Protein AF-A0A7C6Y8M7-F1 (afdb_monomer_lite)

Radius of gyration: 27.82 Å; chains: 1; bounding box: 79×54×91 Å

Secondary structure (DSSP, 8-state):
-HHHHHHHHHHHHHHHHHHHS--------B-----SEEEESS-TTEEEETT-EEE--EEEESTT---PPEEEES-TTTEEEEEETTEEEEEE-SSEEEEEEEEETTEEEEEEEEEE-S--S--EEEEE-TT--S-SS----EEEEEEEETTEEEE--EE-EEEEE-TTT----EEEEE-TTEEEETTEEEESS-EEEEEEEEESS-TT-EEEEEEEEEEEEEE-SHHHHHHHTTSSSS---EEE-SEEE-HHHHTT-S-TTTTTEEESSEEETTEEE---EEE---S--HHHHHTT-PPPPEEEEEEE-S-EE-TT-EEE-HHHHS--EE-TTS-EE--TT-S---PPEEEEETTEEEE----EEEEE-SSS-EEES-EEESSS--SBGGGGTTS-EEEEEES--S-EEES-EEEEESEEEEEES-SSEEEES-EEEEESSEEEEEE-S-EEE-EEETTEEE-PPPPB-TTSPBPEEEEEEEES-EEEEESSEEEEE------HHHHB-SSSTTSBS--EEEPEEEEEEESS-EEE-EEEGGG---TTTEESHHHHH--HHHHHHHHTTTTT--EEETTEEEEE--EEE-SSS----EEEEES-THHHHSEEEEEETT-TTS-HHHHHTHHHH-SPEEEEEE--TT--SS-TTPPP-HHHHHT-

Foldseek 3Di:
DVVVVVCCVPVVVVVVCCVVVVPPPPFFFFDQFDFPDKDWPDAAAAEDEAQDKDWTDIATPVNPRPWDKDKAKPDVQQWGWDQDVNTIMIGGHDFDKIKMWIDTFLFIFIGIYTYDHPDQDWDEKDKAQLLFGPSFLANDAADAQWEDDPLDIDGDKGAIDIDTPPPVRDDFDKDKDWDPQWDDDPRIIHGPDFAKIKIKIATPRDRPHIDIDIYGYDNFYEDLDLVRQCSQWVVDPQGTAYRYRAAADDPVVCVPDPDRVSNRYDHNADDDDPAGHADWDWAADLADPLLCVLVVHDGGTAIERTEHNAAYNASLHEDEQASQQFAPDADPVRQRDHDPPHPFDAFDFLHDDPNKTFGDAGHEHYEYEEEDYEYEGYEWYLHDGDRTLVSQLGRGERYEYDCYEHYEYYRYEFERHCERYEYEQYYNYEYELYEFERHLAESYEYFYSDKDWWDADPNDIDADDADADPVRHFFARAEYEYYLYEYYHHLAAHYEYAWAFAAQCQCQPPVRRSRHRRHITTGAYEYEYEYDYYALAKGFLVSNACCSRINDPLRVLQRPSVVCVVQCVPQQQWADDPNTIIGGRHYKYFQLAAHPYDYHYDNHCLVVQWDKTKDFLCDPPGDPSSVCCCNGRPRHIMIDTTGHNPDDVHHNPDRDPSVSSSVD

Structure (mmCIF, N/CA/C/O backbone):
data_AF-A0A7C6Y8M7-F1
#
_entry.id   AF-A0A7C6Y8M7-F1
#
loop_
_atom_site.group_PDB
_atom_site.id
_atom_site.type_symbol
_atom_site.label_atom_id
_atom_site.label_alt_id
_atom_site.label_comp_id
_atom_site.label_asym_id
_atom_site.label_entity_id
_atom_site.label_seq_id
_atom_site.pdbx_PDB_ins_code
_atom_site.Cartn_x
_atom_site.Cartn_y
_atom_site.Cartn_z
_atom_site.occupancy
_atom_site.B_iso_or_equiv
_atom_site.auth_seq_id
_atom_site.auth_comp_id
_atom_site.auth_asym_id
_atom_site.auth_atom_id
_atom_site.pdbx_PDB_model_num
ATOM 1 N N . MET A 1 1 ? 28.359 15.242 -49.560 1.00 38.44 1 MET A N 1
ATOM 2 C CA . MET A 1 1 ? 27.162 14.924 -50.377 1.00 38.44 1 MET A CA 1
ATOM 3 C C . MET A 1 1 ? 26.440 13.629 -49.967 1.00 38.44 1 MET A C 1
ATOM 5 O O . MET A 1 1 ? 25.248 13.540 -50.210 1.00 38.44 1 MET A O 1
ATOM 9 N N . LYS A 1 2 ? 27.091 12.663 -49.289 1.00 42.38 2 LYS A N 1
ATOM 10 C CA . LYS A 1 2 ? 26.444 11.410 -48.838 1.00 42.38 2 LYS A CA 1
ATOM 11 C C . LYS A 1 2 ? 25.510 11.564 -47.616 1.00 42.38 2 LYS A C 1
ATOM 13 O O . LYS A 1 2 ? 24.462 10.941 -47.603 1.00 42.38 2 LYS A O 1
ATOM 18 N N . ALA A 1 3 ? 25.799 12.450 -46.656 1.00 38.56 3 ALA A N 1
ATOM 19 C CA . ALA A 1 3 ? 24.974 12.625 -45.444 1.00 38.56 3 ALA A CA 1
ATOM 20 C C . ALA A 1 3 ? 23.535 13.135 -45.703 1.00 38.56 3 ALA A C 1
ATOM 22 O O . ALA A 1 3 ? 22.601 12.718 -45.030 1.00 38.56 3 ALA A O 1
ATOM 23 N N . ARG A 1 4 ? 23.328 13.980 -46.727 1.00 35.47 4 ARG A N 1
ATOM 24 C CA . ARG A 1 4 ? 21.998 14.528 -47.072 1.00 35.47 4 ARG A CA 1
ATOM 25 C C . ARG A 1 4 ? 21.054 13.507 -47.718 1.00 35.47 4 ARG A C 1
ATOM 27 O O . ARG A 1 4 ? 19.845 13.647 -47.591 1.00 35.47 4 ARG A O 1
ATOM 34 N N . VAL A 1 5 ? 21.594 12.486 -48.385 1.00 41.12 5 VAL A N 1
ATOM 35 C CA . VAL A 1 5 ? 20.790 11.417 -49.005 1.00 41.12 5 VAL A CA 1
ATOM 36 C C . VAL A 1 5 ? 20.322 10.415 -47.943 1.00 41.12 5 VAL A C 1
ATOM 38 O O . VAL A 1 5 ? 19.183 9.966 -47.991 1.00 41.12 5 VAL A O 1
ATOM 41 N N . TRP A 1 6 ? 21.141 10.160 -46.916 1.00 43.41 6 TRP A N 1
ATOM 42 C CA . TRP A 1 6 ? 20.735 9.374 -45.746 1.00 43.41 6 TRP A CA 1
ATOM 43 C C . TRP A 1 6 ? 19.674 10.087 -44.890 1.00 43.41 6 TRP A C 1
ATOM 45 O O . TRP A 1 6 ? 18.740 9.431 -44.440 1.00 43.41 6 TRP A O 1
ATOM 55 N N . CYS A 1 7 ? 19.734 11.422 -44.747 1.00 42.03 7 CYS A N 1
ATOM 56 C CA . CYS A 1 7 ? 18.652 12.205 -44.129 1.00 42.03 7 CYS A CA 1
ATOM 57 C C . CYS A 1 7 ? 17.296 11.957 -44.809 1.00 42.03 7 CYS A C 1
ATOM 59 O O . CYS A 1 7 ? 16.302 11.780 -44.124 1.00 42.03 7 CYS A O 1
ATOM 61 N N . LEU A 1 8 ? 17.239 11.901 -46.141 1.00 39.31 8 LEU A N 1
ATOM 62 C CA . LEU A 1 8 ? 15.986 11.686 -46.879 1.00 39.31 8 LEU A CA 1
ATOM 63 C C . LEU A 1 8 ? 15.441 10.254 -46.762 1.00 39.31 8 LEU A C 1
ATOM 65 O O . LEU A 1 8 ? 14.233 10.066 -46.830 1.00 39.31 8 LEU A O 1
ATOM 69 N N . ILE A 1 9 ? 16.306 9.262 -46.546 1.00 49.66 9 ILE A N 1
ATOM 70 C CA . ILE A 1 9 ? 15.900 7.857 -46.389 1.00 49.66 9 ILE A CA 1
ATOM 71 C C . ILE A 1 9 ? 15.490 7.549 -44.939 1.00 49.66 9 ILE A C 1
ATOM 73 O O . ILE A 1 9 ? 14.575 6.763 -44.732 1.00 49.66 9 ILE A O 1
ATOM 77 N N . PHE A 1 10 ? 16.106 8.188 -43.937 1.00 48.34 10 PHE A N 1
ATOM 78 C CA . PHE A 1 10 ? 15.780 7.949 -42.524 1.00 48.34 10 PHE A CA 1
ATOM 79 C C . PHE A 1 10 ? 14.718 8.895 -41.957 1.00 48.34 10 PHE A C 1
ATOM 81 O O . PHE A 1 10 ? 13.883 8.462 -41.175 1.00 48.34 10 PHE A O 1
ATOM 88 N N . ILE A 1 11 ? 14.714 10.175 -42.337 1.00 50.09 11 ILE A N 1
ATOM 89 C CA . ILE A 1 11 ? 13.856 11.187 -41.698 1.00 50.09 11 ILE A CA 1
ATOM 90 C C . ILE A 1 11 ? 12.477 11.257 -42.365 1.00 50.09 11 ILE A C 1
ATOM 92 O O . ILE A 1 11 ? 11.485 11.486 -41.682 1.00 50.09 11 ILE A O 1
ATOM 96 N N . LEU A 1 12 ? 12.384 11.028 -43.679 1.00 41.34 12 LEU A N 1
ATOM 97 C CA . LEU A 1 12 ? 11.126 11.171 -44.422 1.00 41.34 12 LEU A CA 1
ATOM 98 C C . LEU A 1 12 ? 10.085 10.077 -44.097 1.00 41.34 12 LEU A C 1
ATOM 100 O O . LEU A 1 12 ? 8.926 10.435 -43.902 1.00 41.34 12 LEU A O 1
ATOM 104 N N . PRO A 1 13 ? 10.444 8.781 -43.953 1.00 48.88 13 PRO A N 1
ATOM 105 C CA . PRO A 1 13 ? 9.496 7.764 -43.491 1.00 48.88 13 PRO A CA 1
ATOM 106 C C . PRO A 1 13 ? 9.050 8.018 -42.049 1.00 48.88 13 PRO A C 1
ATOM 108 O O . PRO A 1 13 ? 7.876 7.863 -41.741 1.00 48.88 13 PRO A O 1
ATOM 111 N N . ILE A 1 14 ? 9.960 8.490 -41.189 1.00 46.00 14 ILE A N 1
ATOM 112 C CA . ILE A 1 14 ? 9.666 8.850 -39.796 1.00 46.00 14 ILE A CA 1
ATOM 113 C C . ILE A 1 14 ? 8.687 10.036 -39.735 1.00 46.00 14 ILE A C 1
ATOM 115 O O . ILE A 1 14 ? 7.707 9.976 -39.001 1.00 46.00 14 ILE A O 1
ATOM 119 N N . LEU A 1 15 ? 8.872 11.075 -40.557 1.00 41.00 15 LEU A N 1
ATOM 120 C CA . LEU A 1 15 ? 7.949 12.219 -40.664 1.00 41.00 15 LEU A CA 1
ATOM 121 C C . LEU A 1 15 ? 6.575 11.841 -41.238 1.00 41.00 15 LEU A C 1
ATOM 123 O O . LEU A 1 15 ? 5.565 12.384 -40.802 1.00 41.00 15 LEU A O 1
ATOM 127 N N . VAL A 1 16 ? 6.513 10.896 -42.180 1.00 43.59 16 VAL A N 1
ATOM 128 C CA . VAL A 1 16 ? 5.239 10.364 -42.700 1.00 43.59 16 VAL A CA 1
ATOM 129 C C . VAL A 1 16 ? 4.541 9.472 -41.658 1.00 43.59 16 VAL A C 1
ATOM 131 O O . VAL A 1 16 ? 3.316 9.502 -41.556 1.00 43.59 16 VAL A O 1
ATOM 134 N N . ILE A 1 17 ? 5.297 8.768 -40.807 1.00 45.50 17 ILE A N 1
ATOM 135 C CA . ILE A 1 17 ? 4.777 8.048 -39.631 1.00 45.50 17 ILE A CA 1
ATOM 136 C C . ILE A 1 17 ? 4.233 9.027 -38.577 1.00 45.50 17 ILE A C 1
ATOM 138 O O . ILE A 1 17 ? 3.166 8.769 -38.031 1.00 45.50 17 ILE A O 1
ATOM 142 N N . PHE A 1 18 ? 4.864 10.189 -38.357 1.00 43.00 18 PHE A N 1
ATOM 143 C CA . PHE A 1 18 ? 4.330 11.239 -37.471 1.00 43.00 18 PHE A CA 1
ATOM 144 C C . PHE A 1 18 ? 2.946 11.754 -37.909 1.00 43.00 18 PHE A C 1
ATOM 146 O O . PHE A 1 18 ? 2.135 12.109 -37.057 1.00 43.00 18 PHE A O 1
ATOM 153 N N . VAL A 1 19 ? 2.650 11.760 -39.216 1.00 42.22 19 VAL A N 1
ATOM 154 C CA . VAL A 1 19 ? 1.346 12.195 -39.757 1.00 42.22 19 VAL A CA 1
ATOM 155 C C . VAL A 1 19 ? 0.305 11.063 -39.758 1.00 42.22 19 VAL A C 1
ATOM 157 O O . VAL A 1 19 ? -0.884 11.341 -39.630 1.00 42.22 19 VAL A O 1
ATOM 160 N N . LEU A 1 20 ? 0.720 9.793 -39.862 1.00 37.56 20 LEU A N 1
ATOM 161 C CA . LEU A 1 20 ? -0.193 8.636 -39.921 1.00 37.56 20 LEU A CA 1
ATOM 162 C C . LEU A 1 20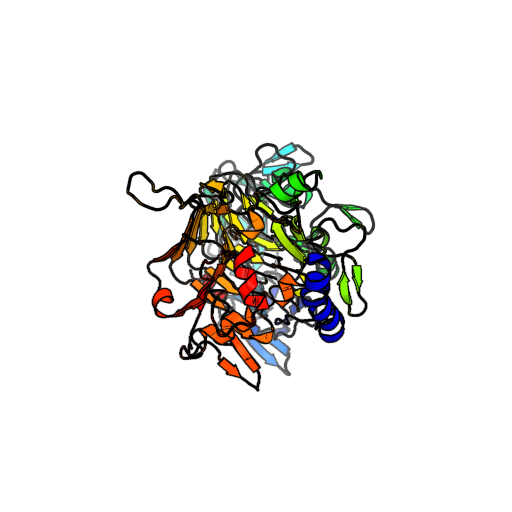 ? -0.451 7.952 -38.564 1.00 37.56 20 LEU A C 1
ATOM 164 O O . LEU A 1 20 ? -1.508 7.353 -38.389 1.00 37.56 20 LEU A O 1
ATOM 168 N N . TYR A 1 21 ? 0.474 8.056 -37.604 1.00 39.81 21 TYR A N 1
ATOM 169 C CA . TYR A 1 21 ? 0.382 7.453 -36.263 1.00 39.81 21 TYR A CA 1
ATOM 170 C C . TYR A 1 21 ? 0.252 8.483 -35.132 1.00 39.81 21 TYR A C 1
ATOM 172 O O . TYR A 1 21 ? 0.141 8.108 -33.967 1.00 39.81 21 TYR A O 1
ATOM 180 N N . GLY A 1 22 ? 0.202 9.778 -35.461 1.00 32.56 22 GLY A N 1
ATOM 181 C CA . GLY A 1 22 ? -0.034 10.890 -34.534 1.00 32.56 22 GLY A CA 1
ATOM 182 C C . GLY A 1 22 ? -1.470 10.983 -34.007 1.00 32.56 22 GLY A C 1
ATOM 183 O O . GLY A 1 22 ? -2.002 12.077 -33.850 1.00 32.56 22 GLY A O 1
ATOM 184 N N . VAL A 1 23 ? -2.111 9.848 -33.746 1.00 32.72 23 VAL A N 1
ATOM 185 C CA . VAL A 1 23 ? -3.262 9.784 -32.853 1.00 32.72 23 VAL A CA 1
ATOM 186 C C . VAL A 1 23 ? -2.767 8.982 -31.667 1.00 32.72 23 VAL A C 1
ATOM 188 O O . VAL A 1 23 ? -2.685 7.756 -31.744 1.00 32.72 23 VAL A O 1
ATOM 191 N N . SER A 1 24 ? -2.414 9.661 -30.570 1.00 36.72 24 SER A N 1
ATOM 192 C CA . SER A 1 24 ? -2.414 8.981 -29.283 1.00 36.72 24 SER A CA 1
ATOM 193 C C . SER A 1 24 ? -3.819 8.407 -29.145 1.00 36.72 24 SER A C 1
ATOM 195 O O . SER A 1 24 ? -4.804 9.131 -28.990 1.00 36.72 24 SER A O 1
ATOM 197 N N . LYS A 1 25 ? -3.957 7.089 -29.314 1.00 41.22 25 LYS A N 1
ATOM 198 C CA . LYS A 1 25 ? -5.153 6.428 -28.815 1.00 41.22 25 LYS A CA 1
ATOM 199 C C . LYS A 1 25 ? -5.168 6.809 -27.347 1.00 41.22 25 LYS A C 1
ATOM 201 O O . LYS A 1 25 ? -4.218 6.486 -26.641 1.00 41.22 25 LYS A O 1
ATOM 206 N N . GLY A 1 26 ? -6.174 7.575 -26.934 1.00 50.03 26 GLY A N 1
ATOM 207 C CA . GLY A 1 26 ? -6.425 7.857 -25.532 1.00 50.03 26 GLY A CA 1
ATOM 208 C C . GLY A 1 26 ? -6.710 6.525 -24.865 1.00 50.03 26 GLY A C 1
ATOM 209 O O . GLY A 1 26 ? -7.863 6.108 -24.786 1.00 50.03 26 GLY A O 1
ATOM 210 N N . LEU A 1 27 ? -5.650 5.815 -24.490 1.00 65.81 27 LEU A N 1
ATOM 211 C CA . LEU A 1 27 ? -5.764 4.546 -23.819 1.00 65.81 27 LEU A CA 1
ATOM 212 C C . LEU A 1 27 ? -6.429 4.834 -22.475 1.00 65.81 27 LEU A C 1
ATOM 214 O O . LEU A 1 27 ? -6.265 5.905 -21.880 1.00 65.81 27 LEU A O 1
ATOM 218 N N . SER A 1 28 ? -7.297 3.923 -22.083 1.00 69.38 28 SER A N 1
ATOM 219 C CA . SER A 1 28 ? -7.996 3.956 -20.814 1.00 69.38 28 SER A CA 1
ATOM 220 C C . SER A 1 28 ? -7.767 2.592 -20.200 1.00 69.38 28 SER A C 1
ATOM 222 O O . SER A 1 28 ? -8.048 1.570 -20.834 1.00 69.38 28 SER A O 1
ATOM 224 N N . LEU A 1 29 ? -7.181 2.581 -19.010 1.00 77.62 29 LEU A N 1
ATOM 225 C CA . LEU A 1 29 ? -6.876 1.377 -18.253 1.00 77.62 29 LEU A CA 1
ATOM 226 C C . LEU A 1 29 ? -7.975 1.184 -17.221 1.00 77.62 29 LEU A C 1
ATOM 228 O O . LEU A 1 29 ? -7.744 1.320 -16.021 1.00 77.62 29 LEU A O 1
ATOM 232 N N . VAL A 1 30 ? -9.190 0.944 -17.717 1.00 80.19 30 VAL A N 1
ATOM 233 C CA . VAL A 1 30 ? -10.376 0.869 -16.866 1.00 80.19 30 VAL A CA 1
ATOM 234 C C . VAL A 1 30 ? -10.261 -0.315 -15.914 1.00 80.19 30 VAL A C 1
ATOM 236 O O . VAL A 1 30 ? -10.089 -1.455 -16.349 1.00 80.19 30 VAL A O 1
ATOM 239 N N . VAL A 1 31 ? -10.407 -0.032 -14.628 1.00 77.75 31 VAL A N 1
ATOM 240 C CA . VAL A 1 31 ? -10.483 -1.010 -13.542 1.00 77.75 31 VAL A CA 1
ATOM 241 C C . VAL A 1 31 ? -11.801 -0.839 -12.796 1.00 77.75 31 VAL A C 1
ATOM 243 O O . VAL A 1 31 ? -12.457 0.201 -12.887 1.00 77.75 31 VAL A O 1
ATOM 246 N N . GLU A 1 32 ? -12.224 -1.876 -12.074 1.00 71.44 32 GLU A N 1
ATOM 247 C CA . GLU A 1 32 ? -13.422 -1.785 -11.242 1.00 71.44 32 GLU A CA 1
ATOM 248 C C . GLU A 1 32 ? -13.228 -0.715 -10.157 1.00 71.44 32 GLU A C 1
ATOM 250 O O . GLU A 1 32 ? -12.201 -0.691 -9.470 1.00 71.44 32 GLU A O 1
ATOM 255 N N . ALA A 1 33 ? -14.219 0.173 -10.036 1.00 64.81 33 ALA A N 1
ATOM 256 C CA . ALA A 1 33 ? -14.244 1.230 -9.036 1.00 64.81 33 ALA A CA 1
ATOM 257 C C . ALA A 1 33 ? -14.309 0.614 -7.635 1.00 64.81 33 ALA A C 1
ATOM 259 O O . ALA A 1 33 ? -15.315 -0.002 -7.282 1.00 64.81 33 ALA A O 1
ATOM 260 N N . GLU A 1 34 ? -13.264 0.800 -6.836 1.00 73.56 34 GLU A N 1
ATOM 261 C CA . GLU A 1 34 ? -13.266 0.370 -5.441 1.00 73.56 34 GLU A CA 1
ATOM 262 C C . GLU A 1 34 ? -13.782 1.452 -4.508 1.00 73.56 34 GLU A C 1
ATOM 264 O O . GLU A 1 34 ? -13.550 2.646 -4.698 1.00 73.56 34 GLU A O 1
ATOM 269 N N . VAL A 1 35 ? -14.462 0.995 -3.463 1.00 81.44 35 VAL A N 1
ATOM 270 C CA . VAL A 1 35 ? -14.921 1.832 -2.362 1.00 81.44 35 VAL A CA 1
ATOM 271 C C . VAL A 1 35 ? -13.701 2.332 -1.581 1.00 81.44 35 VAL A C 1
ATOM 273 O O . VAL A 1 35 ? -12.850 1.542 -1.181 1.00 81.44 35 VAL A O 1
ATOM 276 N N . ASP A 1 36 ? -13.607 3.640 -1.357 1.00 80.12 36 ASP A N 1
ATOM 277 C CA . ASP A 1 36 ? -12.616 4.238 -0.458 1.00 80.12 36 ASP A CA 1
ATOM 278 C C . ASP A 1 36 ? -13.067 4.117 1.007 1.00 80.12 36 ASP A C 1
ATOM 280 O O . ASP A 1 36 ? -12.266 3.742 1.865 1.00 80.12 36 ASP A O 1
ATOM 284 N N . ILE A 1 37 ? -14.351 4.384 1.280 1.00 79.62 37 ILE A N 1
ATOM 285 C CA . ILE A 1 37 ? -14.947 4.376 2.628 1.00 79.62 37 ILE A CA 1
ATOM 286 C C . ILE A 1 37 ? -16.257 3.586 2.622 1.00 79.62 37 ILE A C 1
ATOM 288 O O . ILE A 1 37 ? -17.117 3.840 1.776 1.00 79.62 37 ILE A O 1
ATOM 292 N N . LEU A 1 38 ? -16.426 2.683 3.589 1.00 85.38 38 LEU A N 1
ATOM 293 C CA . LEU A 1 38 ? -17.689 2.017 3.907 1.00 85.38 38 LEU A CA 1
ATOM 294 C C . LEU A 1 38 ? -18.084 2.399 5.339 1.00 85.38 38 LEU A C 1
ATOM 296 O O . LEU A 1 38 ? -17.360 2.098 6.277 1.00 85.38 38 LEU A O 1
ATOM 300 N N . GLU A 1 39 ? -19.212 3.084 5.507 1.00 85.00 39 GLU A N 1
ATOM 301 C CA . GLU A 1 39 ? -19.687 3.571 6.807 1.00 85.00 39 GLU A CA 1
ATOM 302 C C . GLU A 1 39 ? -21.026 2.918 7.158 1.00 85.00 39 GLU A C 1
ATOM 304 O O . GLU A 1 39 ? -21.955 2.968 6.353 1.00 85.00 39 GLU A O 1
ATOM 309 N N . ILE A 1 40 ? -21.144 2.352 8.364 1.00 87.56 40 ILE A N 1
ATOM 310 C CA . ILE A 1 40 ? -22.417 1.889 8.936 1.00 87.56 40 ILE A CA 1
ATOM 311 C C . ILE A 1 40 ? -23.033 3.017 9.784 1.00 87.56 40 ILE A C 1
ATOM 313 O O . ILE A 1 40 ? -22.383 3.593 10.664 1.00 87.56 40 ILE A O 1
ATOM 317 N N . GLU A 1 41 ? -24.315 3.323 9.566 1.00 87.88 41 GLU A N 1
ATOM 318 C CA . GLU A 1 41 ? -25.054 4.352 10.319 1.00 87.88 41 GLU A CA 1
ATOM 319 C C . GLU A 1 41 ? -25.674 3.815 11.621 1.00 87.88 41 GLU A C 1
ATOM 321 O O . GLU A 1 41 ? -26.814 4.118 11.946 1.00 87.88 41 GLU A O 1
ATOM 326 N N . HIS A 1 42 ? -24.895 3.051 12.388 1.00 89.31 42 HIS A N 1
ATOM 327 C CA . HIS A 1 42 ? -25.266 2.531 13.710 1.00 89.31 42 HIS A CA 1
ATOM 328 C C . HIS A 1 42 ? -24.140 2.756 14.712 1.00 89.31 42 HIS A C 1
ATOM 330 O O . HIS A 1 42 ? -22.981 2.924 14.318 1.00 89.31 42 HIS A O 1
ATOM 336 N N . GLU A 1 43 ? -24.461 2.824 15.998 1.00 87.94 43 GLU A N 1
ATOM 337 C CA . GLU A 1 43 ? -23.458 3.014 17.047 1.00 87.94 43 GLU A CA 1
ATOM 338 C C . GLU A 1 43 ? -23.001 1.681 17.636 1.00 87.94 43 GLU A C 1
ATOM 340 O O . GLU A 1 43 ? -23.793 0.760 17.805 1.00 87.94 43 GLU A O 1
ATOM 345 N N . ASN A 1 44 ? -21.721 1.587 18.008 1.00 90.00 44 ASN A N 1
ATOM 346 C CA . ASN A 1 44 ? -21.241 0.415 18.731 1.00 90.00 44 ASN A CA 1
ATOM 347 C C . ASN A 1 44 ? -21.971 0.279 20.067 1.00 90.00 44 ASN A C 1
ATOM 349 O O . ASN A 1 44 ? -21.976 1.197 20.899 1.00 90.00 44 ASN A O 1
ATOM 353 N N . GLY A 1 45 ? -22.560 -0.894 20.271 1.00 91.25 45 GLY A N 1
ATOM 354 C CA . GLY A 1 45 ? -23.390 -1.190 21.421 1.00 91.25 45 GLY A CA 1
ATOM 355 C C . GLY A 1 45 ? -24.798 -0.605 21.325 1.00 91.25 45 GLY A C 1
ATOM 356 O O . GLY A 1 45 ? -25.350 -0.173 22.333 1.00 91.25 45 GLY A O 1
ATOM 357 N N . GLU A 1 46 ? -25.360 -0.496 20.124 1.00 93.06 46 GLU A N 1
ATOM 358 C CA . GLU A 1 46 ? -26.776 -0.167 19.979 1.00 93.06 46 GLU A CA 1
ATOM 359 C C . GLU A 1 46 ? -27.637 -1.334 20.499 1.00 93.06 46 GLU A C 1
ATOM 361 O O . GLU A 1 46 ? -27.345 -2.510 20.263 1.00 93.06 46 GLU A O 1
ATOM 366 N N . GLU A 1 47 ? -28.665 -1.001 21.277 1.00 93.25 47 GLU A N 1
ATOM 367 C CA . GLU A 1 47 ? -29.499 -1.960 22.003 1.00 93.25 47 GLU A CA 1
ATOM 368 C C . GLU A 1 47 ? -30.776 -2.275 21.215 1.00 93.25 47 GLU A C 1
ATOM 370 O O . GLU A 1 47 ? -31.428 -1.371 20.687 1.00 93.25 47 GLU A O 1
ATOM 375 N N . ILE A 1 48 ? -3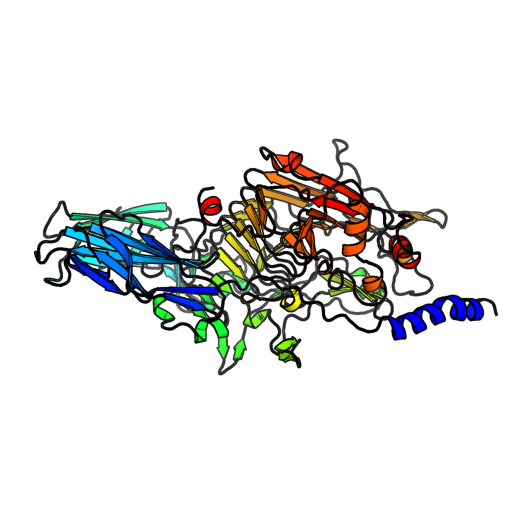1.155 -3.553 21.156 1.00 95.12 48 ILE A N 1
ATOM 376 C CA . ILE A 1 48 ? -32.402 -4.021 20.538 1.00 95.12 48 ILE A CA 1
ATOM 377 C C . ILE A 1 48 ? -33.107 -5.017 21.465 1.00 95.12 48 ILE A C 1
ATOM 379 O O . ILE A 1 48 ? -32.471 -5.878 22.073 1.00 95.12 48 ILE A O 1
ATOM 383 N N . LEU A 1 49 ? -34.429 -4.904 21.593 1.00 95.00 49 LEU A N 1
ATOM 384 C CA . LEU A 1 49 ? -35.214 -5.848 22.389 1.00 95.00 49 LEU A CA 1
ATOM 385 C C . LEU A 1 49 ? -35.397 -7.171 21.634 1.00 95.00 49 LEU A C 1
ATOM 387 O O . LEU A 1 49 ? -35.588 -7.188 20.419 1.00 95.00 49 LEU A O 1
ATOM 391 N N . GLU A 1 50 ? -35.361 -8.283 22.361 1.00 95.62 50 GLU A N 1
ATOM 392 C CA . GLU A 1 50 ? -35.657 -9.610 21.821 1.00 95.62 50 GLU A CA 1
ATOM 393 C C . GLU A 1 50 ? -37.022 -9.627 21.107 1.00 95.62 50 GLU A C 1
ATOM 395 O O . GLU A 1 50 ? -38.031 -9.177 21.652 1.00 95.62 50 GLU A O 1
ATOM 400 N N . GLY A 1 51 ? -37.053 -10.145 19.875 1.00 95.00 51 GLY A N 1
ATOM 401 C CA . GLY A 1 51 ? -38.248 -10.187 19.030 1.00 95.00 51 GLY A CA 1
ATOM 402 C C . GLY A 1 51 ? -38.501 -8.927 18.194 1.00 95.00 51 GLY A C 1
ATOM 403 O O . GLY A 1 51 ? -39.347 -8.969 17.299 1.00 95.00 51 GLY A O 1
ATOM 404 N N . GLU A 1 52 ? -37.771 -7.834 18.431 1.00 96.44 52 GLU A N 1
ATOM 405 C CA . GLU A 1 52 ? -37.844 -6.625 17.607 1.00 96.44 52 GLU A CA 1
ATOM 406 C C . GLU A 1 52 ? -36.950 -6.718 16.361 1.00 96.44 52 GLU A C 1
ATOM 408 O O . GLU A 1 52 ? -36.129 -7.624 16.184 1.00 96.44 52 GLU A O 1
ATOM 413 N N . SER A 1 53 ? -37.118 -5.743 15.468 1.00 95.75 53 SER A N 1
ATOM 414 C CA . SER A 1 53 ? -36.289 -5.601 14.272 1.00 95.75 53 SER A CA 1
ATOM 415 C C . SER A 1 53 ? -35.789 -4.177 14.096 1.00 95.75 53 SER A C 1
ATOM 417 O O . SER A 1 53 ? -36.467 -3.210 14.442 1.00 95.75 53 SER A O 1
ATOM 419 N N . MET A 1 54 ? -34.605 -4.049 13.509 1.00 95.69 54 MET A N 1
ATOM 420 C CA . MET A 1 54 ? -33.993 -2.765 13.206 1.00 95.69 54 MET A CA 1
ATOM 421 C C . MET A 1 54 ? -33.548 -2.727 11.753 1.00 95.69 54 MET A C 1
ATOM 423 O O . MET A 1 54 ? -32.966 -3.677 11.239 1.00 95.69 54 MET A O 1
ATOM 427 N N . ARG A 1 55 ? -33.819 -1.613 11.074 1.00 95.69 55 ARG A N 1
ATOM 428 C CA . ARG A 1 55 ? -33.329 -1.400 9.713 1.00 95.69 55 ARG A CA 1
ATOM 429 C C . ARG A 1 55 ? -31.825 -1.151 9.752 1.00 95.69 55 ARG A C 1
ATOM 431 O O . ARG A 1 55 ? -31.402 -0.236 10.446 1.00 95.69 55 ARG A O 1
ATOM 438 N N . LEU A 1 56 ? -31.068 -1.886 8.942 1.00 95.25 56 LEU A N 1
ATOM 439 C CA . LEU A 1 56 ? -29.640 -1.657 8.750 1.00 95.25 56 LEU A CA 1
ATOM 440 C C . LEU A 1 56 ? -29.399 -0.643 7.633 1.00 95.25 56 LEU A C 1
ATOM 442 O O . LEU A 1 56 ? -30.096 -0.622 6.609 1.00 95.25 56 LEU A O 1
ATOM 446 N N . TYR A 1 57 ? -28.388 0.201 7.817 1.00 90.56 57 TYR A N 1
ATOM 447 C CA . TYR A 1 57 ? -28.002 1.180 6.811 1.00 90.56 57 TYR A CA 1
ATOM 448 C C . TYR A 1 57 ? -26.486 1.388 6.754 1.00 90.56 57 TYR A C 1
ATOM 450 O O . TYR A 1 57 ? -25.820 1.548 7.776 1.00 90.56 57 TYR A O 1
ATOM 458 N N . ALA A 1 58 ? -25.948 1.405 5.532 1.00 88.81 58 ALA A N 1
ATOM 459 C CA . ALA A 1 58 ? -24.552 1.713 5.257 1.00 88.81 58 ALA A CA 1
ATOM 460 C C . ALA A 1 58 ? -24.404 2.536 3.973 1.00 88.81 58 ALA A C 1
ATOM 462 O O . ALA A 1 58 ? -25.240 2.463 3.066 1.00 88.81 58 ALA A O 1
ATOM 463 N N . LYS A 1 59 ? -23.314 3.299 3.893 1.00 83.69 59 LYS A N 1
ATOM 464 C CA . LYS A 1 59 ? -22.939 4.138 2.752 1.00 83.69 59 LYS A CA 1
ATOM 465 C C . LYS A 1 59 ? -21.543 3.788 2.265 1.00 83.69 59 LYS A C 1
ATOM 467 O O . LYS A 1 59 ? -20.629 3.601 3.062 1.00 83.69 59 LYS A O 1
ATOM 472 N N . THR A 1 60 ? -21.374 3.759 0.948 1.00 81.06 60 THR A N 1
ATOM 473 C CA . THR A 1 60 ? -20.068 3.657 0.293 1.00 81.06 60 THR A CA 1
ATOM 474 C C . THR A 1 60 ? -19.675 4.999 -0.309 1.00 81.06 60 THR A C 1
ATOM 476 O O . THR A 1 60 ? -20.522 5.757 -0.792 1.00 81.06 60 THR A O 1
ATOM 479 N N . TYR A 1 61 ? -18.378 5.295 -0.313 1.00 73.94 61 TYR A N 1
ATOM 480 C CA . TYR A 1 61 ? -17.829 6.461 -0.993 1.00 73.94 61 TYR A CA 1
ATOM 481 C C . TYR A 1 61 ? -16.713 6.051 -1.959 1.00 73.94 61 TYR A C 1
ATOM 483 O O . TYR A 1 61 ? -15.836 5.290 -1.555 1.00 73.94 61 TYR A O 1
ATOM 491 N N . PRO A 1 62 ? -16.735 6.541 -3.217 1.00 65.38 62 PRO A N 1
ATOM 492 C CA . PRO A 1 62 ? -17.774 7.398 -3.809 1.00 65.38 62 PRO A CA 1
ATOM 493 C C . PRO A 1 62 ? -19.143 6.686 -3.914 1.00 65.38 62 PRO A C 1
ATOM 495 O O . PRO A 1 62 ? -19.189 5.493 -4.182 1.00 65.38 62 PRO A O 1
ATOM 498 N N . LEU A 1 63 ? -20.252 7.431 -3.760 1.00 57.34 63 LEU A N 1
ATOM 499 C CA . LEU A 1 63 ? -21.651 6.928 -3.713 1.00 57.34 63 LEU A CA 1
ATOM 500 C C . LEU A 1 63 ? -22.081 6.052 -4.909 1.00 57.34 63 LEU A C 1
ATOM 502 O O . LEU A 1 63 ? -23.103 5.378 -4.846 1.00 57.34 63 LEU A O 1
ATOM 506 N N . ASN A 1 64 ? -21.307 6.072 -5.998 1.00 49.88 64 ASN A N 1
ATOM 507 C CA . ASN A 1 64 ? -21.555 5.325 -7.231 1.00 49.88 64 ASN A CA 1
ATOM 508 C C . ASN A 1 64 ? -20.510 4.223 -7.491 1.00 49.88 64 ASN A C 1
ATOM 510 O O . ASN A 1 64 ? -20.441 3.721 -8.613 1.00 49.88 64 ASN A O 1
ATOM 514 N N . ALA A 1 65 ? -19.661 3.869 -6.517 1.00 59.41 65 ALA A N 1
ATOM 515 C CA . ALA A 1 65 ? -18.819 2.682 -6.630 1.00 59.41 65 ALA A CA 1
ATOM 516 C C . ALA A 1 65 ? -19.756 1.471 -6.741 1.00 59.41 65 ALA A C 1
ATOM 518 O O . ALA A 1 65 ? -20.439 1.128 -5.778 1.00 59.41 65 ALA A O 1
ATOM 519 N N . ALA A 1 66 ? -19.864 0.900 -7.943 1.00 51.22 66 ALA A N 1
ATOM 520 C CA . ALA A 1 66 ? -20.832 -0.131 -8.306 1.00 51.22 66 ALA A CA 1
ATOM 521 C C . ALA A 1 66 ? -20.581 -1.429 -7.523 1.00 51.22 66 ALA A C 1
ATOM 523 O O . ALA A 1 66 ? -19.995 -2.378 -8.031 1.00 51.22 66 ALA A O 1
ATOM 524 N N . SER A 1 67 ? -21.007 -1.457 -6.266 1.00 63.25 67 SER A N 1
ATOM 525 C CA . SER A 1 67 ? -20.770 -2.563 -5.355 1.00 63.25 67 SER A CA 1
ATOM 526 C C . SER A 1 67 ? -22.007 -2.791 -4.496 1.00 63.25 67 SER A C 1
ATOM 528 O O . SER A 1 67 ? -22.576 -1.868 -3.915 1.00 63.25 67 SER A O 1
ATOM 530 N N . THR A 1 68 ? -22.475 -4.036 -4.502 1.00 78.12 68 THR A N 1
ATOM 531 C CA . THR A 1 68 ? -23.527 -4.509 -3.606 1.00 78.12 68 THR A CA 1
ATOM 532 C C . THR A 1 68 ? -22.950 -4.579 -2.199 1.00 78.12 68 THR A C 1
ATOM 534 O O . THR A 1 68 ? -21.899 -5.189 -2.009 1.00 78.12 68 THR A O 1
ATOM 537 N N . ILE A 1 69 ? -23.636 -3.970 -1.231 1.00 87.56 69 ILE A N 1
ATOM 538 C CA . ILE A 1 69 ? -23.298 -4.131 0.183 1.00 87.56 69 ILE A CA 1
ATOM 539 C C . ILE A 1 69 ? -23.896 -5.455 0.646 1.00 87.56 69 ILE A C 1
ATOM 541 O O . ILE A 1 69 ? -25.118 -5.620 0.644 1.00 87.56 69 ILE A O 1
ATOM 545 N N . ASN A 1 70 ? -23.029 -6.382 1.030 1.00 90.19 70 ASN A N 1
ATOM 546 C CA . ASN A 1 70 ? -23.424 -7.631 1.664 1.00 90.19 70 ASN A CA 1
ATOM 547 C C . ASN A 1 70 ? -23.341 -7.464 3.178 1.00 90.19 70 ASN A C 1
ATOM 549 O O . ASN A 1 70 ? -22.430 -6.804 3.674 1.00 90.19 70 ASN A O 1
ATOM 553 N N . TRP A 1 71 ? -24.284 -8.063 3.891 1.00 93.44 71 TRP A N 1
ATOM 554 C CA . TRP A 1 71 ? -24.366 -7.993 5.342 1.00 93.44 71 TRP A CA 1
ATOM 555 C C . TRP A 1 71 ? -24.283 -9.397 5.924 1.00 93.44 71 TRP A C 1
ATOM 557 O O . TRP A 1 71 ? -24.881 -10.322 5.374 1.00 93.44 71 TRP A O 1
ATOM 567 N N . GLU A 1 72 ? -23.570 -9.541 7.031 1.00 94.69 72 GLU A N 1
ATOM 568 C CA . GLU A 1 72 ? -23.456 -10.792 7.780 1.00 94.69 72 GLU A CA 1
ATOM 569 C C . GLU A 1 72 ? -23.456 -10.524 9.288 1.00 94.69 72 GLU A C 1
ATOM 571 O O . GLU A 1 72 ? -23.175 -9.406 9.731 1.00 94.69 72 GLU A O 1
ATOM 576 N N . THR A 1 73 ? -23.800 -11.555 10.057 1.00 95.88 73 THR A N 1
ATOM 577 C CA . THR A 1 73 ? -23.668 -11.591 11.517 1.00 95.88 73 THR A CA 1
ATOM 578 C C . THR A 1 73 ? -22.667 -12.669 11.900 1.00 95.88 73 THR A C 1
ATOM 580 O O . THR A 1 73 ? -22.625 -13.717 11.253 1.00 95.88 73 THR A O 1
ATOM 583 N N . ASP A 1 74 ? -21.912 -12.458 12.971 1.00 95.00 74 ASP A N 1
ATOM 584 C CA . ASP A 1 74 ? -21.026 -13.484 13.530 1.00 95.00 74 ASP A CA 1
ATOM 585 C C . ASP A 1 74 ? -21.787 -14.629 14.232 1.00 95.00 74 ASP A C 1
ATOM 587 O O . ASP A 1 74 ? -21.304 -15.762 14.243 1.00 95.00 74 ASP A O 1
ATOM 591 N N . ASP A 1 75 ? -22.996 -14.370 14.746 1.00 96.94 75 ASP A N 1
ATOM 592 C CA . ASP A 1 75 ? -23.870 -15.379 15.360 1.00 96.94 75 ASP A CA 1
ATOM 593 C C . ASP A 1 75 ? -25.358 -15.193 14.992 1.00 96.94 75 ASP A C 1
ATOM 595 O O . ASP A 1 75 ? -26.111 -14.458 15.640 1.00 96.94 75 ASP A O 1
ATOM 599 N N . GLU A 1 76 ? -25.810 -15.940 13.976 1.00 96.88 76 GLU A N 1
ATOM 600 C CA . GLU A 1 76 ? -27.212 -15.949 13.522 1.00 96.88 76 GLU A CA 1
ATOM 601 C C . GLU A 1 76 ? -28.207 -16.488 14.565 1.00 96.88 76 GLU A C 1
ATOM 603 O O . GLU A 1 76 ? -29.420 -16.337 14.392 1.00 96.88 76 GLU A O 1
ATOM 608 N N . SER A 1 77 ? -27.736 -17.138 15.637 1.00 97.00 77 SER A N 1
ATOM 609 C CA . SER A 1 77 ? -28.618 -17.586 16.715 1.00 97.00 77 SER A CA 1
ATOM 610 C C . SER A 1 77 ? -29.068 -16.427 17.602 1.00 97.00 77 SER A C 1
ATOM 612 O O . SER A 1 77 ? -30.187 -16.482 18.106 1.00 97.00 77 SER A O 1
ATOM 614 N N . ILE A 1 78 ? -28.243 -15.379 17.749 1.00 97.31 78 ILE A N 1
ATOM 615 C CA . ILE A 1 78 ? -28.521 -14.156 18.526 1.00 97.31 78 ILE A CA 1
ATOM 616 C C . ILE A 1 78 ? -29.390 -13.190 17.725 1.00 97.31 78 ILE A C 1
ATOM 618 O O . ILE A 1 78 ? -30.451 -12.760 18.188 1.00 97.31 78 ILE A O 1
ATOM 622 N N . ALA A 1 79 ? -28.963 -12.877 16.506 1.00 97.62 79 ALA A N 1
ATOM 623 C CA . ALA A 1 79 ? -29.719 -12.059 15.574 1.00 97.62 79 ALA A CA 1
ATOM 624 C C . ALA A 1 79 ? -29.363 -12.450 14.143 1.00 97.62 79 ALA A C 1
ATOM 626 O O . ALA A 1 79 ? -28.224 -12.804 13.869 1.00 97.62 79 ALA A O 1
ATOM 627 N N . ARG A 1 80 ? -30.315 -12.341 13.216 1.00 97.25 80 ARG A N 1
ATOM 628 C CA . ARG A 1 80 ? -30.079 -12.650 11.798 1.00 97.25 80 ARG A CA 1
ATOM 629 C C . ARG A 1 80 ? -30.471 -11.495 10.900 1.00 97.25 80 ARG A C 1
ATOM 631 O O . ARG A 1 80 ? -31.308 -10.670 11.267 1.00 97.25 80 ARG A O 1
ATOM 638 N N . ILE A 1 81 ? -29.908 -11.475 9.699 1.00 97.50 81 ILE A N 1
ATOM 639 C CA . ILE A 1 81 ? -30.228 -10.462 8.698 1.00 97.50 81 ILE A CA 1
ATOM 640 C C . ILE A 1 81 ? -31.288 -10.992 7.738 1.00 97.50 81 ILE A C 1
ATOM 642 O O . ILE A 1 81 ? -31.129 -12.049 7.131 1.00 97.50 81 ILE A O 1
ATOM 646 N N . GLU A 1 82 ? -32.365 -10.231 7.569 1.00 96.06 82 GLU A N 1
ATOM 647 C CA . GLU A 1 82 ? -33.417 -10.511 6.596 1.00 96.06 82 GLU A CA 1
ATOM 648 C C . GLU A 1 82 ? -33.571 -9.353 5.607 1.00 96.06 82 GLU A C 1
ATOM 650 O O . GLU A 1 82 ? -33.558 -8.178 5.975 1.00 96.06 82 GLU A O 1
ATOM 655 N N . MET A 1 83 ? -33.740 -9.689 4.325 1.00 93.81 83 MET A N 1
ATOM 656 C CA . MET A 1 83 ? -34.019 -8.714 3.271 1.00 93.81 83 MET A CA 1
ATOM 657 C C . MET A 1 83 ? -35.532 -8.568 3.099 1.00 93.81 83 MET A C 1
ATOM 659 O O . MET A 1 83 ? -36.181 -9.443 2.525 1.00 93.81 83 MET A O 1
ATOM 663 N N . ILE A 1 84 ? -36.087 -7.445 3.548 1.00 92.44 84 ILE A N 1
ATOM 664 C CA . ILE A 1 84 ? -37.512 -7.116 3.418 1.00 92.44 84 ILE A CA 1
ATOM 665 C C . ILE A 1 84 ? -37.639 -6.023 2.356 1.00 92.44 84 ILE A C 1
ATOM 667 O O . ILE A 1 84 ? -37.083 -4.938 2.511 1.00 92.44 84 ILE A O 1
ATOM 671 N N . ASP A 1 85 ? -38.301 -6.324 1.234 1.00 91.00 85 ASP A N 1
ATOM 672 C CA . ASP A 1 85 ? -38.437 -5.418 0.078 1.00 91.00 85 ASP A CA 1
ATOM 673 C C . ASP A 1 85 ? -37.097 -4.841 -0.435 1.00 91.00 85 ASP A C 1
ATOM 675 O O . ASP A 1 85 ? -37.009 -3.703 -0.898 1.00 91.00 85 ASP A O 1
ATOM 679 N N . GLY A 1 86 ? -36.025 -5.639 -0.355 1.00 86.69 86 GLY A N 1
ATOM 680 C CA . GLY A 1 86 ? -34.678 -5.236 -0.773 1.00 86.69 86 GLY A CA 1
ATOM 681 C C . GLY A 1 86 ? -33.930 -4.352 0.233 1.00 86.69 86 GLY A C 1
ATOM 682 O O . GLY A 1 86 ? -32.858 -3.848 -0.093 1.00 86.69 86 GLY A O 1
ATOM 683 N N . ILE A 1 87 ? -34.460 -4.181 1.446 1.00 91.19 87 ILE A N 1
ATOM 684 C CA . ILE A 1 87 ? -33.836 -3.437 2.543 1.00 91.19 87 ILE A CA 1
ATOM 685 C C . ILE A 1 87 ? -33.362 -4.434 3.615 1.00 91.19 87 ILE A C 1
ATOM 687 O O . ILE A 1 87 ? -34.142 -5.309 3.993 1.00 91.19 87 ILE A O 1
ATOM 691 N N . PRO A 1 88 ? -32.118 -4.320 4.118 1.00 95.62 88 PRO A N 1
ATOM 692 C CA . PRO A 1 88 ? -31.620 -5.196 5.173 1.00 95.62 88 PRO A CA 1
ATOM 693 C C . PRO A 1 88 ? -32.194 -4.806 6.542 1.00 95.62 88 PRO A C 1
ATOM 695 O O . PRO A 1 88 ? -32.173 -3.634 6.927 1.00 95.62 88 PRO A O 1
ATOM 698 N N . TYR A 1 89 ? -32.675 -5.798 7.285 1.00 97.25 89 TYR A N 1
ATOM 699 C CA . TYR A 1 89 ? -33.112 -5.680 8.674 1.00 97.25 89 TYR A CA 1
ATOM 700 C C . TYR A 1 89 ? -32.358 -6.676 9.551 1.00 97.25 89 TYR A C 1
ATOM 702 O O . TYR A 1 89 ? -32.205 -7.834 9.174 1.00 97.25 89 TYR A O 1
ATOM 710 N N . LEU A 1 90 ? -31.933 -6.232 10.731 1.00 98.00 90 LEU A N 1
ATOM 711 C CA . LEU A 1 90 ? -31.470 -7.093 11.812 1.00 98.00 90 LEU A CA 1
ATOM 712 C C . LEU A 1 90 ? -32.683 -7.532 12.636 1.00 98.00 90 LEU A C 1
ATOM 714 O O . LEU A 1 90 ? -33.408 -6.686 13.162 1.00 98.00 90 LEU A O 1
ATOM 718 N N . ILE A 1 91 ? -32.910 -8.839 12.735 1.00 97.94 91 ILE A N 1
ATOM 719 C CA . ILE A 1 91 ? -33.996 -9.443 13.512 1.00 97.94 91 ILE A CA 1
ATOM 720 C C . ILE A 1 91 ? -33.407 -10.023 14.795 1.00 97.94 91 ILE A C 1
ATOM 722 O O . ILE A 1 91 ? -32.595 -10.948 14.726 1.00 97.94 91 ILE A O 1
ATOM 726 N N . ALA A 1 92 ? -33.814 -9.498 15.952 1.00 97.38 92 ALA A N 1
ATOM 727 C CA . ALA A 1 92 ? -33.357 -9.968 17.256 1.00 97.38 92 ALA A CA 1
ATOM 728 C C . ALA A 1 92 ? -34.065 -11.273 17.650 1.00 97.38 92 ALA A C 1
ATOM 730 O O . ALA A 1 92 ? -35.294 -11.321 17.711 1.00 97.38 92 ALA A O 1
ATOM 731 N N . ILE A 1 93 ? -33.297 -12.332 17.926 1.00 97.62 93 ILE A N 1
ATOM 732 C CA . ILE A 1 93 ? -33.830 -13.681 18.183 1.00 97.62 93 ILE A CA 1
ATOM 733 C C . ILE A 1 93 ? -33.725 -14.054 19.659 1.00 97.62 93 ILE A C 1
ATOM 735 O O . ILE A 1 93 ? -34.709 -14.505 20.233 1.00 97.62 93 ILE A O 1
ATOM 739 N N . GLN A 1 94 ? -32.548 -13.888 20.260 1.00 96.50 94 GLN A N 1
ATOM 740 C CA . GLN A 1 94 ? -32.297 -14.195 21.672 1.00 96.50 94 GLN A CA 1
ATOM 741 C C . GLN A 1 94 ? -31.306 -13.189 22.252 1.00 96.50 94 GLN A C 1
ATOM 743 O O . GLN A 1 94 ? -30.507 -12.603 21.522 1.00 96.50 94 GLN A O 1
ATOM 748 N N . THR A 1 95 ? -31.314 -13.026 23.574 1.00 95.31 95 THR A N 1
ATOM 749 C CA . THR A 1 95 ? -30.362 -12.144 24.256 1.00 95.31 95 THR A CA 1
ATOM 750 C C . THR A 1 95 ? -28.911 -12.528 23.985 1.00 95.31 95 THR A C 1
ATOM 752 O O . THR A 1 95 ? -28.542 -13.697 24.128 1.00 95.31 95 THR A O 1
ATOM 755 N N . GLY A 1 96 ? -28.072 -11.543 23.679 1.00 95.81 96 GLY A N 1
ATOM 756 C CA . GLY A 1 96 ? -26.663 -11.761 23.377 1.00 95.81 96 GLY A CA 1
ATOM 757 C C . GLY A 1 96 ? -25.987 -10.528 22.789 1.00 95.81 96 GLY A C 1
ATOM 758 O O . GLY A 1 96 ? -26.618 -9.493 22.587 1.00 95.81 96 GLY A O 1
ATOM 759 N N . ILE A 1 97 ? -24.691 -10.650 22.515 1.00 96.12 97 ILE A N 1
ATOM 760 C CA . ILE A 1 97 ? -23.904 -9.656 21.782 1.00 96.12 97 ILE A CA 1
ATOM 761 C C . ILE A 1 97 ? -23.656 -10.229 20.390 1.00 96.12 97 ILE A C 1
ATOM 763 O O . ILE A 1 97 ? -23.255 -11.383 20.285 1.00 96.12 97 ILE A O 1
ATOM 767 N N . VAL A 1 98 ? -23.896 -9.438 19.350 1.00 96.31 98 VAL A N 1
ATOM 768 C CA . VAL A 1 98 ? -23.703 -9.851 17.955 1.00 96.31 98 VAL A CA 1
ATOM 769 C C . VAL A 1 98 ? -22.957 -8.759 17.200 1.00 96.31 98 VAL A C 1
ATOM 771 O O . VAL A 1 98 ? -23.281 -7.573 17.322 1.00 96.31 98 VAL A O 1
ATOM 774 N N . GLN A 1 99 ? -21.947 -9.138 16.427 1.00 94.94 99 GLN A N 1
ATOM 775 C CA . GLN A 1 99 ? -21.292 -8.249 15.481 1.00 94.94 99 GLN A CA 1
ATOM 776 C C . GLN A 1 99 ? -21.993 -8.340 14.127 1.00 94.94 99 GLN A C 1
ATOM 778 O O . GLN A 1 99 ? -22.205 -9.420 13.579 1.00 94.94 99 GLN A O 1
ATOM 783 N N . VAL A 1 100 ? -22.339 -7.182 13.573 1.00 95.44 100 VAL A N 1
ATOM 784 C CA . VAL A 1 100 ? -22.900 -7.047 12.230 1.00 95.44 100 VAL A CA 1
ATOM 785 C C . VAL A 1 100 ? -21.856 -6.403 11.335 1.00 95.44 100 VAL A C 1
ATOM 787 O O . VAL A 1 100 ? -21.414 -5.282 11.599 1.00 95.44 100 VAL A O 1
ATOM 790 N N . THR A 1 101 ? -21.498 -7.082 10.249 1.00 92.88 101 THR A N 1
ATOM 791 C CA . THR A 1 101 ? -20.482 -6.620 9.300 1.00 92.88 101 THR A CA 1
ATOM 792 C C . THR A 1 101 ? -21.115 -6.310 7.948 1.00 92.88 101 THR A C 1
ATOM 794 O O . THR A 1 101 ? -21.794 -7.143 7.348 1.00 92.88 101 THR A O 1
ATOM 797 N N . ALA A 1 102 ? -20.859 -5.105 7.440 1.00 91.31 102 ALA A N 1
ATOM 798 C CA . ALA A 1 102 ? -21.119 -4.723 6.058 1.00 91.31 102 ALA A CA 1
ATOM 799 C C . ALA A 1 102 ? -19.846 -4.934 5.228 1.00 91.31 102 ALA A C 1
ATOM 801 O O . ALA A 1 102 ? -18.764 -4.508 5.632 1.00 91.31 102 ALA A O 1
ATOM 802 N N . LYS A 1 103 ? -19.966 -5.539 4.044 1.00 88.19 103 LYS A N 1
ATOM 803 C CA . LYS A 1 103 ? -18.862 -5.772 3.100 1.00 88.19 103 LYS A CA 1
ATOM 804 C C . LYS A 1 103 ? -19.181 -5.180 1.733 1.00 88.19 103 LYS A C 1
ATOM 806 O O . LYS A 1 103 ? -20.273 -5.385 1.204 1.00 88.19 103 LYS A O 1
ATOM 811 N N . SER A 1 104 ? -18.210 -4.487 1.140 1.00 84.88 104 SER A N 1
ATOM 812 C CA . SER A 1 104 ? -18.305 -3.936 -0.214 1.00 84.88 104 SER A CA 1
ATOM 813 C C . SER A 1 104 ? -16.939 -3.939 -0.906 1.00 84.88 104 SER A C 1
ATOM 815 O O . SER A 1 104 ? -16.078 -3.105 -0.623 1.00 84.88 104 SER A O 1
ATOM 817 N N . GLY A 1 105 ? -16.718 -4.884 -1.825 1.00 79.69 105 GLY A N 1
ATOM 818 C CA . GLY A 1 105 ? -15.393 -5.103 -2.417 1.00 79.69 105 GLY A CA 1
ATOM 819 C C . GLY A 1 105 ? -14.384 -5.566 -1.360 1.00 79.69 105 GLY A C 1
ATOM 820 O O . GLY A 1 105 ? -14.667 -6.505 -0.624 1.00 79.69 105 GLY A O 1
ATOM 821 N N . THR A 1 106 ? -13.232 -4.900 -1.272 1.00 77.62 106 THR A N 1
ATOM 822 C CA . THR A 1 106 ? -12.207 -5.138 -0.235 1.00 77.62 106 THR A CA 1
ATOM 823 C C . THR A 1 106 ? -12.491 -4.401 1.078 1.00 77.62 106 THR A C 1
ATOM 825 O O . THR A 1 106 ? -11.775 -4.593 2.059 1.00 77.62 106 THR A O 1
ATOM 828 N N . LYS A 1 107 ? -13.531 -3.556 1.124 1.00 83.56 107 LYS A N 1
ATOM 829 C CA . LYS A 1 107 ? -13.904 -2.790 2.316 1.00 83.56 107 LYS A CA 1
ATOM 830 C C . LYS A 1 107 ? -14.879 -3.562 3.187 1.00 83.56 107 LYS A C 1
ATOM 832 O O . LYS A 1 107 ? -15.812 -4.200 2.695 1.00 83.56 107 LYS A O 1
ATOM 837 N N . ARG A 1 108 ? -14.682 -3.427 4.492 1.00 85.88 108 ARG A N 1
ATOM 838 C CA . ARG A 1 108 ? -15.560 -3.935 5.540 1.00 85.88 108 ARG A CA 1
ATOM 839 C C . ARG A 1 108 ? -15.779 -2.847 6.575 1.00 85.88 108 ARG A C 1
ATOM 841 O O . ARG A 1 108 ? -14.905 -2.015 6.755 1.00 85.88 108 ARG A O 1
ATOM 848 N N . ALA A 1 109 ? -16.920 -2.868 7.232 1.00 87.31 109 ALA A N 1
ATOM 849 C CA . ALA A 1 109 ? -17.172 -2.107 8.442 1.00 87.31 109 ALA A CA 1
ATOM 850 C C . ALA A 1 109 ? -18.001 -2.991 9.364 1.00 87.31 109 ALA A C 1
ATOM 852 O O . ALA A 1 109 ? -18.849 -3.740 8.880 1.00 87.31 109 ALA A O 1
ATOM 853 N N . SER A 1 110 ? -17.763 -2.900 10.665 1.00 89.81 110 SER A N 1
ATOM 854 C CA . SER A 1 110 ? -18.476 -3.692 11.660 1.00 89.81 110 SER A CA 1
ATOM 855 C C . SER A 1 110 ? -19.070 -2.784 12.720 1.00 89.81 110 SER A C 1
ATOM 857 O O . SER A 1 110 ? -18.512 -1.734 13.041 1.00 89.81 110 SER A O 1
ATOM 859 N N . VAL A 1 111 ? -20.202 -3.206 13.267 1.00 92.06 111 VAL A N 1
ATOM 860 C CA . VAL A 1 111 ? -20.815 -2.600 14.443 1.00 92.06 111 VAL A CA 1
ATOM 861 C C . VAL A 1 111 ? -21.314 -3.704 15.366 1.00 92.06 111 VAL A C 1
ATOM 863 O O . VAL A 1 111 ? -21.827 -4.726 14.910 1.00 92.06 111 VAL A O 1
ATOM 866 N N . THR A 1 112 ? -21.165 -3.514 16.670 1.00 94.44 112 THR A N 1
ATOM 867 C CA . THR A 1 112 ? -21.705 -4.442 17.667 1.00 94.44 112 THR A CA 1
ATOM 868 C C . THR A 1 112 ? -23.107 -4.019 18.094 1.00 94.44 112 THR A C 1
ATOM 870 O O . THR A 1 112 ? -23.304 -2.873 18.492 1.00 94.44 112 THR A O 1
ATOM 873 N N . PHE A 1 113 ? -24.054 -4.953 18.089 1.00 95.75 113 PHE A N 1
ATOM 874 C CA . PHE A 1 113 ? -25.383 -4.803 18.681 1.00 95.75 113 PHE A CA 1
ATOM 875 C C . PHE A 1 113 ? -25.513 -5.663 19.938 1.00 95.75 113 PHE A C 1
ATOM 877 O O . PHE A 1 113 ? -24.857 -6.699 20.072 1.00 95.75 113 PHE A O 1
ATOM 884 N N . VAL A 1 114 ? -26.388 -5.247 20.855 1.00 96.00 114 VAL A N 1
ATOM 885 C CA . VAL A 1 114 ? -26.716 -6.020 22.059 1.00 96.00 114 VAL A CA 1
ATOM 886 C C . VAL A 1 114 ? -28.214 -6.289 22.098 1.00 96.00 114 VAL A C 1
ATOM 888 O O . VAL A 1 114 ? -29.021 -5.364 22.195 1.00 96.00 114 VAL A O 1
ATOM 891 N N . VAL A 1 115 ? -28.583 -7.568 22.027 1.00 96.31 115 VAL A N 1
ATOM 892 C CA . VAL A 1 115 ? -29.964 -8.032 22.166 1.00 96.31 115 VAL A CA 1
ATOM 893 C C . VAL A 1 115 ? -30.274 -8.244 23.645 1.00 96.31 115 VAL A C 1
ATOM 895 O O . VAL A 1 115 ? -29.565 -8.980 24.339 1.00 96.31 115 VAL A O 1
ATOM 898 N N . VAL A 1 116 ? -31.347 -7.628 24.135 1.00 94.31 116 VAL A N 1
ATOM 899 C CA . VAL A 1 116 ? -31.726 -7.636 25.556 1.00 94.31 116 VAL A CA 1
ATOM 900 C C . VAL A 1 116 ? -33.206 -7.958 25.777 1.00 94.31 116 VAL A C 1
ATOM 902 O O . VAL A 1 116 ? -34.028 -7.888 24.867 1.00 94.31 116 VAL A O 1
ATOM 905 N N . THR A 1 117 ? -33.550 -8.273 27.024 1.00 91.56 117 THR A N 1
ATOM 906 C CA . THR A 1 117 ? -34.934 -8.321 27.526 1.00 91.56 117 THR A CA 1
ATOM 907 C C . THR A 1 117 ? -35.329 -6.996 28.184 1.00 91.56 117 THR A C 1
ATOM 909 O O . THR A 1 117 ? -34.489 -6.130 28.406 1.00 91.56 117 THR A O 1
ATOM 912 N N . ASP A 1 118 ? -36.591 -6.876 28.594 1.00 88.00 118 ASP A N 1
ATOM 913 C CA . ASP A 1 118 ? -37.120 -5.765 29.400 1.00 88.00 118 ASP A CA 1
ATOM 914 C C . ASP A 1 118 ? -36.725 -5.805 30.898 1.00 88.00 118 ASP A C 1
ATOM 916 O O . ASP A 1 118 ? -37.080 -4.918 31.675 1.00 88.00 118 ASP A O 1
ATOM 920 N N . ASP A 1 119 ? -35.978 -6.830 31.314 1.00 88.31 119 ASP A N 1
ATOM 921 C CA . ASP A 1 119 ? -35.406 -6.990 32.656 1.00 88.31 119 ASP A CA 1
ATOM 922 C C . ASP A 1 119 ? -34.228 -6.019 32.896 1.00 88.31 119 ASP A C 1
ATOM 924 O O . ASP A 1 119 ? -33.217 -6.134 32.207 1.00 88.31 119 ASP A O 1
ATOM 928 N N . PRO A 1 120 ? -34.284 -5.122 33.903 1.00 86.31 120 PRO A N 1
ATOM 929 C CA . PRO A 1 120 ? -33.241 -4.122 34.164 1.00 86.31 120 PRO A CA 1
ATOM 930 C C . PRO A 1 120 ? -31.930 -4.688 34.734 1.00 86.31 120 PRO A C 1
ATOM 932 O O . PRO A 1 120 ? -30.982 -3.935 34.963 1.00 86.31 120 PRO A O 1
ATOM 935 N N . THR A 1 121 ? -31.866 -5.986 35.030 1.00 88.69 121 THR A N 1
ATOM 936 C CA . THR A 1 121 ? -30.690 -6.614 35.641 1.00 88.69 121 THR A CA 1
ATOM 937 C C . THR A 1 121 ? -29.492 -6.597 34.678 1.00 88.69 121 THR A C 1
ATOM 939 O O . THR A 1 121 ? -29.659 -6.998 33.526 1.00 88.69 121 THR A O 1
ATOM 942 N N . PRO A 1 122 ? -28.272 -6.225 35.128 1.00 89.94 122 PRO A N 1
ATOM 943 C CA . PRO A 1 122 ? -27.075 -6.295 34.292 1.00 89.94 122 PRO A CA 1
ATOM 944 C C . PRO A 1 122 ? -26.874 -7.697 33.703 1.00 89.94 122 PRO A C 1
ATOM 946 O O . PRO A 1 122 ? -26.878 -8.691 34.439 1.00 89.94 122 PRO A O 1
ATOM 949 N N . ARG A 1 123 ? -26.647 -7.779 32.389 1.00 91.81 123 ARG A N 1
ATOM 950 C CA . ARG A 1 123 ? -26.356 -9.036 31.672 1.00 91.81 123 ARG A CA 1
ATOM 951 C C . ARG A 1 123 ? -25.087 -8.991 30.838 1.00 91.81 123 ARG A C 1
ATOM 953 O O . ARG A 1 123 ? -24.376 -9.988 30.789 1.00 91.81 123 ARG A O 1
ATOM 960 N N . TYR A 1 124 ? -24.799 -7.852 30.217 1.00 93.75 124 TYR A N 1
ATOM 961 C CA . TYR A 1 124 ? -23.665 -7.707 29.307 1.00 93.75 124 TYR A CA 1
ATOM 962 C C . TYR A 1 124 ? -22.881 -6.440 29.624 1.00 93.75 124 TYR A C 1
ATOM 964 O O . TYR A 1 124 ? -23.458 -5.427 30.022 1.00 93.75 124 TYR A O 1
ATOM 972 N N . ILE A 1 125 ? -21.568 -6.487 29.414 1.00 93.50 125 ILE A N 1
ATOM 973 C CA . ILE A 1 125 ? -20.709 -5.303 29.394 1.00 93.50 125 ILE A CA 1
ATOM 974 C C . ILE A 1 125 ? -20.022 -5.276 28.043 1.00 93.50 125 ILE A C 1
ATOM 976 O O . ILE A 1 125 ? -19.393 -6.253 27.651 1.00 93.50 125 ILE A O 1
ATOM 980 N N . LEU A 1 126 ? -20.122 -4.145 27.357 1.00 93.62 126 LEU A N 1
ATOM 981 C CA . LEU A 1 126 ? -19.314 -3.852 26.188 1.00 93.62 126 LEU A CA 1
ATOM 982 C C . LEU A 1 126 ? -18.224 -2.863 26.601 1.00 93.62 126 LEU A C 1
ATOM 984 O O . LEU A 1 126 ? -18.524 -1.792 27.135 1.00 93.62 126 LEU A O 1
ATOM 988 N N . CYS A 1 127 ? -16.969 -3.230 26.361 1.00 93.38 127 CYS A N 1
ATOM 989 C CA . CYS A 1 127 ? -15.807 -2.383 26.592 1.00 93.38 127 CYS A CA 1
ATOM 990 C C . CYS A 1 127 ? -14.980 -2.325 25.311 1.00 93.38 127 CYS A C 1
ATOM 992 O O . CYS A 1 127 ? -14.584 -3.368 24.797 1.00 93.38 127 CYS A O 1
ATOM 994 N N . PHE A 1 128 ? -14.763 -1.123 24.784 1.00 91.75 128 PHE A N 1
ATOM 995 C CA . PHE A 1 128 ? -14.056 -0.934 23.522 1.00 91.75 128 PHE A CA 1
ATOM 996 C C . PHE A 1 128 ? -13.369 0.427 23.462 1.00 91.75 128 PHE A C 1
ATOM 998 O O . PHE A 1 128 ? -13.764 1.378 24.143 1.00 91.75 128 PHE A O 1
ATOM 1005 N N . ASP A 1 129 ? -12.354 0.519 22.611 1.00 91.31 129 ASP A N 1
ATOM 1006 C CA . ASP A 1 129 ? -11.760 1.788 22.217 1.00 91.31 129 ASP A CA 1
ATOM 1007 C C . ASP A 1 129 ? -12.550 2.367 21.031 1.00 91.31 129 ASP A C 1
ATOM 1009 O O . ASP A 1 129 ? -12.690 1.692 20.008 1.00 91.31 129 ASP A O 1
ATOM 1013 N N . PRO A 1 130 ? -13.085 3.598 21.125 1.00 86.69 130 PRO A N 1
ATOM 1014 C CA . PRO A 1 130 ? -13.833 4.211 20.029 1.00 86.69 130 PRO A CA 1
ATOM 1015 C C . PRO A 1 130 ? -12.982 4.500 18.781 1.00 86.69 130 PRO A C 1
ATOM 1017 O O . PRO A 1 130 ? -13.548 4.768 17.723 1.00 86.69 130 PRO A O 1
ATOM 1020 N N . ASN A 1 131 ? -11.651 4.474 18.891 1.00 86.38 131 ASN A N 1
ATOM 1021 C CA . ASN A 1 131 ? -10.737 4.681 17.774 1.00 86.38 131 ASN A CA 1
ATOM 1022 C C . ASN A 1 131 ? -10.395 3.383 17.036 1.00 86.38 131 ASN A C 1
ATOM 1024 O O . ASN A 1 131 ? -9.989 3.459 15.877 1.00 86.38 131 ASN A O 1
ATOM 1028 N N . GLN A 1 132 ? -10.552 2.218 17.672 1.00 85.94 132 GLN A N 1
ATOM 1029 C CA . GLN A 1 132 ? -10.172 0.935 17.088 1.00 85.94 132 GLN A CA 1
ATOM 1030 C C . GLN A 1 132 ? -10.954 0.648 15.801 1.00 85.94 132 GLN A C 1
ATOM 1032 O O . GLN A 1 132 ? -12.158 0.882 15.707 1.00 85.94 132 GLN A O 1
ATOM 1037 N N . THR A 1 133 ? -10.251 0.126 14.798 1.00 80.19 133 THR A N 1
ATOM 1038 C CA . THR A 1 133 ? -10.810 -0.233 13.493 1.00 80.19 133 THR A CA 1
ATOM 1039 C C . THR A 1 133 ? -10.529 -1.699 13.171 1.00 80.19 133 THR A C 1
ATOM 1041 O O . THR A 1 133 ? -9.457 -2.217 13.465 1.00 80.19 133 THR A O 1
ATOM 1044 N N . GLU A 1 134 ? -11.502 -2.363 12.547 1.00 74.56 134 GLU A N 1
ATOM 1045 C CA . GLU A 1 134 ? -11.435 -3.779 12.134 1.00 74.56 134 GLU A CA 1
ATOM 1046 C C . GLU A 1 134 ? -11.158 -3.946 10.631 1.00 74.56 134 GLU A C 1
ATOM 1048 O O . GLU A 1 134 ? -11.214 -5.037 10.048 1.00 74.56 134 GLU A O 1
ATOM 1053 N N . GLU A 1 135 ? -10.871 -2.834 9.961 1.00 79.38 135 GLU A N 1
ATOM 1054 C CA . GLU A 1 135 ? -10.617 -2.809 8.529 1.00 79.38 135 GLU A CA 1
ATOM 1055 C C . GLU A 1 135 ? -9.199 -3.285 8.144 1.00 79.38 135 GLU A C 1
ATOM 1057 O O . GLU A 1 135 ? -8.821 -3.169 6.977 1.00 79.38 135 GLU A O 1
ATOM 1062 N N . GLY A 1 136 ? -8.380 -3.712 9.110 1.00 84.81 136 GLY A N 1
ATOM 1063 C CA . GLY A 1 136 ? -6.981 -4.121 8.917 1.00 84.81 136 GLY A CA 1
ATOM 1064 C C . GLY A 1 136 ? -6.818 -5.532 8.391 1.00 84.81 136 GLY A C 1
ATOM 1065 O O . GLY A 1 136 ? -7.802 -6.244 8.232 1.00 84.81 136 GLY A O 1
ATOM 1066 N N . LEU A 1 137 ? -5.582 -5.955 8.142 1.00 91.12 137 LEU A N 1
ATOM 1067 C CA . LEU A 1 137 ? -5.273 -7.372 7.889 1.00 91.12 137 LEU A CA 1
ATOM 1068 C C . LEU A 1 137 ? -4.882 -8.116 9.175 1.00 91.12 137 LEU A C 1
ATOM 1070 O O . LEU A 1 137 ? -4.970 -9.335 9.214 1.00 91.12 137 LEU A O 1
ATOM 1074 N N . ASP A 1 138 ? -4.546 -7.368 10.225 1.00 91.94 138 ASP A N 1
ATOM 1075 C CA . ASP A 1 138 ? -4.271 -7.830 11.586 1.00 91.94 138 ASP A CA 1
ATOM 1076 C C . ASP A 1 138 ? -5.223 -7.100 12.547 1.00 91.94 138 ASP A C 1
ATOM 1078 O O . ASP A 1 138 ? -5.441 -5.890 12.418 1.00 91.94 138 ASP A O 1
ATOM 1082 N N . ASP A 1 139 ? -5.801 -7.831 13.497 1.00 89.06 139 ASP A N 1
ATOM 1083 C CA . ASP A 1 139 ? -6.743 -7.285 14.481 1.00 89.06 139 ASP A CA 1
ATOM 1084 C C . ASP A 1 139 ? -6.022 -6.776 15.748 1.00 89.06 139 ASP A C 1
ATOM 1086 O O . ASP A 1 139 ? -6.641 -6.199 16.647 1.00 89.06 139 ASP A O 1
ATOM 1090 N N . THR A 1 140 ? -4.696 -6.950 15.832 1.00 92.75 140 THR A N 1
ATOM 1091 C CA . THR A 1 140 ? -3.885 -6.433 16.938 1.00 92.75 140 THR A CA 1
ATOM 1092 C C . THR A 1 140 ? -3.853 -4.904 16.919 1.00 92.75 140 THR A C 1
ATOM 1094 O O . THR A 1 140 ? -3.313 -4.283 16.001 1.00 92.75 140 THR A O 1
ATOM 1097 N N . TYR A 1 141 ? -4.384 -4.291 17.980 1.00 95.12 141 TYR A N 1
ATOM 1098 C CA . TYR A 1 141 ? -4.356 -2.845 18.193 1.00 95.12 141 TYR A CA 1
ATOM 1099 C C . TYR A 1 141 ? -3.281 -2.454 19.212 1.00 95.12 141 TYR A C 1
ATOM 1101 O O . TYR A 1 141 ? -3.177 -3.059 20.286 1.00 95.12 141 TYR A O 1
ATOM 1109 N N . TYR A 1 142 ? -2.488 -1.441 18.870 1.00 96.94 142 TYR A N 1
ATOM 1110 C CA . TYR A 1 142 ? -1.349 -0.961 19.644 1.00 96.94 142 TYR A CA 1
ATOM 1111 C C . TYR A 1 142 ? -1.570 0.442 20.210 1.00 96.94 142 TYR A C 1
ATOM 1113 O O . TYR A 1 142 ? -2.221 1.293 19.606 1.00 96.94 142 TYR A O 1
ATOM 1121 N N . TYR A 1 143 ? -0.929 0.702 21.343 1.00 97.50 143 TYR A N 1
ATOM 1122 C CA . TYR A 1 143 ? -0.939 1.975 22.047 1.00 97.50 143 TYR A CA 1
ATOM 1123 C C . TYR A 1 143 ? 0.485 2.472 22.268 1.00 97.50 143 TYR A C 1
ATOM 1125 O O . TYR A 1 143 ? 1.333 1.752 22.794 1.00 97.50 143 TYR A O 1
ATOM 1133 N N . GLY A 1 144 ? 0.746 3.718 21.893 1.00 97.75 144 GLY A N 1
ATOM 1134 C CA . GLY A 1 144 ? 1.960 4.425 22.267 1.00 97.75 144 GLY A CA 1
ATOM 1135 C C . GLY A 1 144 ? 1.898 4.875 23.724 1.00 97.75 144 GLY A C 1
ATOM 1136 O O . GLY A 1 144 ? 0.834 5.215 24.245 1.00 97.75 144 GLY A O 1
ATOM 1137 N N . MET A 1 145 ? 3.051 4.904 24.389 1.00 97.50 145 MET A N 1
ATOM 1138 C CA . MET A 1 145 ? 3.183 5.472 25.735 1.00 97.50 145 MET A CA 1
ATOM 1139 C C . MET A 1 145 ? 3.077 7.001 25.751 1.00 97.50 145 MET A C 1
ATOM 1141 O O . MET A 1 145 ? 2.825 7.584 26.810 1.00 97.50 145 MET A O 1
ATOM 1145 N N . TYR A 1 146 ? 3.290 7.653 24.607 1.00 97.94 146 TYR A N 1
ATOM 1146 C CA . TYR A 1 146 ? 3.445 9.099 24.524 1.00 97.94 146 TYR A CA 1
ATOM 1147 C C . TYR A 1 146 ? 2.528 9.742 23.489 1.00 97.94 146 TYR A C 1
ATOM 1149 O O . TYR A 1 146 ? 2.030 9.088 22.579 1.00 97.94 146 TYR A O 1
ATOM 1157 N N . ARG A 1 147 ? 2.359 11.059 23.603 1.00 97.38 147 ARG A N 1
ATOM 1158 C CA . ARG A 1 147 ? 1.798 11.928 22.565 1.00 97.38 147 ARG A CA 1
ATOM 1159 C C . ARG A 1 147 ? 2.464 13.296 22.600 1.00 97.38 147 ARG A C 1
ATOM 1161 O O . ARG A 1 147 ? 3.053 13.675 23.616 1.00 97.38 147 ARG A O 1
ATOM 1168 N N . PHE A 1 148 ? 2.283 14.069 21.538 1.00 97.06 148 PHE A N 1
ATOM 1169 C CA . PHE A 1 148 ? 2.657 15.476 21.547 1.00 97.06 148 PHE A CA 1
ATOM 1170 C C . PHE A 1 148 ? 1.615 16.343 22.272 1.00 97.06 148 PHE A C 1
ATOM 1172 O O . PHE A 1 148 ? 0.398 16.122 22.217 1.00 97.06 148 PHE A O 1
ATOM 1179 N N . LEU A 1 149 ? 2.109 17.358 22.975 1.00 95.31 149 LEU A N 1
ATOM 1180 C CA . LEU A 1 149 ? 1.348 18.509 23.442 1.00 95.31 149 LEU A CA 1
ATOM 1181 C C . LEU A 1 149 ? 2.118 19.767 23.037 1.00 95.31 149 LEU A C 1
ATOM 1183 O O . LEU A 1 149 ? 3.053 20.181 23.716 1.00 95.31 149 LEU A O 1
ATOM 1187 N N . GLY A 1 150 ? 1.739 20.360 21.904 1.00 91.94 150 GLY A N 1
ATOM 1188 C CA . GLY A 1 150 ? 2.624 21.314 21.238 1.00 91.94 150 GLY A CA 1
ATOM 1189 C C . GLY A 1 150 ? 3.867 20.577 20.745 1.00 91.94 150 GLY A C 1
ATOM 1190 O O . GLY A 1 150 ? 3.734 19.605 20.003 1.00 91.94 150 GLY A O 1
ATOM 1191 N N . ASP A 1 151 ? 5.050 21.014 21.168 1.00 90.56 151 ASP A N 1
ATOM 1192 C CA . ASP A 1 151 ? 6.327 20.381 20.802 1.00 90.56 151 ASP A CA 1
ATOM 1193 C C . ASP A 1 151 ? 6.858 19.428 21.885 1.00 90.56 151 ASP A C 1
ATOM 1195 O O . ASP A 1 151 ? 7.826 18.706 21.654 1.00 90.56 151 ASP A O 1
ATOM 1199 N N . ASP A 1 152 ? 6.212 19.392 23.054 1.00 94.06 152 ASP A N 1
ATOM 1200 C CA . ASP A 1 152 ? 6.626 18.541 24.163 1.00 94.06 152 ASP A CA 1
ATOM 1201 C C . ASP A 1 152 ? 6.039 17.134 24.027 1.00 94.06 152 ASP A C 1
ATOM 1203 O O . ASP A 1 152 ? 4.842 16.953 23.774 1.00 94.06 152 ASP A O 1
ATOM 1207 N N . LEU A 1 153 ? 6.883 16.131 24.267 1.00 95.94 153 LEU A N 1
ATOM 1208 C CA . LEU A 1 153 ? 6.462 14.743 24.379 1.00 95.94 153 LEU A CA 1
ATOM 1209 C C . LEU A 1 153 ? 6.043 14.447 25.822 1.00 95.94 153 LEU A C 1
ATOM 1211 O O . LEU A 1 153 ? 6.837 14.580 26.756 1.00 95.94 153 LEU A O 1
ATOM 1215 N N . ILE A 1 154 ? 4.796 14.028 26.012 1.00 96.38 154 ILE A N 1
ATOM 1216 C CA . ILE A 1 154 ? 4.244 13.705 27.331 1.00 96.38 154 ILE A CA 1
ATOM 1217 C C . ILE A 1 154 ? 3.648 12.303 27.343 1.00 96.38 154 ILE A C 1
ATOM 1219 O O . ILE A 1 154 ? 3.263 11.779 26.299 1.00 96.38 154 ILE A O 1
ATOM 1223 N N . LYS A 1 155 ? 3.553 11.696 28.533 1.00 96.00 155 LYS A N 1
ATOM 1224 C CA . LYS A 1 155 ? 2.823 10.434 28.701 1.00 96.00 155 LYS A CA 1
ATOM 1225 C C . LYS A 1 155 ? 1.370 10.610 28.275 1.00 96.00 155 LYS A C 1
ATOM 1227 O O . LYS A 1 155 ? 0.742 11.608 28.636 1.00 96.00 155 LYS A O 1
ATOM 1232 N N . ASP A 1 156 ? 0.857 9.631 27.544 1.00 95.88 156 ASP A N 1
ATOM 1233 C CA . ASP A 1 156 ? -0.522 9.635 27.078 1.00 95.88 156 ASP A CA 1
ATOM 1234 C C . ASP A 1 156 ? -1.441 8.766 27.947 1.00 95.88 156 ASP A C 1
ATOM 1236 O O . ASP A 1 156 ? -0.990 7.948 28.754 1.00 95.88 156 ASP A O 1
ATOM 1240 N N . SER A 1 157 ? -2.746 8.969 27.783 1.00 94.31 157 SER A N 1
ATOM 1241 C CA . SER A 1 157 ? -3.791 8.158 28.400 1.00 94.31 157 SER A CA 1
ATOM 1242 C C . SER A 1 157 ? -4.858 7.798 27.375 1.00 94.31 157 SER A C 1
ATOM 1244 O O . SER A 1 157 ? -5.339 8.679 26.664 1.00 94.31 157 SER A O 1
ATOM 1246 N N . ILE A 1 158 ? -5.285 6.542 27.373 1.00 93.62 158 ILE A N 1
ATOM 1247 C CA . ILE A 1 158 ? -6.315 6.001 26.485 1.00 93.62 158 ILE A CA 1
ATOM 1248 C C . ILE A 1 158 ? -7.653 5.995 27.213 1.00 93.62 158 ILE A C 1
ATOM 1250 O O . ILE A 1 158 ? -7.720 5.564 28.360 1.00 93.62 158 ILE A O 1
ATOM 1254 N N . GLU A 1 159 ? -8.714 6.472 26.568 1.00 94.31 159 GLU A N 1
ATOM 1255 C CA . GLU A 1 159 ? -10.059 6.511 27.144 1.00 94.31 159 GLU A CA 1
ATOM 1256 C C . GLU A 1 159 ? -10.951 5.448 26.499 1.00 94.31 159 GLU A C 1
ATOM 1258 O O . GLU A 1 159 ? -11.252 5.532 25.310 1.00 94.31 159 GLU A O 1
ATOM 1263 N N . LEU A 1 160 ? -11.384 4.457 27.283 1.00 94.19 160 LEU A N 1
ATOM 1264 C CA . LEU A 1 160 ? -12.288 3.410 26.802 1.00 94.19 160 LEU A CA 1
ATOM 1265 C C . LEU A 1 160 ? -13.759 3.801 26.976 1.00 94.19 160 LEU A C 1
ATOM 1267 O O . LEU A 1 160 ? -14.155 4.452 27.950 1.00 94.19 160 LEU A O 1
ATOM 1271 N N . VAL A 1 161 ? -14.603 3.320 26.067 1.00 93.06 161 VAL A N 1
ATOM 1272 C CA . VAL A 1 161 ? -16.057 3.347 26.229 1.00 93.06 161 VAL A CA 1
ATOM 1273 C C . VAL A 1 161 ? -16.487 2.073 26.945 1.00 93.06 161 VAL A C 1
ATOM 1275 O O . VAL A 1 161 ? -16.153 0.965 26.528 1.00 93.06 161 VAL A O 1
ATOM 1278 N N . VAL A 1 162 ? -17.250 2.237 28.027 1.00 93.00 162 VAL A N 1
ATOM 1279 C CA . VAL A 1 162 ? -17.804 1.130 28.809 1.00 93.00 162 VAL A CA 1
ATOM 1280 C C . VAL A 1 162 ? -19.311 1.296 28.902 1.00 93.00 162 VAL A C 1
ATOM 1282 O O . VAL A 1 162 ? -19.804 2.320 29.375 1.00 93.00 162 VAL A O 1
ATOM 1285 N N . LYS A 1 163 ? -20.037 0.280 28.444 1.00 92.31 163 LYS A N 1
ATOM 1286 C CA . LYS A 1 163 ? -21.497 0.234 28.431 1.00 92.31 163 LYS A CA 1
ATOM 1287 C C . LYS A 1 163 ? -21.962 -1.034 29.141 1.00 92.31 163 LYS A C 1
ATOM 1289 O O . LYS A 1 163 ? -21.527 -2.123 28.780 1.00 92.31 163 LYS A O 1
ATOM 1294 N N . VAL A 1 164 ? -22.837 -0.895 30.134 1.00 92.12 164 VAL A N 1
ATOM 1295 C CA . VAL A 1 164 ? -23.486 -2.024 30.823 1.00 92.12 164 VAL A CA 1
ATOM 1296 C C . VAL A 1 164 ? -24.924 -2.129 30.330 1.00 92.12 164 VAL A C 1
ATOM 1298 O O . VAL A 1 164 ? -25.590 -1.103 30.245 1.00 92.12 164 VAL A O 1
ATOM 1301 N N . TYR A 1 165 ? -25.382 -3.333 29.995 1.00 91.94 165 TYR A N 1
ATOM 1302 C CA . TYR A 1 165 ? -26.711 -3.574 29.431 1.00 91.94 165 TYR A CA 1
ATOM 1303 C C . TYR A 1 165 ? -27.591 -4.407 30.363 1.00 91.94 165 TYR A C 1
ATOM 1305 O O . TYR A 1 165 ? -27.068 -5.335 30.998 1.00 91.94 165 TYR A O 1
ATOM 1313 N N . PRO A 1 166 ? -28.914 -4.161 30.358 1.00 90.69 166 PRO A N 1
ATOM 1314 C CA . PRO A 1 166 ? -29.612 -3.223 29.453 1.00 90.69 166 PRO A CA 1
ATOM 1315 C C . PRO A 1 166 ? -29.493 -1.745 29.873 1.00 90.69 166 PRO A C 1
ATOM 1317 O O . PRO A 1 166 ? -29.674 -1.414 31.045 1.00 90.69 166 PRO A O 1
ATOM 1320 N N . GLN A 1 167 ? -29.203 -0.843 28.926 1.00 83.75 167 GLN A N 1
ATOM 1321 C CA . GLN A 1 167 ? -29.072 0.600 29.185 1.00 83.75 167 GLN A CA 1
ATOM 1322 C C . GLN A 1 167 ? -30.415 1.310 29.293 1.00 83.75 167 GLN A C 1
ATOM 1324 O O . GLN A 1 167 ? -30.498 2.364 29.927 1.00 83.75 167 GLN A O 1
ATOM 1329 N N . LEU A 1 168 ? -31.468 0.741 28.703 1.00 70.19 168 LEU A N 1
ATOM 1330 C CA . LEU A 1 168 ? -32.804 1.338 28.681 1.00 70.19 168 LEU A CA 1
ATOM 1331 C C . LEU A 1 168 ? -33.406 1.561 30.080 1.00 70.19 168 LEU A C 1
ATOM 1333 O O . LEU A 1 168 ? -34.347 2.347 30.211 1.00 70.19 168 LEU A O 1
ATOM 1337 N N . PHE A 1 169 ? -32.871 0.914 31.125 1.00 66.75 169 PHE A N 1
ATOM 1338 C CA . PHE A 1 169 ? -33.489 0.904 32.453 1.00 66.75 169 PHE A CA 1
ATOM 1339 C C . PHE A 1 169 ? -32.642 1.513 33.585 1.00 66.75 169 PHE A C 1
ATOM 1341 O O . PHE A 1 169 ? -33.232 2.053 34.524 1.00 66.75 169 PHE A O 1
ATOM 1348 N N . ALA A 1 170 ? -31.301 1.481 33.526 1.00 62.00 170 ALA A N 1
ATOM 1349 C CA . ALA A 1 170 ? -30.430 2.127 34.520 1.00 62.00 170 ALA A CA 1
ATOM 1350 C C . ALA A 1 170 ? -28.966 2.264 34.050 1.00 62.00 170 ALA A C 1
ATOM 1352 O O . ALA A 1 170 ? -28.425 1.373 33.404 1.00 62.00 170 ALA A O 1
ATOM 1353 N N . SER A 1 171 ? -28.282 3.340 34.459 1.00 66.00 171 SER A N 1
ATOM 1354 C CA . SER A 1 171 ? -26.815 3.421 34.381 1.00 66.00 171 SER A CA 1
ATOM 1355 C C . SER A 1 171 ? -26.189 2.663 35.553 1.00 66.00 171 SER A C 1
ATOM 1357 O O . SER A 1 171 ? -26.489 2.983 36.705 1.00 66.00 171 SER A O 1
ATOM 1359 N N . GLN A 1 172 ? -25.306 1.708 35.274 1.00 74.75 172 GLN A N 1
ATOM 1360 C CA . GLN A 1 172 ? -24.696 0.833 36.282 1.00 74.75 172 GLN A CA 1
ATOM 1361 C C . GLN A 1 172 ? -23.177 1.037 36.349 1.00 74.75 172 GLN A C 1
ATOM 1363 O O . GLN A 1 172 ? -22.537 1.374 35.353 1.00 74.75 172 GLN A O 1
ATOM 1368 N N . GLU A 1 173 ? -22.595 0.852 37.536 1.00 85.25 173 GLU A N 1
ATOM 1369 C CA . GLU A 1 173 ? -21.157 1.035 37.765 1.00 85.25 173 GLU A CA 1
ATOM 1370 C C . GLU A 1 173 ? -20.343 -0.233 37.479 1.00 85.25 173 GLU A C 1
ATOM 1372 O O . GLU A 1 173 ? -20.801 -1.361 37.689 1.00 85.25 173 GLU A O 1
ATOM 1377 N N . VAL A 1 174 ? -19.084 -0.033 37.087 1.00 93.56 174 VAL A N 1
ATOM 1378 C CA . VAL A 1 174 ? -18.114 -1.106 36.843 1.00 93.56 174 VAL A CA 1
ATOM 1379 C C . VAL A 1 174 ? -16.907 -1.020 37.776 1.00 93.56 174 VAL A C 1
ATOM 1381 O O . VAL A 1 174 ? -16.628 0.012 38.390 1.00 93.56 174 VAL A O 1
ATOM 1384 N N . ILE A 1 175 ? -16.183 -2.130 37.869 1.00 93.94 175 ILE A N 1
ATOM 1385 C CA . ILE A 1 175 ? -14.892 -2.263 38.536 1.00 93.94 175 ILE A CA 1
ATOM 1386 C C . ILE A 1 175 ? -13.866 -2.665 37.475 1.00 93.94 175 ILE A C 1
ATOM 1388 O O . ILE A 1 175 ? -14.104 -3.598 36.706 1.00 93.94 175 ILE A O 1
ATOM 1392 N N . PHE A 1 176 ? -12.734 -1.962 37.452 1.00 96.00 176 PHE A N 1
ATOM 1393 C CA . PHE A 1 176 ? -11.591 -2.287 36.605 1.00 96.00 176 PHE A CA 1
ATOM 1394 C C . PHE A 1 176 ? -10.570 -3.102 37.394 1.00 96.00 176 PHE A C 1
ATOM 1396 O O . PHE A 1 176 ? -10.085 -2.667 38.440 1.00 96.00 176 PHE A O 1
ATOM 1403 N N . GLU A 1 177 ? -10.240 -4.278 36.882 1.00 95.62 177 GLU A N 1
ATOM 1404 C CA . GLU A 1 177 ? -9.224 -5.174 37.420 1.00 95.62 177 GLU A CA 1
ATOM 1405 C C . GLU A 1 177 ? -8.043 -5.183 36.435 1.00 95.62 177 GLU A C 1
ATOM 1407 O O . GLU A 1 177 ? -8.166 -5.672 35.310 1.00 95.62 177 GLU A O 1
ATOM 1412 N N . VAL A 1 178 ? -6.917 -4.580 36.837 1.00 94.19 178 VAL A N 1
ATOM 1413 C CA . VAL A 1 178 ? -5.725 -4.363 35.994 1.00 94.19 178 VAL A CA 1
ATOM 1414 C C . VAL A 1 178 ? -4.427 -4.698 36.729 1.00 94.19 178 VAL A C 1
ATOM 1416 O O . VAL A 1 178 ? -4.380 -4.727 37.961 1.00 94.19 178 VAL A O 1
ATOM 1419 N N . ASP A 1 179 ? -3.356 -4.913 35.961 1.00 91.69 179 ASP A N 1
ATOM 1420 C CA . ASP A 1 179 ? -1.985 -4.993 36.478 1.00 91.69 179 ASP A CA 1
ATOM 1421 C C . ASP A 1 179 ? -1.544 -3.669 37.130 1.00 91.69 179 ASP A C 1
ATOM 1423 O O . ASP A 1 179 ? -1.957 -2.585 36.720 1.00 91.69 179 ASP A O 1
ATOM 1427 N N . SER A 1 180 ? -0.636 -3.742 38.108 1.00 90.12 180 SER A N 1
ATOM 1428 C CA . SER A 1 180 ? -0.113 -2.565 38.819 1.00 90.12 180 SER A CA 1
ATOM 1429 C C . SER A 1 180 ? 0.659 -1.579 37.935 1.00 90.12 180 SER A C 1
ATOM 1431 O O . SER A 1 180 ? 0.927 -0.457 38.362 1.00 90.12 180 SER A O 1
ATOM 1433 N N . SER A 1 181 ? 1.025 -1.979 36.715 1.00 91.62 181 SER A N 1
ATOM 1434 C CA . SER A 1 181 ? 1.702 -1.127 35.732 1.00 91.62 181 SER A CA 1
ATOM 1435 C C . SER A 1 181 ? 0.744 -0.220 34.949 1.00 91.62 181 SER A C 1
ATOM 1437 O O . SER A 1 181 ? 1.226 0.620 34.179 1.00 91.62 181 SER A O 1
ATOM 1439 N N . VAL A 1 182 ? -0.572 -0.391 35.135 1.00 94.50 182 VAL A N 1
ATOM 1440 C CA . VAL A 1 182 ? -1.641 0.396 34.511 1.00 94.50 182 VAL A CA 1
ATOM 1441 C C . VAL A 1 182 ? -2.230 1.355 35.542 1.00 94.50 182 VAL A C 1
ATOM 1443 O O . VAL A 1 182 ? -2.754 0.954 36.580 1.00 94.50 182 VAL A O 1
ATOM 1446 N N . GLU A 1 183 ? -2.152 2.645 35.250 1.00 95.12 183 GLU A N 1
ATOM 1447 C CA . GLU A 1 183 ? -2.760 3.702 36.048 1.00 95.12 183 GLU A CA 1
ATOM 1448 C C . GLU A 1 183 ? -4.179 3.966 35.527 1.00 95.12 183 GLU A C 1
ATOM 1450 O O . GLU A 1 183 ? -4.374 4.170 34.329 1.00 95.12 183 GLU A O 1
ATOM 1455 N N . VAL A 1 184 ? -5.172 3.963 36.423 1.00 95.25 184 VAL A N 1
ATOM 1456 C CA . VAL A 1 184 ? -6.596 4.095 36.069 1.00 95.25 184 VAL A CA 1
ATOM 1457 C C . VAL A 1 184 ? -7.184 5.356 36.697 1.00 95.25 184 VAL A C 1
ATOM 1459 O O . VAL A 1 184 ? -7.106 5.548 37.912 1.00 95.25 184 VAL A O 1
ATOM 1462 N N . ASN A 1 185 ? -7.809 6.205 35.881 1.00 94.31 185 ASN A N 1
ATOM 1463 C CA . ASN A 1 185 ? -8.539 7.393 36.322 1.00 94.31 185 ASN A CA 1
ATOM 1464 C C . ASN A 1 185 ? -9.881 7.503 35.585 1.00 94.31 185 ASN A C 1
ATOM 1466 O O . ASN A 1 185 ? -9.951 7.990 34.455 1.00 94.31 185 ASN A O 1
ATOM 1470 N N . GLY A 1 186 ? -10.956 7.026 36.218 1.00 91.06 186 GLY A N 1
ATOM 1471 C CA . GLY A 1 186 ? -12.227 6.811 35.524 1.00 91.06 186 GLY A CA 1
ATOM 1472 C C . GLY A 1 186 ? -12.034 5.781 34.412 1.00 91.06 186 GLY A C 1
ATOM 1473 O O . GLY A 1 186 ? -11.481 4.717 34.667 1.00 91.06 186 GLY A O 1
ATOM 1474 N N . ASN A 1 187 ? -12.417 6.125 33.183 1.00 92.38 187 ASN A N 1
ATOM 1475 C CA . ASN A 1 187 ? -12.212 5.273 32.007 1.00 92.38 187 ASN A CA 1
ATOM 1476 C C . ASN A 1 187 ? -10.887 5.553 31.275 1.00 92.38 187 ASN A C 1
ATOM 1478 O O . ASN A 1 187 ? -10.716 5.113 30.139 1.00 92.38 187 ASN A O 1
ATOM 1482 N N . LYS A 1 188 ? -9.973 6.322 31.885 1.00 95.75 188 LYS A N 1
ATOM 1483 C CA . LYS A 1 188 ? -8.668 6.652 31.305 1.00 95.75 188 LYS A CA 1
ATOM 1484 C C . LYS A 1 188 ? -7.578 5.754 31.863 1.00 95.75 188 LYS A C 1
ATOM 1486 O O . LYS A 1 188 ? -7.461 5.619 33.080 1.00 95.75 188 LYS A O 1
ATOM 1491 N N . PHE A 1 189 ? -6.764 5.217 30.965 1.00 96.19 189 PHE A N 1
ATOM 1492 C CA . PHE A 1 189 ? -5.707 4.258 31.248 1.00 96.19 189 PHE A CA 1
ATOM 1493 C C . PHE A 1 189 ? -4.366 4.804 30.753 1.00 96.19 189 PHE A C 1
ATOM 1495 O O . PHE A 1 189 ? -4.236 5.148 29.580 1.00 96.19 189 PHE A O 1
ATOM 1502 N N . SER A 1 190 ? -3.371 4.890 31.633 1.00 95.50 190 SER A N 1
ATOM 1503 C CA . SER A 1 190 ? -1.984 5.229 31.283 1.00 95.50 190 SER A CA 1
ATOM 1504 C C . SER A 1 190 ? -1.024 4.127 31.717 1.00 95.50 190 SER A C 1
ATOM 1506 O O . SER A 1 190 ? -1.303 3.352 32.633 1.00 95.50 190 SER A O 1
ATOM 1508 N N . PHE A 1 191 ? 0.123 4.041 31.045 1.00 95.38 191 PHE A N 1
ATOM 1509 C CA . PHE A 1 191 ? 1.050 2.922 31.197 1.00 95.38 191 PHE A CA 1
ATOM 1510 C C . PHE A 1 191 ? 2.418 3.387 31.679 1.00 95.38 191 PHE A C 1
ATOM 1512 O O . PHE A 1 191 ? 2.952 4.419 31.264 1.00 95.38 191 PHE A O 1
ATOM 1519 N N . THR A 1 192 ? 3.007 2.599 32.573 1.00 93.75 192 THR A N 1
ATOM 1520 C CA . THR A 1 192 ? 4.345 2.867 33.122 1.00 93.75 192 THR A CA 1
ATOM 1521 C C . THR A 1 192 ? 5.456 2.103 32.404 1.00 93.75 192 THR A C 1
ATOM 1523 O O . THR A 1 192 ? 6.622 2.465 32.558 1.00 93.75 192 THR A O 1
ATOM 1526 N N . LYS A 1 193 ? 5.108 1.084 31.608 1.00 95.31 193 LYS A N 1
ATOM 1527 C CA . LYS A 1 193 ? 6.027 0.255 30.816 1.00 95.31 193 LYS A CA 1
ATOM 1528 C C . LYS A 1 193 ? 5.313 -0.326 29.585 1.00 95.31 193 LYS A C 1
ATOM 1530 O O . LYS A 1 193 ? 4.084 -0.321 29.534 1.00 95.31 193 LYS A O 1
ATOM 1535 N N . THR A 1 194 ? 6.080 -0.857 28.638 1.00 97.06 194 THR A N 1
ATOM 1536 C CA . THR A 1 194 ? 5.576 -1.570 27.453 1.00 97.06 194 THR A CA 1
ATOM 1537 C C . THR A 1 194 ? 5.151 -3.005 27.776 1.00 97.06 194 THR A C 1
ATOM 1539 O O . THR A 1 194 ? 5.542 -3.571 28.802 1.00 97.06 194 THR A O 1
ATOM 1542 N N . GLY A 1 195 ? 4.352 -3.606 26.894 1.00 96.38 195 GLY A N 1
ATOM 1543 C CA . GLY A 1 195 ? 3.908 -4.996 27.000 1.00 96.38 195 GLY A CA 1
ATOM 1544 C C . GLY A 1 195 ? 2.415 -5.176 26.741 1.00 96.38 195 GLY A C 1
ATOM 1545 O O . GLY A 1 195 ? 1.722 -4.253 26.321 1.00 96.38 195 GLY A O 1
ATOM 1546 N N . THR A 1 196 ? 1.931 -6.388 27.003 1.00 97.06 196 THR A N 1
ATOM 1547 C CA . THR A 1 196 ? 0.516 -6.749 26.880 1.00 97.06 196 THR A CA 1
ATOM 1548 C C . THR A 1 196 ? -0.137 -6.750 28.260 1.00 97.06 196 THR A C 1
ATOM 1550 O O . THR A 1 196 ? 0.318 -7.462 29.158 1.00 97.06 196 THR A O 1
ATOM 1553 N N . PHE A 1 197 ? -1.205 -5.971 28.428 1.00 96.12 197 PHE A N 1
ATOM 1554 C CA . PHE A 1 197 ? -1.905 -5.799 29.700 1.00 96.12 197 PHE A CA 1
ATOM 1555 C C . PHE A 1 197 ? -3.380 -6.188 29.562 1.00 96.12 197 PHE A C 1
ATOM 1557 O O . PHE A 1 197 ? -4.129 -5.476 28.887 1.00 96.12 197 PHE A O 1
ATOM 1564 N N . PRO A 1 198 ? -3.824 -7.292 30.188 1.00 95.62 198 PRO A N 1
ATOM 1565 C CA . PRO A 1 198 ? -5.241 -7.607 30.265 1.00 95.62 198 PRO A CA 1
ATOM 1566 C C . PRO A 1 198 ? -5.947 -6.648 31.233 1.00 95.62 198 PRO A C 1
ATOM 1568 O O . PRO A 1 198 ? -5.436 -6.332 32.310 1.00 95.62 198 PRO A O 1
ATOM 1571 N N . LEU A 1 199 ? -7.140 -6.217 30.847 1.00 96.12 199 LEU A N 1
ATOM 1572 C CA . LEU A 1 199 ? -8.096 -5.461 31.642 1.00 96.12 199 LEU A CA 1
ATOM 1573 C C . LEU A 1 199 ? -9.366 -6.298 31.758 1.00 96.12 199 LEU A C 1
ATOM 1575 O O . LEU A 1 199 ? -9.969 -6.642 30.745 1.00 96.12 199 LEU A O 1
ATOM 1579 N N . ARG A 1 200 ? -9.812 -6.559 32.985 1.00 96.62 200 ARG A N 1
ATOM 1580 C CA . ARG A 1 200 ? -11.153 -7.089 33.231 1.00 96.62 200 ARG A CA 1
ATOM 1581 C C . ARG A 1 200 ? -12.071 -5.975 33.709 1.00 96.62 200 ARG A C 1
ATOM 1583 O O . ARG A 1 200 ? -11.767 -5.277 34.676 1.00 96.62 200 ARG A O 1
ATOM 1590 N N . VAL A 1 201 ? -13.204 -5.821 33.032 1.00 95.88 201 VAL A N 1
ATOM 1591 C CA . VAL A 1 201 ? -14.269 -4.883 33.394 1.00 95.88 201 VAL A CA 1
ATOM 1592 C C . VAL A 1 201 ? -15.445 -5.681 33.924 1.00 95.88 201 VAL A C 1
ATOM 1594 O O . VAL A 1 201 ? -16.052 -6.453 33.186 1.00 95.88 201 VAL A O 1
ATOM 1597 N N . ARG A 1 202 ? -15.780 -5.504 35.200 1.00 95.38 202 ARG A N 1
ATOM 1598 C CA . ARG A 1 202 ? -16.819 -6.285 35.881 1.00 95.38 202 ARG A CA 1
ATOM 1599 C C . ARG A 1 202 ? -17.928 -5.395 36.417 1.00 95.38 202 ARG A C 1
ATOM 1601 O O . ARG A 1 202 ? -17.659 -4.298 36.901 1.00 95.38 202 ARG A O 1
ATOM 1608 N N . SER A 1 203 ? -19.168 -5.873 36.381 1.00 93.19 203 SER A N 1
ATOM 1609 C CA . SER A 1 203 ? -20.300 -5.173 36.990 1.00 93.19 203 SER A CA 1
ATOM 1610 C C . SER A 1 203 ? -20.138 -5.117 38.509 1.00 93.19 203 SER A C 1
ATOM 1612 O O . SER A 1 203 ? -19.755 -6.097 39.159 1.00 93.19 203 SER A O 1
ATOM 1614 N N . ARG A 1 204 ? -20.448 -3.956 39.099 1.00 90.56 204 ARG A N 1
ATOM 1615 C CA . ARG A 1 204 ? -20.510 -3.807 40.558 1.00 90.56 204 ARG A CA 1
ATOM 1616 C C . ARG A 1 204 ? -21.714 -4.547 41.153 1.00 90.56 204 ARG A C 1
ATOM 1618 O O . ARG A 1 204 ? -21.648 -4.974 42.303 1.00 90.56 204 ARG A O 1
ATOM 1625 N N . GLU A 1 205 ? -22.793 -4.689 40.390 1.00 89.75 205 GLU A N 1
ATOM 1626 C CA . GLU A 1 205 ? -24.064 -5.258 40.854 1.00 89.75 205 GLU A CA 1
ATOM 1627 C C . GLU A 1 205 ? -24.121 -6.781 40.712 1.00 89.75 205 GLU A C 1
ATOM 1629 O O . GLU A 1 205 ? -24.718 -7.454 41.554 1.00 89.75 205 GLU A O 1
ATOM 1634 N N . LYS A 1 206 ? -23.487 -7.329 39.668 1.00 90.38 206 LYS A N 1
ATOM 1635 C CA . LYS A 1 206 ? -23.515 -8.762 39.363 1.00 90.38 206 LYS A CA 1
ATOM 1636 C C . LYS A 1 206 ? -22.118 -9.268 39.001 1.00 90.38 206 LYS A C 1
ATOM 1638 O O . LYS A 1 206 ? -21.594 -8.978 37.932 1.00 90.38 206 LYS A O 1
ATOM 1643 N N . GLU A 1 207 ? -21.492 -10.004 39.916 1.00 87.38 207 GLU A N 1
ATOM 1644 C CA . GLU A 1 207 ? -20.077 -10.391 39.808 1.00 87.38 207 GLU A CA 1
ATOM 1645 C C . GLU A 1 207 ? -19.772 -11.301 38.606 1.00 87.38 207 GLU A C 1
ATOM 1647 O O . GLU A 1 207 ? -18.679 -11.241 38.051 1.00 87.38 207 GLU A O 1
ATOM 1652 N N . ASP A 1 208 ? -20.744 -12.102 38.167 1.00 93.00 208 ASP A N 1
ATOM 1653 C CA . ASP A 1 208 ? -20.634 -12.988 37.004 1.00 93.00 208 ASP A CA 1
ATOM 1654 C C . ASP A 1 208 ? -20.755 -12.255 35.656 1.00 93.00 208 ASP A C 1
ATOM 1656 O O . ASP A 1 208 ? -20.546 -12.869 34.613 1.00 93.00 208 ASP A O 1
ATOM 1660 N N . VAL A 1 209 ? -21.057 -10.953 35.658 1.00 94.06 209 VAL A N 1
ATOM 1661 C CA . VAL A 1 209 ? -21.149 -10.126 34.449 1.00 94.06 209 VAL A CA 1
ATOM 1662 C C . VAL A 1 209 ? -19.865 -9.322 34.287 1.00 94.06 209 VAL A C 1
ATOM 1664 O O . VAL A 1 209 ? -19.622 -8.346 35.003 1.00 94.06 209 VAL A O 1
ATOM 1667 N N . TYR A 1 210 ? -19.035 -9.738 33.332 1.00 95.12 210 TYR A N 1
ATOM 1668 C CA . TYR A 1 210 ? -17.759 -9.104 33.016 1.00 95.12 210 TYR A CA 1
ATOM 1669 C C . TYR A 1 210 ? -17.421 -9.208 31.524 1.00 95.12 210 TYR A C 1
ATOM 1671 O O . TYR A 1 210 ? -17.979 -10.035 30.806 1.00 95.12 210 TYR A O 1
ATOM 1679 N N . THR A 1 211 ? -16.481 -8.380 31.075 1.00 95.56 211 THR A N 1
ATOM 1680 C CA . THR A 1 211 ? -15.798 -8.509 29.782 1.00 95.56 211 THR A CA 1
ATOM 1681 C C . THR A 1 211 ? -14.303 -8.293 29.972 1.00 95.56 211 THR A C 1
ATOM 1683 O O . THR A 1 211 ? -13.884 -7.596 30.900 1.00 95.56 211 THR A O 1
ATOM 1686 N N . ASP A 1 212 ? -13.506 -8.877 29.085 1.00 95.06 212 ASP A N 1
ATOM 1687 C CA . ASP A 1 212 ? -12.059 -8.696 29.056 1.00 95.06 212 ASP A CA 1
ATOM 1688 C C . ASP A 1 212 ? -11.669 -7.808 27.859 1.00 95.06 212 ASP A C 1
ATOM 1690 O O . ASP A 1 212 ? -12.311 -7.834 26.810 1.00 95.06 212 ASP A O 1
ATOM 1694 N N . PHE A 1 213 ? -10.625 -7.005 28.038 1.00 94.19 213 PHE A N 1
ATOM 1695 C CA . PHE A 1 213 ? -10.005 -6.147 27.029 1.00 94.19 213 PHE A CA 1
ATOM 1696 C C . PHE A 1 213 ? -8.481 -6.280 27.145 1.00 94.19 213 PHE A C 1
ATOM 1698 O O . PHE A 1 213 ? -7.966 -6.580 28.224 1.00 94.19 213 PHE A O 1
ATOM 1705 N N . VAL A 1 214 ? -7.733 -6.074 26.061 1.00 94.25 214 VAL A N 1
ATOM 1706 C CA . VAL A 1 214 ? -6.268 -6.213 26.067 1.00 94.25 214 VAL A CA 1
ATOM 1707 C C . VAL A 1 214 ? -5.613 -4.971 25.479 1.00 94.25 214 VAL A C 1
ATOM 1709 O O . VAL A 1 214 ? -5.896 -4.590 24.349 1.00 94.25 214 VAL A O 1
ATOM 1712 N N . PHE A 1 215 ? -4.683 -4.378 26.226 1.00 95.62 215 PHE A N 1
ATOM 1713 C CA . PHE A 1 215 ? -3.818 -3.311 25.727 1.00 95.62 215 PHE A CA 1
ATOM 1714 C C . PHE A 1 215 ? -2.480 -3.882 25.256 1.00 95.62 215 PHE A C 1
ATOM 1716 O O . PHE A 1 215 ? -1.789 -4.529 26.045 1.00 95.62 215 PHE A O 1
ATOM 1723 N N . ASN A 1 216 ? -2.070 -3.591 24.019 1.00 96.81 216 ASN A N 1
ATOM 1724 C CA . ASN A 1 216 ? -0.704 -3.837 23.543 1.00 96.81 216 ASN A CA 1
ATOM 1725 C C . ASN A 1 216 ? 0.055 -2.512 23.492 1.00 96.81 216 ASN A C 1
ATOM 1727 O O . ASN A 1 216 ? -0.217 -1.669 22.644 1.00 96.81 216 ASN A O 1
ATOM 1731 N N . VAL A 1 217 ? 0.990 -2.302 24.413 1.00 97.81 217 VAL A N 1
ATOM 1732 C CA . VAL A 1 217 ? 1.640 -1.003 24.617 1.00 97.81 217 VAL A CA 1
ATOM 1733 C C . VAL A 1 217 ? 3.088 -1.049 24.154 1.00 97.81 217 VAL A C 1
ATOM 1735 O O . VAL A 1 217 ? 3.854 -1.919 24.576 1.00 97.81 217 VAL A O 1
ATOM 1738 N N . VAL A 1 218 ? 3.476 -0.074 23.337 1.00 98.00 218 VAL A N 1
ATOM 1739 C CA . VAL A 1 218 ? 4.829 0.092 22.794 1.00 98.00 218 VAL A CA 1
ATOM 1740 C C . VAL A 1 218 ? 5.413 1.443 23.192 1.00 98.00 218 VAL A C 1
ATOM 1742 O O . VAL A 1 218 ? 4.692 2.400 23.482 1.00 98.00 218 VAL A O 1
ATOM 1745 N N . GLU A 1 219 ? 6.740 1.532 23.200 1.00 97.50 219 GLU A N 1
ATOM 1746 C CA . GLU A 1 219 ? 7.463 2.775 23.477 1.00 97.50 219 GLU A CA 1
ATOM 1747 C C . GLU A 1 219 ? 7.439 3.660 22.224 1.00 97.50 219 GLU A C 1
ATOM 1749 O O . GLU A 1 219 ? 8.421 3.795 21.503 1.00 97.50 219 GLU A O 1
ATOM 1754 N N . GLY A 1 220 ? 6.259 4.195 21.923 1.00 97.94 220 GLY A N 1
ATOM 1755 C CA . GLY A 1 220 ? 6.003 5.009 20.742 1.00 97.94 220 GLY A CA 1
ATOM 1756 C C . GLY A 1 220 ? 5.032 6.148 21.006 1.00 97.94 220 GLY A C 1
ATOM 1757 O O . GLY A 1 220 ? 4.521 6.322 22.118 1.00 97.94 220 GLY A O 1
ATOM 1758 N N . VAL A 1 221 ? 4.800 6.928 19.956 1.00 98.69 221 VAL A N 1
ATOM 1759 C CA . VAL A 1 221 ? 3.995 8.146 19.983 1.00 98.69 221 VAL A CA 1
ATOM 1760 C C . VAL A 1 221 ? 2.669 7.895 19.280 1.00 98.69 221 VAL A C 1
ATOM 1762 O O . VAL A 1 221 ? 2.632 7.517 18.109 1.00 98.69 221 VAL A O 1
ATOM 1765 N N . ASN A 1 222 ? 1.574 8.129 19.996 1.00 98.19 222 ASN A N 1
ATOM 1766 C CA . ASN A 1 222 ? 0.232 8.116 19.441 1.00 98.19 222 ASN A CA 1
ATOM 1767 C C . ASN A 1 222 ? 0.052 9.295 18.478 1.00 98.19 222 ASN A C 1
ATOM 1769 O O . ASN A 1 222 ? 0.137 10.462 18.870 1.00 98.19 222 ASN A O 1
ATOM 1773 N N . VAL A 1 223 ? -0.216 8.979 17.215 1.00 97.94 223 VAL A N 1
ATOM 1774 C CA . VAL A 1 223 ? -0.450 9.941 16.141 1.00 97.94 223 VAL A CA 1
ATOM 1775 C C . VAL A 1 223 ? -1.947 10.167 15.999 1.00 97.94 223 VAL A C 1
ATOM 1777 O O . VAL A 1 223 ? -2.682 9.314 15.498 1.00 97.94 223 VAL A O 1
ATOM 1780 N N . TYR A 1 224 ? -2.384 11.355 16.413 1.00 95.62 224 TYR A N 1
ATOM 1781 C CA . TYR A 1 224 ? -3.774 11.791 16.319 1.00 95.62 224 TYR A CA 1
ATOM 1782 C C . TYR A 1 224 ? -3.981 12.834 15.222 1.00 95.62 224 TYR A C 1
ATOM 1784 O O . TYR A 1 224 ? -5.090 13.348 15.089 1.00 95.62 224 TYR A O 1
ATOM 1792 N N . SER A 1 225 ? -2.955 13.230 14.468 1.00 96.31 225 SER A N 1
ATOM 1793 C CA . SER A 1 225 ? -3.046 14.253 13.422 1.00 96.31 225 SER A CA 1
ATOM 1794 C C . SER A 1 225 ? -1.884 14.177 12.430 1.00 96.31 225 SER A C 1
ATOM 1796 O O . SER A 1 225 ? -0.872 13.530 12.688 1.00 96.31 225 SER A O 1
ATOM 1798 N N . TYR A 1 226 ? -2.015 14.878 11.298 1.00 97.69 226 TYR A N 1
ATOM 1799 C CA . TYR A 1 226 ? -0.923 15.021 10.332 1.00 97.69 226 TYR A CA 1
ATOM 1800 C C . TYR A 1 226 ? 0.310 15.708 10.941 1.00 97.69 226 TYR A C 1
ATOM 1802 O O . TYR A 1 226 ? 1.434 15.315 10.652 1.00 97.69 226 TYR A O 1
ATOM 1810 N N . GLU A 1 227 ? 0.109 16.689 11.825 1.00 97.50 227 GLU A N 1
ATOM 1811 C CA . GLU A 1 227 ? 1.211 17.365 12.519 1.00 97.50 227 GLU A CA 1
ATOM 1812 C C . GLU A 1 227 ? 1.990 16.391 13.415 1.00 97.50 227 GLU A C 1
ATOM 1814 O O . GLU A 1 227 ? 3.218 16.362 13.360 1.00 97.50 227 GLU A O 1
ATOM 1819 N N . ASP A 1 228 ? 1.292 15.543 14.179 1.00 98.06 228 ASP A N 1
ATOM 1820 C CA . ASP A 1 228 ? 1.935 14.517 15.012 1.00 98.06 228 ASP A CA 1
ATOM 1821 C C . ASP A 1 228 ? 2.754 13.544 14.153 1.00 98.06 228 ASP A C 1
ATOM 1823 O O . ASP A 1 228 ? 3.885 13.204 14.505 1.00 98.06 228 ASP A O 1
ATOM 1827 N N . LEU A 1 229 ? 2.210 13.137 12.996 1.00 98.50 229 LEU A N 1
ATOM 1828 C CA . LEU A 1 229 ? 2.919 12.283 12.044 1.00 98.50 229 LEU A CA 1
ATOM 1829 C C . LEU A 1 229 ? 4.205 12.959 11.559 1.00 98.50 229 LEU A C 1
ATOM 1831 O O . LEU A 1 229 ? 5.262 12.330 11.574 1.00 98.50 229 LEU A O 1
ATOM 1835 N N . MET A 1 230 ? 4.140 14.232 11.154 1.00 98.06 230 MET A N 1
ATOM 1836 C CA . MET A 1 230 ? 5.310 14.978 10.675 1.00 98.06 230 MET A CA 1
ATOM 1837 C C . MET A 1 230 ? 6.355 15.158 11.775 1.00 98.06 230 MET A C 1
ATOM 1839 O O . MET A 1 230 ? 7.547 14.986 11.515 1.00 98.06 230 MET A O 1
ATOM 1843 N N . LYS A 1 231 ? 5.928 15.409 13.018 1.00 97.56 231 LYS A N 1
ATOM 1844 C CA . LYS A 1 231 ? 6.812 15.463 14.190 1.00 97.56 231 LYS A CA 1
ATOM 1845 C C . LYS A 1 231 ? 7.517 14.134 14.451 1.00 97.56 231 LYS A C 1
ATOM 1847 O O . LYS A 1 231 ? 8.708 14.151 14.738 1.00 97.56 231 LYS A O 1
ATOM 1852 N N . CYS A 1 232 ? 6.842 12.999 14.270 1.00 98.19 232 CYS A N 1
ATOM 1853 C CA . CYS A 1 232 ? 7.469 11.677 14.389 1.00 98.19 232 CYS A CA 1
ATOM 1854 C C . CYS A 1 232 ? 8.415 11.337 13.225 1.00 98.19 232 CYS A C 1
ATOM 1856 O O . CYS A 1 232 ? 9.295 10.496 13.387 1.00 98.19 232 CYS A O 1
ATOM 1858 N N . THR A 1 233 ? 8.223 11.939 12.048 1.00 97.88 233 THR A N 1
ATOM 1859 C CA . THR A 1 233 ? 8.867 11.514 10.792 1.00 97.88 233 THR A CA 1
ATOM 1860 C C . THR A 1 233 ? 9.795 12.589 10.229 1.00 97.88 233 THR A C 1
ATOM 1862 O O . THR A 1 233 ? 10.981 12.632 10.561 1.00 97.88 233 THR A O 1
ATOM 1865 N N . ASN A 1 234 ? 9.270 13.472 9.381 1.00 96.75 234 ASN A N 1
ATOM 1866 C CA . ASN A 1 234 ? 10.040 14.440 8.608 1.00 96.75 234 ASN A CA 1
ATOM 1867 C C . ASN A 1 234 ? 10.765 15.460 9.496 1.00 96.75 234 ASN A C 1
ATOM 1869 O O . ASN A 1 234 ? 11.911 15.810 9.211 1.00 96.75 234 ASN A O 1
ATOM 1873 N N . SER A 1 235 ? 10.116 15.913 10.571 1.00 95.69 235 SER A N 1
ATOM 1874 C CA . SER A 1 235 ? 10.633 16.958 11.461 1.00 95.69 235 SER A CA 1
ATOM 1875 C C . SER A 1 235 ? 11.556 16.418 12.557 1.00 95.69 235 SER A C 1
ATOM 1877 O O . SER A 1 235 ? 12.382 17.169 13.076 1.00 95.69 235 SER A O 1
ATOM 1879 N N . SER A 1 236 ? 11.457 15.130 12.905 1.00 93.94 236 SER A N 1
ATOM 1880 C CA . SER A 1 236 ? 12.387 14.496 13.847 1.00 93.94 236 SER A CA 1
ATOM 1881 C C . SER A 1 236 ? 13.666 14.081 13.128 1.00 93.94 236 SER A C 1
ATOM 1883 O O . SER A 1 236 ? 13.626 13.450 12.072 1.00 93.94 236 SER A O 1
ATOM 1885 N N . LEU A 1 237 ? 14.827 14.403 13.704 1.00 92.06 237 LEU A N 1
ATOM 1886 C CA . LEU A 1 237 ? 16.122 14.040 13.125 1.00 92.06 237 LEU A CA 1
ATOM 1887 C C . LEU A 1 237 ? 16.274 12.514 13.021 1.00 92.06 237 LEU A C 1
ATOM 1889 O O . LEU A 1 237 ? 16.606 12.015 11.948 1.00 92.06 237 LEU A O 1
ATOM 1893 N N . THR A 1 238 ? 15.977 11.796 14.108 1.00 93.56 238 THR A N 1
ATOM 1894 C CA . THR A 1 238 ? 16.123 10.334 14.238 1.00 93.56 238 THR A CA 1
ATOM 1895 C C . THR A 1 238 ? 14.825 9.557 14.033 1.00 93.56 238 THR A C 1
ATOM 1897 O O . THR A 1 238 ? 14.862 8.332 13.938 1.00 93.56 238 THR A O 1
ATOM 1900 N N . GLY A 1 239 ? 13.691 10.257 13.990 1.00 96.06 239 GLY A N 1
ATOM 1901 C CA . GLY A 1 239 ? 12.357 9.670 13.996 1.00 96.06 239 GLY A CA 1
ATOM 1902 C C . GLY A 1 239 ? 11.914 9.155 15.363 1.00 96.06 239 GLY A C 1
ATOM 1903 O O . GLY A 1 239 ? 12.739 8.880 16.233 1.00 96.06 239 GLY A O 1
ATOM 1904 N N . GLU A 1 240 ? 10.603 8.985 15.504 1.00 98.00 240 GLU A N 1
ATOM 1905 C CA . GLU A 1 240 ? 9.941 8.338 16.639 1.00 98.00 240 GLU A CA 1
ATOM 1906 C C . GLU A 1 240 ? 9.137 7.127 16.154 1.00 98.00 240 GLU A C 1
ATOM 1908 O O . GLU A 1 240 ? 8.673 7.110 15.012 1.00 98.00 240 GLU A O 1
ATOM 1913 N N . VAL A 1 241 ? 8.942 6.122 17.017 1.00 98.69 241 VAL A N 1
ATOM 1914 C CA . VAL A 1 241 ? 8.024 5.009 16.718 1.00 98.69 241 VAL A CA 1
ATOM 1915 C C . VAL A 1 241 ? 6.609 5.567 16.579 1.00 98.69 241 VAL A C 1
ATOM 1917 O O . VAL A 1 241 ? 6.075 6.163 17.516 1.00 98.69 241 VAL A O 1
ATOM 1920 N N . VAL A 1 242 ? 6.001 5.361 15.414 1.00 98.88 242 VAL A N 1
ATOM 1921 C CA . VAL A 1 242 ? 4.664 5.863 15.087 1.00 98.88 242 VAL A CA 1
ATOM 1922 C C . VAL A 1 242 ? 3.621 4.847 15.530 1.00 98.88 242 VAL A C 1
ATOM 1924 O O . VAL A 1 242 ? 3.686 3.686 15.134 1.00 98.88 242 VAL A O 1
ATOM 1927 N N . VAL A 1 243 ? 2.623 5.286 16.294 1.00 98.62 243 VAL A N 1
ATOM 1928 C CA . VAL A 1 243 ? 1.434 4.488 16.610 1.00 98.62 243 VAL A CA 1
ATOM 1929 C C . VAL A 1 243 ? 0.206 5.247 16.136 1.00 98.62 243 VAL A C 1
ATOM 1931 O O . VAL A 1 243 ? -0.207 6.228 16.748 1.00 98.62 243 VAL A O 1
ATOM 1934 N N . MET A 1 244 ? -0.375 4.835 15.015 1.00 98.19 244 MET A N 1
ATOM 1935 C CA . MET A 1 244 ? -1.527 5.528 14.445 1.00 98.19 244 MET A CA 1
ATOM 1936 C C . MET A 1 244 ? -2.759 5.344 15.336 1.00 98.19 244 MET A C 1
ATOM 1938 O O . MET A 1 244 ? -3.071 4.233 15.762 1.00 98.19 244 MET A O 1
ATOM 1942 N N . GLN A 1 245 ? -3.466 6.441 15.599 1.00 95.94 245 GLN A N 1
ATOM 1943 C CA . GLN A 1 245 ? -4.717 6.461 16.363 1.00 95.94 245 GLN A CA 1
ATOM 1944 C C . GLN A 1 245 ? -5.846 7.161 15.594 1.00 95.94 245 GLN A C 1
ATOM 1946 O O . GLN A 1 245 ? -6.869 7.485 16.186 1.00 95.94 245 GLN A O 1
ATOM 1951 N N . THR A 1 246 ? -5.660 7.479 14.308 1.00 94.81 246 THR A N 1
ATOM 1952 C CA . THR A 1 246 ? -6.657 8.157 13.465 1.00 94.81 246 THR A CA 1
ATOM 1953 C C . THR A 1 246 ? -6.349 7.953 11.981 1.00 94.81 246 THR A C 1
ATOM 1955 O O . THR A 1 246 ? -5.186 7.803 11.601 1.00 94.81 246 THR A O 1
ATOM 1958 N N . ASN A 1 247 ? -7.367 8.003 11.121 1.00 94.69 247 ASN A N 1
ATOM 1959 C CA . ASN A 1 247 ? -7.163 8.081 9.675 1.00 94.69 247 ASN A CA 1
ATOM 1960 C C . ASN A 1 247 ? -6.701 9.490 9.271 1.00 94.69 247 ASN A C 1
ATOM 1962 O O . ASN A 1 247 ? -7.241 10.488 9.747 1.00 94.69 247 ASN A O 1
ATOM 1966 N N . LEU A 1 248 ? -5.766 9.572 8.328 1.00 96.75 248 LEU A N 1
ATOM 1967 C CA . LEU A 1 248 ? -5.362 10.794 7.636 1.00 96.75 248 LEU A CA 1
ATOM 1968 C C . LEU A 1 248 ? -5.787 10.681 6.167 1.00 96.75 248 LEU A C 1
ATOM 1970 O O . LEU A 1 248 ? -5.074 10.106 5.348 1.00 96.75 248 LEU A O 1
ATOM 1974 N N . GLU A 1 249 ? -6.974 11.192 5.849 1.00 94.12 249 GLU A N 1
ATOM 1975 C CA . GLU A 1 249 ? -7.610 11.064 4.536 1.00 94.12 249 GLU A CA 1
ATOM 1976 C C . GLU A 1 249 ? -7.434 12.283 3.628 1.00 94.12 249 GLU A C 1
ATOM 1978 O O . GLU A 1 249 ? -7.099 13.381 4.073 1.00 94.12 249 GLU A O 1
ATOM 1983 N N . SER A 1 250 ? -7.757 12.101 2.345 1.00 93.44 250 SER A N 1
ATOM 1984 C CA . SER A 1 250 ? -7.840 13.213 1.399 1.00 93.44 250 SER A CA 1
ATOM 1985 C C . SER A 1 250 ? -8.963 14.193 1.750 1.00 93.44 250 SER A C 1
ATOM 1987 O O . SER A 1 250 ? -10.007 13.812 2.292 1.00 93.44 250 SER A O 1
ATOM 1989 N N . 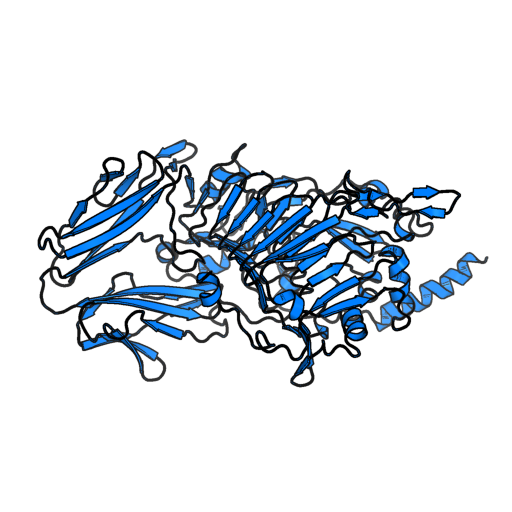SER A 1 251 ? -8.810 15.455 1.349 1.00 92.25 251 SER A N 1
ATOM 1990 C CA . SER A 1 251 ? -9.828 16.497 1.548 1.00 92.25 251 SER A CA 1
ATOM 1991 C C . SER A 1 251 ? -11.181 16.120 0.919 1.00 92.25 251 SER A C 1
ATOM 1993 O O . SER A 1 251 ? -12.258 16.343 1.489 1.00 92.25 251 SER A O 1
ATOM 1995 N N . SER A 1 252 ? -11.139 15.484 -0.254 1.00 88.38 252 SER A N 1
ATOM 1996 C CA . SER A 1 252 ? -12.328 15.110 -1.020 1.00 88.38 252 SER A CA 1
ATOM 1997 C C . SER A 1 252 ? -13.052 13.879 -0.473 1.00 88.38 252 SER A C 1
ATOM 1999 O O . SER A 1 252 ? -14.248 13.730 -0.726 1.00 88.38 252 SER A O 1
ATOM 2001 N N . ASN A 1 253 ? -12.374 13.000 0.264 1.00 87.62 253 ASN A N 1
ATOM 2002 C CA . ASN A 1 253 ? -13.021 11.911 0.996 1.00 87.62 253 ASN A CA 1
ATOM 2003 C C . ASN A 1 253 ? -13.524 12.398 2.352 1.00 87.62 253 ASN A C 1
ATOM 2005 O O . ASN A 1 253 ? -14.681 12.152 2.691 1.00 87.62 253 ASN A O 1
ATOM 2009 N N . TYR A 1 254 ? -12.710 13.180 3.064 1.00 88.50 254 TYR A N 1
ATOM 2010 C CA . TYR A 1 254 ? -13.072 13.779 4.344 1.00 88.50 254 TYR A CA 1
ATOM 2011 C C . TYR A 1 254 ? -14.378 14.580 4.263 1.00 88.50 254 TYR A C 1
ATOM 2013 O O . TYR A 1 254 ? -15.283 14.391 5.071 1.00 88.50 254 TYR A O 1
ATOM 2021 N N . SER A 1 255 ? -14.515 15.433 3.245 1.00 86.62 255 SER A N 1
ATOM 2022 C CA . SER A 1 255 ? -15.706 16.273 3.040 1.00 86.62 255 SER A CA 1
ATOM 2023 C C . SER A 1 255 ? -16.995 15.500 2.731 1.00 86.62 255 SER A C 1
ATOM 2025 O O . SER A 1 255 ? -18.078 16.076 2.818 1.00 86.62 255 SER A O 1
ATOM 2027 N N . LYS A 1 256 ? -16.904 14.214 2.366 1.00 80.94 256 LYS A N 1
ATOM 2028 C CA . LYS A 1 256 ? -18.064 13.361 2.058 1.00 80.94 256 LYS A CA 1
ATOM 2029 C C . LYS A 1 256 ? -18.540 12.533 3.249 1.00 80.94 256 LYS A C 1
ATOM 2031 O O . LYS A 1 256 ? -19.653 12.005 3.190 1.00 80.94 256 LYS A O 1
ATOM 2036 N N . LEU A 1 257 ? -17.719 12.407 4.292 1.00 77.94 257 LEU A N 1
ATOM 2037 C CA . LEU A 1 257 ? -18.067 11.673 5.505 1.00 77.94 257 LEU A CA 1
ATOM 2038 C C . LEU A 1 257 ? -19.283 12.308 6.175 1.00 77.94 257 LEU A C 1
ATOM 2040 O O . LEU A 1 257 ? -19.349 13.526 6.346 1.00 77.94 257 LEU A O 1
ATOM 2044 N N . SER A 1 258 ? -20.237 11.469 6.581 1.00 73.94 258 SER A N 1
ATOM 2045 C CA . SER A 1 258 ? -21.429 11.940 7.287 1.00 73.94 258 SER A CA 1
ATOM 2046 C C . SER A 1 258 ? -21.082 12.435 8.697 1.00 73.94 258 SER A C 1
ATOM 2048 O O . SER A 1 258 ? -21.614 13.450 9.151 1.00 73.94 258 SER A O 1
ATOM 2050 N N . ASN A 1 259 ? -20.129 11.766 9.360 1.00 72.25 259 ASN A N 1
ATOM 2051 C CA . ASN A 1 259 ? -19.602 12.157 10.661 1.00 72.25 259 ASN A CA 1
ATOM 2052 C C . ASN A 1 259 ? -18.099 11.820 10.798 1.00 72.25 259 ASN A C 1
ATOM 2054 O O . ASN A 1 259 ? -17.739 10.754 11.304 1.00 72.25 259 ASN A O 1
ATOM 2058 N N . PRO A 1 260 ? -17.190 12.744 10.426 1.00 68.38 260 PRO A N 1
ATOM 2059 C CA . PRO A 1 260 ? -15.745 12.510 10.501 1.00 68.38 260 PRO A CA 1
ATOM 2060 C C . PRO A 1 260 ? -15.216 12.174 11.902 1.00 68.38 260 PRO A C 1
ATOM 2062 O O . PRO A 1 260 ? -14.213 11.474 12.028 1.00 68.38 260 PRO A O 1
ATOM 2065 N N . LYS A 1 261 ? -15.883 12.660 12.963 1.00 68.06 261 LYS A N 1
ATOM 2066 C CA . LYS A 1 261 ? -15.506 12.339 14.348 1.00 68.06 261 LYS A CA 1
ATOM 2067 C C . LYS A 1 261 ? -15.781 10.874 14.670 1.00 68.06 261 LYS A C 1
ATOM 2069 O O . LYS A 1 261 ? -14.948 10.239 15.299 1.00 68.06 261 LYS A O 1
ATOM 2074 N N . LYS A 1 262 ? -16.923 10.349 14.215 1.00 66.50 262 LYS A N 1
ATOM 2075 C CA . LYS A 1 262 ? -17.283 8.933 14.374 1.00 66.50 262 LYS A CA 1
ATOM 2076 C C . LYS A 1 262 ? -16.347 8.028 13.572 1.00 66.50 262 LYS A C 1
ATOM 2078 O O . LYS A 1 262 ? -15.940 6.992 14.067 1.00 66.50 262 LYS A O 1
ATOM 2083 N N . ALA A 1 263 ? -15.956 8.456 12.374 1.00 69.12 263 ALA A N 1
ATOM 2084 C CA . ALA A 1 263 ? -15.003 7.732 11.534 1.00 69.12 263 ALA A CA 1
ATOM 2085 C C . ALA A 1 263 ? -13.539 7.853 12.005 1.00 69.12 263 ALA A C 1
ATOM 2087 O O . ALA A 1 263 ? -12.642 7.395 11.295 1.00 69.12 263 ALA A O 1
ATOM 2088 N N . ASN A 1 264 ? -13.284 8.541 13.128 1.00 86.94 264 ASN A N 1
ATOM 2089 C CA . ASN A 1 264 ? -11.951 8.850 13.640 1.00 86.94 264 ASN A CA 1
ATOM 2090 C C . ASN A 1 264 ? -10.979 9.247 12.511 1.00 86.94 264 ASN A C 1
ATOM 2092 O O . ASN A 1 264 ? -9.961 8.601 12.261 1.00 86.94 264 ASN A O 1
ATOM 2096 N N . THR A 1 265 ? -11.380 10.256 11.737 1.00 90.06 265 THR A N 1
ATOM 2097 C CA . THR A 1 265 ? -10.683 10.665 10.516 1.00 90.06 265 THR A CA 1
ATOM 2098 C C . THR A 1 265 ? -10.334 12.147 10.571 1.00 90.06 265 THR A C 1
ATOM 2100 O O . THR A 1 265 ? -11.134 12.975 11.015 1.00 90.06 265 THR A O 1
ATOM 2103 N N . LYS A 1 266 ? -9.146 12.495 10.077 1.00 93.62 266 LYS A N 1
ATOM 2104 C CA . LYS A 1 266 ? -8.658 13.857 9.840 1.00 93.62 266 LYS A CA 1
ATOM 2105 C C . LYS A 1 266 ? -8.121 13.980 8.417 1.00 93.62 266 LYS A C 1
ATOM 2107 O O . LYS A 1 266 ? -7.950 12.981 7.731 1.00 93.62 266 LYS A O 1
ATOM 2112 N N . ILE A 1 267 ? -7.881 15.208 7.966 1.00 94.19 267 ILE A N 1
ATOM 2113 C CA . ILE A 1 267 ? -7.263 15.463 6.660 1.00 94.19 267 ILE A CA 1
ATOM 2114 C C . ILE A 1 267 ? -5.749 15.226 6.765 1.00 94.19 267 ILE A C 1
ATOM 2116 O O . ILE A 1 267 ? -5.128 15.626 7.752 1.00 94.19 267 ILE A O 1
ATOM 2120 N N . ALA A 1 268 ? -5.157 14.594 5.754 1.00 95.88 268 ALA A N 1
ATOM 2121 C CA . ALA A 1 268 ? -3.715 14.597 5.549 1.00 95.88 268 ALA A CA 1
ATOM 2122 C C . ALA A 1 268 ? -3.285 15.979 5.025 1.00 95.88 268 ALA A C 1
ATOM 2124 O O . ALA A 1 268 ? -3.691 16.381 3.939 1.00 95.88 268 ALA A O 1
ATOM 2125 N N . GLY A 1 269 ? -2.484 16.711 5.803 1.00 95.56 269 GLY A N 1
ATOM 2126 C CA . GLY A 1 269 ? -1.990 18.053 5.476 1.00 95.56 269 GLY A CA 1
ATOM 2127 C C . GLY A 1 269 ? -2.552 19.169 6.366 1.00 95.56 269 GLY A C 1
ATOM 2128 O O . GLY A 1 269 ? -3.484 18.982 7.149 1.00 95.56 269 GLY A O 1
ATOM 2129 N N . TYR A 1 270 ? -1.969 20.361 6.244 1.00 94.25 270 TYR A N 1
ATOM 2130 C CA . TYR A 1 270 ? -2.370 21.559 6.979 1.00 94.25 270 TYR A CA 1
ATOM 2131 C C . TYR A 1 270 ? -3.388 22.363 6.180 1.00 94.25 270 TYR A C 1
ATOM 2133 O O . TYR A 1 270 ? -3.100 22.859 5.088 1.00 94.25 270 TYR A O 1
ATOM 2141 N N . GLN A 1 271 ? -4.575 22.553 6.745 1.00 89.75 271 GLN A N 1
ATOM 2142 C CA . GLN A 1 271 ? -5.595 23.379 6.116 1.00 89.75 271 GLN A CA 1
ATOM 2143 C C . GLN A 1 271 ? -5.265 24.872 6.279 1.00 89.75 271 GLN A C 1
ATOM 2145 O O . GLN A 1 271 ? -5.258 25.405 7.389 1.00 89.75 271 GLN A O 1
ATOM 2150 N N . GLN A 1 272 ? -5.036 25.563 5.161 1.00 88.88 272 GLN A N 1
ATOM 2151 C CA . GLN A 1 272 ? -4.839 27.012 5.093 1.00 88.88 272 GLN A CA 1
ATOM 2152 C C . GLN A 1 272 ? -5.912 27.634 4.189 1.00 88.88 272 GLN A C 1
ATOM 2154 O O . GLN A 1 272 ? -5.746 27.783 2.976 1.00 88.88 272 GLN A O 1
ATOM 2159 N N . GLY A 1 273 ? -7.053 27.982 4.789 1.00 86.38 273 GLY A N 1
ATOM 2160 C CA . GLY A 1 273 ? -8.238 28.404 4.041 1.00 86.38 273 GLY A CA 1
ATOM 2161 C C . GLY A 1 273 ? -8.823 27.242 3.231 1.00 86.38 273 GLY A C 1
ATOM 2162 O O . GLY A 1 273 ? -9.186 26.216 3.804 1.00 86.38 273 GLY A O 1
ATOM 2163 N N . GLU A 1 274 ? -8.912 27.412 1.910 1.00 82.44 274 GLU A N 1
ATOM 2164 C CA . GLU A 1 274 ? -9.384 26.380 0.968 1.00 82.44 274 GLU A CA 1
ATOM 2165 C C . GLU A 1 274 ? -8.259 25.470 0.448 1.00 82.44 274 GLU A C 1
ATOM 2167 O O . GLU A 1 274 ? -8.535 24.490 -0.238 1.00 82.44 274 GLU A O 1
ATOM 2172 N N . LYS A 1 275 ? -6.990 25.783 0.749 1.00 85.44 275 LYS A N 1
ATOM 2173 C CA . LYS A 1 275 ? -5.840 24.989 0.305 1.00 85.44 275 LYS A CA 1
ATOM 2174 C C . LYS A 1 275 ? -5.383 24.030 1.397 1.00 85.44 275 LYS A C 1
ATOM 2176 O O . LYS A 1 275 ? -5.364 24.390 2.575 1.00 85.44 275 LYS A O 1
ATOM 2181 N N . ILE A 1 276 ? -4.949 22.845 0.982 1.00 91.50 276 ILE A N 1
ATOM 2182 C CA . ILE A 1 276 ? -4.182 21.930 1.825 1.00 91.50 276 ILE A CA 1
ATOM 2183 C C . ILE A 1 276 ? -2.701 22.130 1.504 1.00 91.50 276 ILE A C 1
ATOM 2185 O O . ILE A 1 276 ? -2.309 22.164 0.339 1.00 91.50 276 ILE A O 1
ATOM 2189 N N . VAL A 1 277 ? -1.895 22.333 2.540 1.00 93.12 277 VAL A N 1
ATOM 2190 C CA . VAL A 1 277 ? -0.445 22.526 2.448 1.00 93.12 277 VAL A CA 1
ATOM 2191 C C . VAL A 1 277 ? 0.247 21.345 3.112 1.00 93.12 277 VAL A C 1
ATOM 2193 O O . VAL A 1 277 ? -0.246 20.814 4.104 1.00 93.12 277 VAL A O 1
ATOM 2196 N N . PHE A 1 278 ? 1.400 20.952 2.584 1.00 94.38 278 PHE A N 1
ATOM 2197 C CA . PHE A 1 278 ? 2.138 19.784 3.042 1.00 94.38 278 PHE A CA 1
ATOM 2198 C C . PHE A 1 278 ? 3.586 20.126 3.362 1.00 94.38 278 PHE A C 1
ATOM 2200 O O . PHE A 1 278 ? 4.219 20.896 2.637 1.00 94.38 278 PHE A O 1
ATOM 2207 N N . ASP A 1 279 ? 4.104 19.486 4.406 1.00 92.25 279 ASP A N 1
ATOM 2208 C CA . ASP A 1 279 ? 5.543 19.308 4.567 1.00 92.25 279 ASP A CA 1
ATOM 2209 C C . ASP A 1 279 ? 6.014 18.227 3.591 1.00 92.25 279 ASP A C 1
ATOM 2211 O O . ASP A 1 279 ? 5.329 17.224 3.391 1.00 92.25 279 ASP A O 1
ATOM 2215 N N . PHE A 1 280 ? 7.182 18.424 2.990 1.00 95.12 280 PHE A N 1
ATOM 2216 C CA . PHE A 1 280 ? 7.842 17.420 2.162 1.00 95.12 280 PHE A CA 1
ATOM 2217 C C . PHE A 1 280 ? 9.357 17.549 2.306 1.00 95.12 280 PHE A C 1
ATOM 2219 O O . PHE A 1 280 ? 9.876 18.616 2.641 1.00 95.12 280 PHE A O 1
ATOM 2226 N N . LEU A 1 281 ? 10.069 16.460 2.038 1.00 96.12 281 LEU A N 1
ATOM 2227 C CA . LEU A 1 281 ? 11.526 16.459 1.949 1.00 96.12 281 LEU A CA 1
ATOM 2228 C C . LEU A 1 281 ? 11.957 16.549 0.489 1.00 96.12 281 LEU A C 1
ATOM 2230 O O . LEU A 1 281 ? 11.256 16.077 -0.407 1.00 96.12 281 LEU A O 1
ATOM 2234 N N . GLU A 1 282 ? 13.139 17.110 0.261 1.00 96.38 282 GLU A N 1
ATOM 2235 C CA . GLU A 1 282 ? 13.828 17.012 -1.021 1.00 96.38 282 GLU A CA 1
ATOM 2236 C C . GLU A 1 282 ? 15.068 16.136 -0.866 1.00 96.38 282 GLU A C 1
ATOM 2238 O O . GLU A 1 282 ? 15.953 16.450 -0.067 1.00 96.38 282 GLU A O 1
ATOM 2243 N N . ILE A 1 283 ? 15.144 15.065 -1.651 1.00 95.94 283 ILE A N 1
ATOM 2244 C CA . ILE A 1 283 ? 16.282 14.143 -1.658 1.00 95.94 283 ILE A CA 1
ATOM 2245 C C . ILE A 1 283 ? 16.930 14.096 -3.040 1.00 95.94 283 ILE A C 1
ATOM 2247 O O . ILE A 1 283 ? 16.290 14.375 -4.059 1.00 95.94 283 ILE A O 1
ATOM 2251 N N . ASP A 1 284 ? 18.203 13.721 -3.075 1.00 95.56 284 ASP A N 1
ATOM 2252 C CA . ASP A 1 284 ? 18.879 13.424 -4.332 1.00 95.56 284 ASP A CA 1
ATOM 2253 C C . ASP A 1 284 ? 18.386 12.074 -4.875 1.00 95.56 284 ASP A C 1
ATOM 2255 O O . ASP A 1 284 ? 18.160 11.119 -4.125 1.00 95.56 284 ASP A O 1
ATOM 2259 N N . THR A 1 285 ? 18.198 11.996 -6.193 1.00 94.38 285 THR A N 1
ATOM 2260 C CA . THR A 1 285 ? 17.871 10.731 -6.861 1.00 94.38 285 THR A CA 1
ATOM 2261 C C . THR A 1 285 ? 19.034 9.748 -6.729 1.00 94.38 285 THR A C 1
ATOM 2263 O O . THR A 1 285 ? 20.194 10.132 -6.864 1.00 94.38 285 THR A O 1
ATOM 2266 N N . GLN A 1 286 ? 18.713 8.476 -6.494 1.00 90.69 286 GLN A N 1
ATOM 2267 C CA . GLN A 1 286 ? 19.694 7.382 -6.481 1.00 90.69 286 GLN A CA 1
ATOM 2268 C C . GLN A 1 286 ? 19.840 6.711 -7.851 1.00 90.69 286 GLN A C 1
ATOM 2270 O O . GLN A 1 286 ? 20.652 5.809 -8.035 1.00 90.69 286 GLN A O 1
ATOM 2275 N N . TYR A 1 287 ? 19.030 7.125 -8.824 1.00 89.75 287 TYR A N 1
ATOM 2276 C CA . TYR A 1 287 ? 19.103 6.610 -10.181 1.00 89.75 287 TYR A CA 1
ATOM 2277 C C . TYR A 1 287 ? 20.238 7.274 -10.972 1.00 89.75 287 TYR A C 1
ATOM 2279 O O . TYR A 1 287 ? 20.759 8.315 -10.584 1.00 89.75 287 TYR A O 1
ATOM 2287 N N . ASP A 1 288 ? 20.621 6.693 -12.110 1.00 92.81 288 ASP A N 1
ATOM 2288 C CA . ASP A 1 288 ? 21.702 7.220 -12.940 1.00 92.81 288 ASP A CA 1
ATOM 2289 C C . ASP A 1 288 ? 21.414 8.638 -13.478 1.00 92.81 288 ASP A C 1
ATOM 2291 O O . ASP A 1 288 ? 20.532 8.852 -14.313 1.00 92.81 288 ASP A O 1
ATOM 2295 N N . VAL A 1 289 ? 22.235 9.600 -13.047 1.00 94.88 289 VAL A N 1
ATOM 2296 C CA . VAL A 1 289 ? 22.139 11.026 -13.395 1.00 94.88 289 VAL A CA 1
ATOM 2297 C C . VAL A 1 289 ? 23.063 11.469 -14.534 1.00 94.88 289 VAL A C 1
ATOM 2299 O O . VAL A 1 289 ? 23.100 12.654 -14.879 1.00 94.88 289 VAL A O 1
ATOM 2302 N N . GLN A 1 290 ? 23.815 10.555 -15.157 1.00 95.38 290 GLN A N 1
ATOM 2303 C CA . GLN A 1 290 ? 24.832 10.895 -16.162 1.00 95.38 290 GLN A CA 1
ATOM 2304 C C . GLN A 1 290 ? 24.277 11.716 -17.336 1.00 95.38 290 GLN A C 1
ATOM 2306 O O . GLN A 1 290 ? 24.989 12.542 -17.917 1.00 95.38 290 GLN A O 1
ATOM 2311 N N . TYR A 1 291 ? 23.001 11.540 -17.677 1.00 94.88 291 TYR A N 1
ATOM 2312 C CA . TYR A 1 291 ? 22.346 12.318 -18.722 1.00 94.88 291 TYR A CA 1
ATOM 2313 C C . TYR A 1 291 ? 22.290 13.815 -18.392 1.00 94.88 291 TYR A C 1
ATOM 2315 O O . TYR A 1 291 ? 22.645 14.630 -19.246 1.00 94.88 291 TYR A O 1
ATOM 2323 N N . TYR A 1 292 ? 21.944 14.185 -17.155 1.00 96.00 292 TYR A N 1
ATOM 2324 C CA . TYR A 1 292 ? 21.916 15.581 -16.704 1.00 96.00 292 TYR A CA 1
ATOM 2325 C C . TYR A 1 292 ? 23.301 16.230 -16.801 1.00 96.00 292 TYR A C 1
ATOM 2327 O O . TYR A 1 292 ? 23.439 17.339 -17.328 1.00 96.00 292 TYR A O 1
ATOM 2335 N N . HIS A 1 293 ? 24.347 15.492 -16.417 1.00 95.94 293 HIS A N 1
ATOM 2336 C CA . HIS A 1 293 ? 25.732 15.93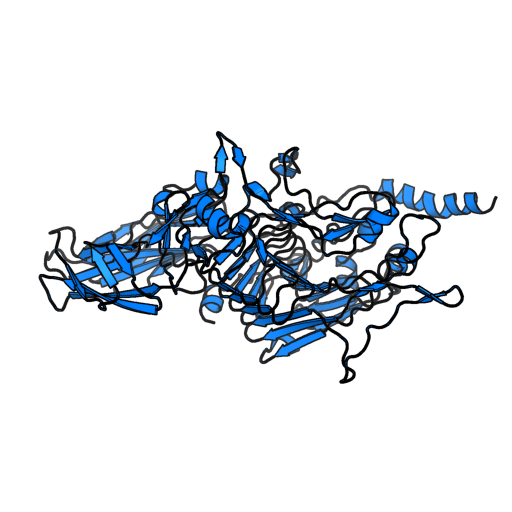1 -16.593 1.00 95.94 293 HIS A CA 1
ATOM 2337 C C . HIS A 1 293 ? 26.102 16.125 -18.067 1.00 95.94 293 HIS A C 1
ATOM 2339 O O . HIS A 1 293 ? 26.757 17.108 -18.417 1.00 95.94 293 HIS A O 1
ATOM 2345 N N . ASN A 1 294 ? 25.656 15.234 -18.956 1.00 95.38 294 ASN A N 1
ATOM 2346 C CA . ASN A 1 294 ? 25.936 15.345 -20.387 1.00 95.38 294 ASN A CA 1
ATOM 2347 C C . ASN A 1 294 ? 25.301 16.585 -21.028 1.00 95.38 294 ASN A C 1
ATOM 2349 O O . ASN A 1 294 ? 25.899 17.158 -21.938 1.00 95.38 294 ASN A O 1
ATOM 2353 N N . ILE A 1 295 ? 24.114 16.991 -20.572 1.00 95.00 295 ILE A N 1
ATOM 2354 C CA . ILE A 1 295 ? 23.412 18.186 -21.067 1.00 95.00 295 ILE A CA 1
ATOM 2355 C C . ILE A 1 295 ? 23.770 19.464 -20.296 1.00 95.00 295 ILE A C 1
ATOM 2357 O O . ILE A 1 295 ? 23.230 20.525 -20.610 1.00 95.00 295 ILE A O 1
ATOM 2361 N N . GLY A 1 296 ? 24.656 19.377 -19.298 1.00 95.44 296 GLY A N 1
ATOM 2362 C CA . GLY A 1 296 ? 25.079 20.513 -18.479 1.00 95.44 296 GLY A CA 1
ATOM 2363 C C . GLY A 1 296 ? 23.952 21.119 -17.638 1.00 95.44 296 GLY A C 1
ATOM 2364 O O . GLY A 1 296 ? 23.931 22.334 -17.452 1.00 95.44 296 GLY A O 1
ATOM 2365 N N . LYS A 1 297 ? 23.000 20.298 -17.173 1.00 95.25 297 LYS A N 1
ATOM 2366 C CA . LYS A 1 297 ? 21.917 20.722 -16.274 1.00 95.25 297 LYS A CA 1
ATOM 2367 C C . LYS A 1 297 ? 22.127 20.176 -14.866 1.00 95.25 297 LYS A C 1
ATOM 2369 O O . LYS A 1 297 ? 22.726 19.118 -14.687 1.00 95.25 297 LYS A O 1
ATOM 2374 N N . GLU A 1 298 ? 21.597 20.899 -13.885 1.00 95.62 298 GLU A N 1
ATOM 2375 C CA . GLU A 1 298 ? 21.477 20.397 -12.517 1.00 95.62 298 GLU A CA 1
ATOM 2376 C C . GLU A 1 298 ? 20.531 19.196 -12.471 1.00 95.62 298 GLU A C 1
ATOM 2378 O O . GLU A 1 298 ? 19.561 19.117 -13.234 1.00 95.62 298 GLU A O 1
ATOM 2383 N N . VAL A 1 299 ? 20.843 18.261 -11.578 1.00 95.31 299 VAL A N 1
ATOM 2384 C CA . VAL A 1 299 ? 20.002 17.099 -11.306 1.00 95.31 299 VAL A CA 1
ATOM 2385 C C . VAL A 1 299 ? 18.802 17.574 -10.485 1.00 95.31 299 VAL A C 1
ATOM 2387 O O . VAL A 1 299 ? 19.005 18.155 -9.418 1.00 95.31 299 VAL A O 1
ATOM 2390 N N . PRO A 1 300 ? 17.559 17.367 -10.950 1.00 94.25 300 PRO A N 1
ATOM 2391 C CA . PRO A 1 300 ? 16.389 17.709 -10.156 1.00 94.25 300 PRO A CA 1
ATOM 2392 C C . PRO A 1 300 ? 16.301 16.821 -8.911 1.00 94.25 300 PRO A C 1
ATOM 2394 O O . PRO A 1 300 ? 16.564 15.620 -8.980 1.00 94.25 300 PRO A O 1
ATOM 2397 N N . LYS A 1 301 ? 15.886 17.407 -7.788 1.00 95.31 301 LYS A N 1
ATOM 2398 C CA . LYS A 1 301 ? 15.606 16.659 -6.562 1.00 95.31 301 LYS A CA 1
ATOM 2399 C C . LYS A 1 301 ? 14.246 15.977 -6.620 1.00 95.31 301 LYS A C 1
ATOM 2401 O O . LYS A 1 301 ? 13.322 16.470 -7.271 1.00 95.31 301 LYS A O 1
ATOM 2406 N N . LEU A 1 302 ? 14.132 14.865 -5.906 1.00 96.19 302 LEU A N 1
ATOM 2407 C CA . LEU A 1 302 ? 12.872 14.168 -5.686 1.00 96.19 302 LEU A CA 1
ATOM 2408 C C . LEU A 1 302 ? 12.176 14.739 -4.461 1.00 96.19 302 LEU A C 1
ATOM 2410 O O . LEU A 1 302 ? 12.826 15.040 -3.461 1.00 96.19 302 LEU A O 1
ATOM 2414 N N . LYS A 1 303 ? 10.852 14.841 -4.532 1.00 97.19 303 LYS A N 1
ATOM 2415 C CA . LYS A 1 303 ? 10.013 15.212 -3.395 1.00 97.19 303 LYS A CA 1
ATOM 2416 C C . LYS A 1 303 ? 9.507 13.967 -2.685 1.00 97.19 303 LYS A C 1
ATOM 2418 O O . LYS A 1 303 ? 9.083 13.016 -3.341 1.00 97.19 303 LYS A O 1
ATOM 2423 N N . VAL A 1 304 ? 9.523 14.012 -1.358 1.00 98.06 304 VAL A N 1
ATOM 2424 C CA . VAL A 1 304 ? 9.075 12.927 -0.482 1.00 98.06 304 VAL A CA 1
ATOM 2425 C C . VAL A 1 304 ? 7.998 13.439 0.466 1.00 98.06 304 VAL A C 1
ATOM 2427 O O . VAL A 1 304 ? 8.243 14.415 1.172 1.00 98.06 304 VAL A O 1
ATOM 2430 N N . GLY A 1 305 ? 6.836 12.786 0.508 1.00 98.12 305 GLY A N 1
ATOM 2431 C CA . GLY A 1 305 ? 5.747 13.147 1.422 1.00 98.12 305 GLY A CA 1
ATOM 2432 C C . GLY A 1 305 ? 6.081 12.840 2.883 1.00 98.12 305 GLY A C 1
ATOM 2433 O O . GLY A 1 305 ? 6.154 13.746 3.706 1.00 98.12 305 GLY A O 1
ATOM 2434 N N . VAL A 1 306 ? 6.329 11.571 3.208 1.00 98.62 306 VAL A N 1
ATOM 2435 C CA . VAL A 1 306 ? 6.601 11.088 4.573 1.00 98.62 306 VAL A CA 1
ATOM 2436 C C . VAL A 1 306 ? 7.837 10.190 4.570 1.00 98.62 306 VAL A C 1
ATOM 2438 O O . VAL A 1 306 ? 7.926 9.297 3.735 1.00 98.62 306 VAL A O 1
ATOM 2441 N N . ASN A 1 307 ? 8.775 10.378 5.501 1.00 98.31 307 ASN A N 1
ATOM 2442 C CA . ASN A 1 307 ? 9.923 9.482 5.689 1.00 98.31 307 ASN A CA 1
ATOM 2443 C C . ASN A 1 307 ? 9.841 8.735 7.030 1.00 98.31 307 ASN A C 1
ATOM 2445 O O . ASN A 1 307 ? 10.055 9.326 8.093 1.00 98.31 307 ASN A O 1
ATOM 2449 N N . PHE A 1 308 ? 9.555 7.435 6.982 1.00 98.56 308 PHE A N 1
ATOM 2450 C CA . PHE A 1 308 ? 9.566 6.568 8.155 1.00 98.56 308 PHE A CA 1
ATOM 2451 C C . PHE A 1 308 ? 11.001 6.177 8.515 1.00 98.56 308 PHE A C 1
ATOM 2453 O O . PHE A 1 308 ? 11.697 5.508 7.755 1.00 98.56 308 PHE A O 1
ATOM 2460 N N . LYS A 1 309 ? 11.425 6.585 9.713 1.00 97.81 309 LYS A N 1
ATOM 2461 C CA . LYS A 1 309 ? 12.779 6.354 10.249 1.00 97.81 309 LYS A CA 1
ATOM 2462 C C . LYS A 1 309 ? 12.816 5.329 11.392 1.00 97.81 309 LYS A C 1
ATOM 2464 O O . LYS A 1 309 ? 13.886 4.956 11.867 1.00 97.81 309 LYS A O 1
ATOM 2469 N N . LYS A 1 310 ? 11.640 4.919 11.872 1.00 98.44 310 LYS A N 1
ATOM 2470 C CA . LYS A 1 310 ? 11.402 3.986 12.982 1.00 98.44 310 LYS A CA 1
ATOM 2471 C C . LYS A 1 310 ? 10.168 3.138 12.684 1.00 98.44 310 LYS A C 1
ATOM 2473 O O . LYS A 1 310 ? 9.473 3.391 11.700 1.00 98.44 310 LYS A O 1
ATOM 2478 N N . ASP A 1 311 ? 9.914 2.155 13.545 1.00 98.75 311 ASP A N 1
ATOM 2479 C CA . ASP A 1 311 ? 8.748 1.279 13.445 1.00 98.75 311 ASP A CA 1
ATOM 2480 C C . ASP A 1 311 ? 7.433 2.065 13.362 1.00 98.75 311 ASP A C 1
ATOM 2482 O O . ASP A 1 311 ? 7.258 3.108 13.999 1.00 98.75 311 ASP A O 1
ATOM 2486 N N . VAL A 1 312 ? 6.493 1.519 12.594 1.00 98.88 312 VAL A N 1
ATOM 2487 C CA . VAL A 1 312 ? 5.150 2.061 12.402 1.00 98.88 312 VAL A CA 1
ATOM 2488 C C . VAL A 1 312 ? 4.131 0.989 12.761 1.00 98.88 312 VAL A C 1
ATOM 2490 O O . VAL A 1 312 ? 4.018 -0.032 12.084 1.00 98.88 312 VAL A O 1
ATOM 2493 N N . TYR A 1 313 ? 3.350 1.258 13.800 1.00 98.62 313 TYR A N 1
ATOM 2494 C CA . TYR A 1 313 ? 2.165 0.502 14.184 1.00 98.62 313 TYR A CA 1
ATOM 2495 C C . TYR A 1 313 ? 0.942 1.229 13.627 1.00 98.62 313 TYR A C 1
ATOM 2497 O O . TYR A 1 313 ? 0.464 2.215 14.189 1.00 98.62 313 TYR A O 1
ATOM 2505 N N . GLY A 1 314 ? 0.472 0.783 12.466 1.00 98.00 314 GLY A N 1
ATOM 2506 C CA . GLY A 1 314 ? -0.569 1.462 11.704 1.00 98.00 314 GLY A CA 1
ATOM 2507 C C . GLY A 1 314 ? -1.987 1.270 12.222 1.00 98.00 314 GLY A C 1
ATOM 2508 O O . GLY A 1 314 ? -2.846 2.070 11.864 1.00 98.00 314 GLY A O 1
ATOM 2509 N N . ASN A 1 315 ? -2.244 0.244 13.044 1.00 96.69 315 ASN A N 1
ATOM 2510 C CA . ASN A 1 315 ? -3.565 -0.044 13.618 1.00 96.69 315 ASN A CA 1
ATOM 2511 C C . ASN A 1 315 ? -4.712 -0.015 12.585 1.00 96.69 315 ASN A C 1
ATOM 2513 O O . ASN A 1 315 ? -5.801 0.472 12.862 1.00 96.69 315 ASN A O 1
ATOM 2517 N N . ALA A 1 316 ? -4.442 -0.477 11.365 1.00 94.06 316 ALA A N 1
ATOM 2518 C CA . ALA A 1 316 ? -5.308 -0.458 10.190 1.00 94.06 316 ALA A CA 1
ATOM 2519 C C . ALA A 1 316 ? -5.760 0.922 9.674 1.00 94.06 316 ALA A C 1
ATOM 2521 O O . ALA A 1 316 ? -6.598 0.995 8.759 1.00 94.06 316 ALA A O 1
ATOM 2522 N N . PHE A 1 317 ? -5.209 2.011 10.212 1.00 95.75 317 PHE A N 1
ATOM 2523 C CA . PHE A 1 317 ? -5.510 3.363 9.763 1.00 95.75 317 PHE A CA 1
ATOM 2524 C C . PHE A 1 317 ? -4.887 3.674 8.404 1.00 95.75 317 PHE A C 1
ATOM 2526 O O . PHE A 1 317 ? -3.891 3.085 7.973 1.00 95.75 317 PHE A O 1
ATOM 2533 N N . THR A 1 318 ? -5.502 4.639 7.727 1.00 95.44 318 THR A N 1
ATOM 2534 C CA . THR A 1 318 ? -5.088 5.114 6.408 1.00 95.44 318 THR A CA 1
ATOM 2535 C C . THR A 1 318 ? -4.252 6.379 6.506 1.00 95.44 318 THR A C 1
ATOM 2537 O O . THR A 1 318 ? -4.585 7.281 7.270 1.00 95.44 318 THR A O 1
ATOM 2540 N N . ILE A 1 319 ? -3.211 6.471 5.678 1.00 98.25 319 ILE A N 1
ATOM 2541 C CA . ILE A 1 319 ? -2.572 7.728 5.290 1.00 98.25 319 ILE A CA 1
ATOM 2542 C C . ILE A 1 319 ? -2.715 7.871 3.774 1.00 98.25 319 ILE A C 1
ATOM 2544 O O . ILE A 1 319 ? -2.142 7.097 3.002 1.00 98.25 319 ILE A O 1
ATOM 2548 N N . ASN A 1 320 ? -3.491 8.863 3.351 1.00 97.56 320 ASN A N 1
ATOM 2549 C CA . ASN A 1 320 ? -3.803 9.121 1.954 1.00 97.56 320 ASN A CA 1
ATOM 2550 C C . ASN A 1 320 ? -3.329 10.511 1.539 1.00 97.56 320 ASN A C 1
ATOM 2552 O O . ASN A 1 320 ? -3.910 11.530 1.907 1.00 97.56 320 ASN A O 1
ATOM 2556 N N . LEU A 1 321 ? -2.275 10.531 0.729 1.00 97.81 321 LEU A N 1
ATOM 2557 C CA . LEU A 1 321 ? -1.593 11.735 0.268 1.00 97.81 321 LEU A CA 1
ATOM 2558 C C . LEU A 1 321 ? -2.170 12.282 -1.049 1.00 97.81 321 LEU A C 1
ATOM 2560 O O . LEU A 1 321 ? -1.459 12.955 -1.789 1.00 97.81 321 LEU A O 1
ATOM 2564 N N . HIS A 1 322 ? -3.448 12.018 -1.357 1.00 96.00 322 HIS A N 1
ATOM 2565 C CA . HIS A 1 322 ? -4.091 12.463 -2.602 1.00 96.00 322 HIS A CA 1
ATOM 2566 C C . HIS A 1 322 ? -3.858 13.943 -2.907 1.00 96.00 322 HIS A C 1
ATOM 2568 O O . HIS A 1 322 ? -3.438 14.266 -4.011 1.00 96.00 322 HIS A O 1
ATOM 2574 N N . ASP A 1 323 ? -4.088 14.838 -1.945 1.00 94.94 323 ASP A N 1
ATOM 2575 C CA . ASP A 1 323 ? -3.944 16.278 -2.178 1.00 94.94 323 ASP A CA 1
ATOM 2576 C C . ASP A 1 323 ? -2.469 16.725 -2.341 1.00 94.94 323 ASP A C 1
ATOM 2578 O O . ASP A 1 323 ? -2.225 17.848 -2.779 1.00 94.94 323 ASP A O 1
ATOM 2582 N N . LEU A 1 324 ? -1.488 15.866 -2.016 1.00 95.31 324 LEU A N 1
ATOM 2583 C CA . LEU A 1 324 ? -0.053 16.095 -2.248 1.00 95.31 324 LEU A CA 1
ATOM 2584 C C . LEU A 1 324 ? 0.392 15.542 -3.608 1.00 95.31 324 LEU A C 1
ATOM 2586 O O . LEU A 1 324 ? 1.099 16.223 -4.356 1.00 95.31 324 LEU A O 1
ATOM 2590 N N . CYS A 1 325 ? 0.020 14.294 -3.905 1.00 96.12 325 CYS A N 1
ATOM 2591 C CA . CYS A 1 325 ? 0.579 13.532 -5.022 1.00 96.12 325 CYS A CA 1
ATOM 2592 C C . CYS A 1 325 ? -0.278 13.589 -6.295 1.00 96.12 325 CYS A C 1
ATOM 2594 O O . CYS A 1 325 ? 0.242 13.356 -7.386 1.00 96.12 325 CYS A O 1
ATOM 2596 N N . PHE A 1 326 ? -1.590 13.816 -6.183 1.00 94.50 326 PHE A N 1
ATOM 2597 C CA . PHE A 1 326 ? -2.511 13.719 -7.316 1.00 94.50 326 PHE A CA 1
ATOM 2598 C C . PHE A 1 326 ? -2.629 15.048 -8.076 1.00 94.50 326 PHE A C 1
ATOM 2600 O O . PHE A 1 326 ? -2.652 16.104 -7.442 1.00 94.50 326 PHE A O 1
ATOM 2607 N N . PRO A 1 327 ? -2.748 15.028 -9.419 1.00 93.19 327 PRO A N 1
ATOM 2608 C CA . PRO A 1 327 ? -2.889 16.260 -10.184 1.00 93.19 327 PRO A CA 1
ATOM 2609 C C . PRO A 1 327 ? -4.136 17.064 -9.799 1.00 93.19 327 PRO A C 1
ATOM 2611 O O . PRO A 1 327 ? -5.232 16.504 -9.707 1.00 93.19 327 PRO A O 1
ATOM 2614 N N . SER A 1 328 ? -3.980 18.375 -9.609 1.00 90.44 328 SER A N 1
ATOM 2615 C CA . SER A 1 328 ? -5.066 19.243 -9.127 1.00 90.44 328 SER A CA 1
ATOM 2616 C C . SER A 1 328 ? -6.018 19.742 -10.220 1.00 90.44 328 SER A C 1
ATOM 2618 O O . SER A 1 328 ? -7.160 20.099 -9.917 1.00 90.44 328 SER A O 1
ATOM 2620 N N . ASP A 1 329 ? -5.593 19.744 -11.489 1.00 88.19 329 ASP A N 1
ATOM 2621 C CA . ASP A 1 329 ? -6.395 20.230 -12.614 1.00 88.19 329 ASP A CA 1
ATOM 2622 C C . ASP A 1 329 ? -7.132 19.096 -13.351 1.00 88.19 329 ASP A C 1
ATOM 2624 O O . ASP A 1 329 ? -6.761 17.919 -13.331 1.00 88.19 329 ASP A O 1
ATOM 2628 N N . LEU A 1 330 ? -8.200 19.465 -14.066 1.00 84.19 330 LEU A N 1
ATOM 2629 C CA . LEU A 1 330 ? -8.994 18.553 -14.892 1.00 84.19 330 LEU A CA 1
ATOM 2630 C C . LEU A 1 330 ? -8.962 18.977 -16.363 1.00 84.19 330 LEU A C 1
ATOM 2632 O O . LEU A 1 330 ? -9.318 20.100 -16.720 1.00 84.19 330 LEU A O 1
ATOM 2636 N N . GLY A 1 331 ? -8.599 18.042 -17.240 1.00 78.38 331 GLY A N 1
ATOM 2637 C CA . GLY A 1 331 ? -8.693 18.208 -18.687 1.00 78.38 331 GLY A CA 1
ATOM 2638 C C . GLY A 1 331 ? -10.132 18.136 -19.220 1.00 78.38 331 GLY A C 1
ATOM 2639 O O . GLY A 1 331 ? -11.091 17.866 -18.495 1.00 78.38 331 GLY A O 1
ATOM 2640 N N . SER A 1 332 ? -10.286 18.294 -20.538 1.00 69.94 332 SER A N 1
ATOM 2641 C CA . SER A 1 332 ? -11.580 18.351 -21.250 1.00 69.94 332 SER A CA 1
ATOM 2642 C C . SER A 1 332 ? -12.503 17.136 -21.052 1.00 69.94 332 SER A C 1
ATOM 2644 O O . SER A 1 332 ? -13.710 17.262 -21.236 1.00 69.94 332 SER A O 1
ATOM 2646 N N . ASN A 1 333 ? -11.965 15.990 -20.618 1.00 70.12 333 ASN A N 1
ATOM 2647 C CA . ASN A 1 333 ? -12.712 14.760 -20.320 1.00 70.12 333 ASN A CA 1
ATOM 2648 C C . ASN A 1 333 ? -12.732 14.403 -18.820 1.00 70.12 333 ASN A C 1
ATOM 2650 O O . ASN A 1 333 ? -12.905 13.236 -18.481 1.00 70.12 333 ASN A O 1
ATOM 2654 N N . ARG A 1 334 ? -12.496 15.374 -17.921 1.00 74.06 334 ARG A N 1
ATOM 2655 C CA . ARG A 1 334 ? -12.268 15.140 -16.477 1.00 74.06 334 ARG A CA 1
ATOM 2656 C C . ARG A 1 334 ? -11.120 14.165 -16.180 1.00 74.06 334 ARG A C 1
ATOM 2658 O O . ARG A 1 334 ? -11.086 13.554 -15.117 1.00 74.06 334 ARG A O 1
ATOM 2665 N N . ARG A 1 335 ? -10.186 14.017 -17.122 1.00 80.75 335 ARG A N 1
ATOM 2666 C CA . ARG A 1 335 ? -8.925 13.318 -16.871 1.00 80.75 335 ARG A CA 1
ATOM 2667 C C . ARG A 1 335 ? -8.021 14.233 -16.042 1.00 80.75 335 ARG A C 1
ATOM 2669 O O . ARG A 1 335 ? -7.990 15.425 -16.364 1.00 80.75 335 ARG A O 1
ATOM 2676 N N . PRO A 1 336 ? -7.304 13.712 -15.037 1.00 85.75 336 PRO A N 1
ATOM 2677 C CA . PRO A 1 336 ? -6.339 14.499 -14.281 1.00 85.75 336 PRO A CA 1
ATOM 2678 C C . PRO A 1 336 ? -5.308 15.121 -15.220 1.00 85.75 336 PRO A C 1
ATOM 2680 O O . PRO A 1 336 ? -4.824 14.471 -16.151 1.00 85.75 336 PRO A O 1
ATOM 2683 N N . LEU A 1 337 ? -5.005 16.391 -14.995 1.00 88.56 337 LEU A N 1
ATOM 2684 C CA . LEU A 1 337 ? -3.985 17.142 -15.707 1.00 88.56 337 LEU A CA 1
ATOM 2685 C C . LEU A 1 337 ? -3.119 17.852 -14.674 1.00 88.56 337 LEU A C 1
ATOM 2687 O O . LEU A 1 337 ? -3.633 18.328 -13.668 1.00 88.56 337 LEU A O 1
ATOM 2691 N N . LEU A 1 338 ? -1.816 17.938 -14.941 1.00 90.19 338 LEU A N 1
ATOM 2692 C CA . LEU A 1 338 ? -0.911 18.679 -14.073 1.00 90.19 338 LEU A CA 1
ATOM 2693 C C . LEU A 1 338 ? -1.315 20.154 -14.004 1.00 90.19 338 LEU A C 1
ATOM 2695 O O . LEU A 1 338 ? -1.211 20.880 -14.999 1.00 90.19 338 LEU A O 1
ATOM 2699 N N . GLY A 1 339 ? -1.705 20.581 -12.813 1.00 89.69 339 GLY A N 1
ATOM 2700 C CA . GLY A 1 339 ? -1.858 21.968 -12.438 1.00 89.69 339 GLY A CA 1
ATOM 2701 C C . GLY A 1 339 ? -0.514 22.676 -12.305 1.00 89.69 339 GLY A C 1
ATOM 2702 O O . GLY A 1 339 ? 0.575 22.087 -12.306 1.00 89.69 339 GLY A O 1
ATOM 2703 N N . LYS A 1 340 ? -0.583 24.004 -12.214 1.00 90.31 340 LYS A N 1
ATOM 2704 C CA . LYS A 1 340 ? 0.609 24.853 -12.087 1.00 90.31 340 LYS A CA 1
ATOM 2705 C C . LYS A 1 340 ? 1.358 24.611 -10.773 1.00 90.31 340 LYS A C 1
ATOM 2707 O O . LYS A 1 340 ? 2.587 24.661 -10.768 1.00 90.31 340 LYS A O 1
ATOM 2712 N N . ASP A 1 341 ? 0.610 24.377 -9.701 1.00 88.19 341 ASP A N 1
ATOM 2713 C CA . ASP A 1 341 ? 1.129 24.292 -8.335 1.00 88.19 341 ASP A CA 1
ATOM 2714 C C . ASP A 1 341 ? 1.352 22.832 -7.884 1.00 88.19 341 ASP A C 1
ATOM 2716 O O . ASP A 1 341 ? 1.748 22.602 -6.743 1.00 88.19 341 ASP A O 1
ATOM 2720 N N . ASP A 1 342 ? 1.140 21.851 -8.773 1.00 92.44 342 ASP A N 1
ATOM 2721 C CA . ASP A 1 342 ? 1.317 20.431 -8.456 1.00 92.44 342 ASP A CA 1
ATOM 2722 C C . ASP A 1 342 ? 2.769 20.118 -8.091 1.00 92.44 342 ASP A C 1
ATOM 2724 O O . ASP A 1 342 ? 3.718 20.443 -8.820 1.00 92.44 342 ASP A O 1
ATOM 2728 N N . LEU A 1 343 ? 2.938 19.449 -6.949 1.00 92.38 343 LEU A N 1
ATOM 2729 C CA . LEU A 1 343 ? 4.253 19.084 -6.444 1.00 92.38 343 LEU A CA 1
ATOM 2730 C C . LEU A 1 343 ? 4.855 17.941 -7.251 1.00 92.38 343 LEU A C 1
ATOM 2732 O O . LEU A 1 343 ? 6.024 18.036 -7.640 1.00 92.38 343 LEU A O 1
ATOM 2736 N N . PHE A 1 344 ? 4.062 16.901 -7.499 1.00 94.19 344 PHE A N 1
ATOM 2737 C CA . PHE A 1 344 ? 4.461 15.734 -8.268 1.00 94.19 344 PHE A CA 1
ATOM 2738 C C . PHE A 1 344 ? 4.172 15.990 -9.739 1.00 94.19 344 PHE A C 1
ATOM 2740 O O . PHE A 1 344 ? 3.069 16.369 -10.125 1.00 94.19 344 PHE A O 1
ATOM 2747 N N . ARG A 1 345 ? 5.196 15.827 -10.574 1.00 89.75 345 ARG A N 1
ATOM 2748 C CA . ARG A 1 345 ? 5.114 16.144 -12.009 1.00 89.75 345 ARG A CA 1
ATOM 2749 C C . ARG A 1 345 ? 5.536 14.976 -12.892 1.00 89.75 345 ARG A C 1
ATOM 2751 O O . ARG A 1 345 ? 5.797 15.168 -14.079 1.00 89.75 345 ARG A O 1
ATOM 2758 N N . GLY A 1 346 ? 5.579 13.786 -12.300 1.00 85.38 346 GLY A N 1
ATOM 2759 C CA . GLY A 1 346 ? 6.103 12.575 -12.904 1.00 85.38 346 GLY A CA 1
ATOM 2760 C C . GLY A 1 346 ? 7.618 12.408 -12.731 1.00 85.38 346 GLY A C 1
ATOM 2761 O O . GLY A 1 346 ? 8.271 13.202 -12.042 1.00 85.38 346 GLY A O 1
ATOM 2762 N N . PRO A 1 347 ? 8.169 11.371 -13.374 1.00 92.00 347 PRO A N 1
ATOM 2763 C CA . PRO A 1 347 ? 9.538 10.912 -13.175 1.00 92.00 347 PRO A CA 1
ATOM 2764 C C . PRO A 1 347 ? 10.586 11.837 -13.773 1.00 92.00 347 PRO A C 1
ATOM 2766 O O . PRO A 1 347 ? 10.348 12.568 -14.738 1.00 92.00 347 PRO A O 1
ATOM 2769 N N . LEU A 1 348 ? 11.802 11.689 -13.260 1.00 93.88 348 LEU A N 1
ATOM 2770 C CA . LEU A 1 348 ? 13.002 12.227 -13.877 1.00 93.88 348 LEU A CA 1
ATOM 2771 C C . LEU A 1 348 ? 13.279 11.556 -15.230 1.00 93.88 348 LEU A C 1
ATOM 2773 O O . LEU A 1 348 ? 12.848 10.436 -15.509 1.00 93.88 348 LEU A O 1
ATOM 2777 N N . GLU A 1 349 ? 14.018 12.248 -16.093 1.00 92.12 349 GLU A N 1
ATOM 2778 C CA . GLU A 1 349 ? 14.434 11.718 -17.389 1.00 92.12 349 GLU A CA 1
ATOM 2779 C C . GLU A 1 349 ? 15.737 10.930 -17.207 1.00 92.12 349 GLU A C 1
ATOM 2781 O O . GLU A 1 349 ? 16.766 11.513 -16.870 1.00 92.12 349 GLU A O 1
ATOM 2786 N N . PHE A 1 350 ? 15.727 9.623 -17.490 1.00 91.12 350 PHE A N 1
ATOM 2787 C CA . PHE A 1 350 ? 16.977 8.874 -17.661 1.00 91.12 350 PHE A CA 1
ATOM 2788 C C . PHE A 1 350 ? 17.722 9.366 -18.903 1.00 91.12 350 PHE A C 1
ATOM 2790 O O . PHE A 1 350 ? 18.934 9.554 -18.888 1.00 91.12 350 PHE A O 1
ATOM 2797 N N . LEU A 1 351 ? 16.984 9.589 -19.993 1.00 89.88 351 LEU A N 1
ATOM 2798 C CA . LEU A 1 351 ? 17.471 10.281 -21.181 1.00 89.88 351 LEU A CA 1
ATOM 2799 C C . LEU A 1 351 ? 16.313 10.895 -21.957 1.00 89.88 351 LEU A C 1
ATOM 2801 O O . LEU A 1 351 ? 15.191 10.389 -21.924 1.00 89.88 351 LEU A O 1
ATOM 2805 N N . ASN A 1 352 ? 16.618 11.926 -22.744 1.00 88.06 352 ASN A N 1
ATOM 2806 C CA . ASN A 1 352 ? 15.704 12.488 -23.732 1.00 88.06 352 ASN A CA 1
ATOM 2807 C C . ASN A 1 352 ? 16.436 12.723 -25.063 1.00 88.06 352 ASN A C 1
ATOM 2809 O O . ASN A 1 352 ? 17.430 13.448 -25.151 1.00 88.06 352 ASN A O 1
ATOM 2813 N N . ALA A 1 353 ? 15.934 12.079 -26.114 1.00 82.94 353 ALA A N 1
ATOM 2814 C CA . ALA A 1 353 ? 16.451 12.135 -27.472 1.00 82.94 353 ALA A CA 1
ATOM 2815 C C . ALA A 1 353 ? 15.402 12.768 -28.394 1.00 82.94 353 ALA A C 1
ATOM 2817 O O . ALA A 1 353 ? 14.531 12.078 -28.929 1.00 82.94 353 ALA A O 1
ATOM 2818 N N . SER A 1 354 ? 15.458 14.092 -28.568 1.00 78.50 354 SER A N 1
ATOM 2819 C CA . SER A 1 354 ? 14.522 14.836 -29.432 1.00 78.50 354 SER A CA 1
ATOM 2820 C C . SER A 1 354 ? 13.042 14.549 -29.129 1.00 78.50 354 SER A C 1
ATOM 2822 O O . SER A 1 354 ? 12.242 14.361 -30.044 1.00 78.50 354 SER A O 1
ATOM 2824 N N . GLY A 1 355 ? 12.676 14.503 -27.845 1.00 77.25 355 GLY A N 1
ATOM 2825 C CA . GLY A 1 355 ? 11.303 14.254 -27.397 1.00 77.25 355 GLY A CA 1
ATOM 2826 C C . GLY A 1 355 ? 10.937 12.776 -27.245 1.00 77.25 355 GLY A C 1
ATOM 2827 O O . GLY A 1 355 ? 9.792 12.479 -26.925 1.00 77.25 355 GLY A O 1
ATOM 2828 N N . SER A 1 356 ? 11.879 11.849 -27.458 1.00 82.44 356 SER A N 1
ATOM 2829 C CA . SER A 1 356 ? 11.732 10.459 -27.008 1.00 82.44 356 SER A CA 1
ATOM 2830 C C . SER A 1 356 ? 12.413 10.293 -25.657 1.00 82.44 356 SER A C 1
ATOM 2832 O O . SER A 1 356 ? 13.620 10.517 -25.563 1.00 82.44 356 SER A O 1
ATOM 2834 N N . ILE A 1 357 ? 11.652 9.931 -24.629 1.00 86.50 357 ILE A N 1
ATOM 2835 C CA . ILE A 1 357 ? 12.106 9.940 -23.235 1.00 86.50 357 ILE A CA 1
ATOM 2836 C C . ILE A 1 357 ? 12.134 8.511 -22.711 1.00 86.50 357 ILE A C 1
ATOM 2838 O O . ILE A 1 357 ? 11.204 7.749 -22.963 1.00 86.50 357 ILE A O 1
ATOM 2842 N N . VAL A 1 358 ? 13.185 8.165 -21.974 1.00 87.94 358 VAL A N 1
ATOM 2843 C CA . VAL A 1 358 ? 13.177 7.016 -21.063 1.00 87.94 358 VAL A CA 1
ATOM 2844 C C . VAL A 1 358 ? 13.093 7.576 -19.654 1.00 87.94 358 VAL A C 1
ATOM 2846 O O . VAL A 1 358 ? 13.851 8.486 -19.306 1.00 87.94 358 VAL A O 1
ATOM 2849 N N . TYR A 1 359 ? 12.153 7.072 -18.869 1.00 90.62 359 TYR A N 1
ATOM 2850 C CA . TYR A 1 359 ? 11.886 7.596 -17.538 1.00 90.62 359 TYR A CA 1
ATOM 2851 C C . TYR A 1 359 ? 12.727 6.892 -16.469 1.00 90.62 359 TYR A C 1
ATOM 2853 O O . TYR A 1 359 ? 12.965 5.688 -16.545 1.00 90.62 359 TYR A O 1
ATOM 2861 N N . GLY A 1 360 ? 13.189 7.669 -15.492 1.00 91.06 360 GLY A N 1
ATOM 2862 C CA . GLY A 1 360 ? 13.949 7.223 -14.327 1.00 91.06 360 GLY A CA 1
ATOM 2863 C C . GLY A 1 360 ? 13.091 7.183 -13.059 1.00 91.06 360 GLY A C 1
ATOM 2864 O O . GLY A 1 360 ? 11.912 6.826 -13.100 1.00 91.06 360 GLY A O 1
ATOM 2865 N N . GLN A 1 361 ? 13.701 7.543 -11.929 1.00 94.31 361 GLN A N 1
ATOM 2866 C CA . GLN A 1 361 ? 13.051 7.587 -10.613 1.00 94.31 361 GLN A CA 1
ATOM 2867 C C . GLN A 1 361 ? 11.982 8.689 -10.540 1.00 94.31 361 GLN A C 1
ATOM 2869 O O . GLN A 1 361 ? 12.078 9.705 -11.232 1.00 94.31 361 GLN A O 1
ATOM 2874 N N . ASP A 1 362 ? 10.962 8.483 -9.710 1.00 95.75 362 ASP A N 1
ATOM 2875 C CA . ASP A 1 362 ? 9.838 9.404 -9.519 1.00 95.75 362 ASP A CA 1
ATOM 2876 C C . ASP A 1 362 ? 9.815 9.956 -8.088 1.00 95.75 362 ASP A C 1
ATOM 2878 O O . ASP A 1 362 ? 10.572 9.514 -7.226 1.00 95.75 362 ASP A O 1
ATOM 2882 N N . ASN A 1 363 ? 8.956 10.943 -7.846 1.00 97.81 363 ASN A N 1
ATOM 2883 C CA . ASN A 1 363 ? 8.666 11.440 -6.505 1.00 97.81 363 ASN A CA 1
ATOM 2884 C C . ASN A 1 363 ? 8.009 10.344 -5.654 1.00 97.81 363 ASN A C 1
ATOM 2886 O O . ASN A 1 363 ? 7.434 9.392 -6.184 1.00 97.81 363 ASN A O 1
ATOM 2890 N N . ILE A 1 364 ? 8.088 10.487 -4.334 1.00 98.56 364 ILE A N 1
ATOM 2891 C CA . ILE A 1 364 ? 7.839 9.399 -3.389 1.00 98.56 364 ILE A CA 1
ATOM 2892 C C . ILE A 1 364 ? 6.787 9.840 -2.371 1.00 98.56 364 ILE A C 1
ATOM 2894 O O . ILE A 1 364 ? 6.941 10.864 -1.711 1.00 98.56 364 ILE A O 1
ATOM 2898 N N . GLY A 1 365 ? 5.713 9.074 -2.208 1.00 98.62 365 GLY A N 1
ATOM 2899 C CA . GLY A 1 365 ? 4.734 9.332 -1.151 1.00 98.62 365 GLY A CA 1
ATOM 2900 C C . GLY A 1 365 ? 5.320 9.045 0.226 1.00 98.62 365 GLY A C 1
ATOM 2901 O O . GLY A 1 365 ? 5.391 9.929 1.078 1.00 98.62 365 GLY A O 1
ATOM 2902 N N . PHE A 1 366 ? 5.796 7.815 0.400 1.00 98.88 366 PHE A N 1
ATOM 2903 C CA . PHE A 1 366 ? 6.358 7.278 1.631 1.00 98.88 366 PHE A CA 1
ATOM 2904 C C . PHE A 1 366 ? 7.763 6.732 1.368 1.00 98.88 366 PHE A C 1
ATOM 2906 O O . PHE A 1 366 ? 7.963 5.941 0.450 1.00 98.88 366 PHE A O 1
ATOM 2913 N N . LEU A 1 367 ? 8.735 7.145 2.169 1.00 98.62 367 LEU A N 1
ATOM 2914 C CA . LEU A 1 367 ? 10.125 6.711 2.095 1.00 98.62 367 LEU A CA 1
ATOM 2915 C C . LEU A 1 367 ? 10.488 5.917 3.347 1.00 98.62 367 LEU A C 1
ATOM 2917 O O . LEU A 1 367 ? 10.080 6.273 4.451 1.00 98.62 367 LEU A O 1
ATOM 2921 N N . ILE A 1 368 ? 11.290 4.875 3.158 1.00 98.44 368 ILE A N 1
ATOM 2922 C CA . ILE A 1 368 ? 12.078 4.232 4.203 1.00 98.44 368 ILE A CA 1
ATOM 2923 C C . ILE A 1 368 ? 13.543 4.345 3.787 1.00 98.44 368 ILE A C 1
ATOM 2925 O O . ILE A 1 368 ? 13.954 3.756 2.785 1.00 98.44 368 ILE A O 1
ATOM 2929 N N . SER A 1 369 ? 14.310 5.123 4.549 1.00 94.12 369 SER A N 1
ATOM 2930 C CA . SER A 1 369 ? 15.752 5.324 4.339 1.00 94.12 369 SER A CA 1
ATOM 2931 C C . SER A 1 369 ? 16.606 4.849 5.517 1.00 94.12 369 SER A C 1
ATOM 2933 O O . SER A 1 369 ? 17.801 5.114 5.554 1.00 94.12 369 SER A O 1
ATOM 2935 N N . GLU A 1 370 ? 15.993 4.204 6.511 1.00 95.88 370 GLU A N 1
ATOM 2936 C CA . GLU A 1 370 ? 16.660 3.707 7.714 1.00 95.88 370 GLU A CA 1
ATOM 2937 C C . GLU A 1 370 ? 16.490 2.190 7.815 1.00 95.88 370 GLU A C 1
ATOM 2939 O O . GLU A 1 370 ? 15.422 1.647 7.528 1.00 95.88 370 GLU A O 1
ATOM 2944 N N . SER A 1 371 ? 17.551 1.506 8.239 1.00 97.50 371 SER A N 1
ATOM 2945 C CA . SER A 1 371 ? 17.569 0.045 8.372 1.00 97.50 371 SER A CA 1
ATOM 2946 C C . SER A 1 371 ? 16.935 -0.431 9.685 1.00 97.50 371 SER A C 1
ATOM 2948 O O . SER A 1 371 ? 16.922 0.294 10.680 1.00 97.50 371 SER A O 1
ATOM 2950 N N . ASN A 1 372 ? 16.543 -1.707 9.737 1.00 98.00 372 ASN A N 1
ATOM 2951 C CA . ASN A 1 372 ? 16.008 -2.389 10.926 1.00 98.00 372 ASN A CA 1
ATOM 2952 C C . ASN A 1 372 ? 14.695 -1.782 11.445 1.00 98.00 372 ASN A C 1
ATOM 2954 O O . ASN A 1 372 ? 14.588 -1.453 12.629 1.00 98.00 372 ASN A O 1
ATOM 2958 N N . LEU A 1 373 ? 13.702 -1.639 10.567 1.00 97.69 373 LEU A N 1
ATOM 2959 C CA . LEU A 1 373 ? 12.377 -1.160 10.954 1.00 97.69 373 LEU A CA 1
ATOM 2960 C C . LEU A 1 373 ? 11.243 -1.992 10.363 1.00 97.69 373 LEU A C 1
ATOM 2962 O O . LEU A 1 373 ? 11.376 -2.619 9.308 1.00 97.69 373 LEU A O 1
ATOM 2966 N N . THR A 1 374 ? 10.110 -1.977 11.057 1.00 98.75 374 THR A N 1
ATOM 2967 C CA . THR A 1 374 ? 8.874 -2.645 10.654 1.00 98.75 374 THR A CA 1
ATOM 2968 C C . THR A 1 374 ? 7.749 -1.638 10.458 1.00 98.75 374 THR A C 1
ATOM 2970 O O . THR A 1 374 ? 7.412 -0.886 11.368 1.00 98.75 374 THR A O 1
ATOM 2973 N N . VAL A 1 375 ? 7.109 -1.674 9.292 1.00 98.88 375 VAL A N 1
ATOM 2974 C CA . VAL A 1 375 ? 5.832 -1.004 9.029 1.00 98.88 375 VAL A CA 1
ATOM 2975 C C . VAL A 1 375 ? 4.738 -2.061 9.037 1.00 98.88 375 VAL A C 1
ATOM 2977 O O . VAL A 1 375 ? 4.750 -2.977 8.216 1.00 98.88 375 VAL A O 1
ATOM 2980 N N . ARG A 1 376 ? 3.808 -1.963 9.987 1.00 98.38 376 ARG A N 1
ATOM 2981 C CA . ARG A 1 376 ? 2.788 -2.982 10.241 1.00 98.38 376 ARG A CA 1
ATOM 2982 C C . ARG A 1 376 ? 1.382 -2.407 10.178 1.00 98.38 376 ARG A C 1
ATOM 2984 O O . ARG A 1 376 ? 1.133 -1.334 10.723 1.00 98.38 376 ARG A O 1
ATOM 2991 N N . ASN A 1 377 ? 0.463 -3.192 9.619 1.00 97.31 377 ASN A N 1
ATOM 2992 C CA . ASN A 1 377 ? -0.981 -2.984 9.687 1.00 97.31 377 ASN A CA 1
ATOM 2993 C C . ASN A 1 377 ? -1.389 -1.549 9.339 1.00 97.31 377 ASN A C 1
ATOM 2995 O O . ASN A 1 377 ? -2.074 -0.893 10.113 1.00 97.31 377 ASN A O 1
ATOM 2999 N N . ILE A 1 378 ? -0.913 -1.019 8.212 1.00 98.19 378 ILE A N 1
ATOM 3000 C CA . ILE A 1 378 ? -1.212 0.350 7.771 1.00 98.19 378 ILE A CA 1
ATOM 3001 C C . ILE A 1 378 ? -1.758 0.357 6.345 1.00 98.19 378 ILE A C 1
ATOM 3003 O O . ILE A 1 378 ? -1.429 -0.518 5.540 1.00 98.19 378 ILE A O 1
ATOM 3007 N N . LYS A 1 379 ? -2.571 1.365 6.012 1.00 97.81 379 LYS A N 1
ATOM 3008 C CA . LYS A 1 379 ? -3.022 1.615 4.640 1.00 97.81 379 LYS A CA 1
ATOM 3009 C C . LYS A 1 379 ? -2.334 2.856 4.074 1.00 97.81 379 LYS A C 1
ATOM 3011 O O . LYS A 1 379 ? -2.586 3.962 4.544 1.00 97.81 379 LYS A O 1
ATOM 3016 N N . LEU A 1 380 ? -1.482 2.695 3.064 1.00 98.75 380 LEU A N 1
ATOM 3017 C CA . LEU A 1 380 ? -0.742 3.795 2.433 1.00 98.75 380 LEU A CA 1
ATOM 3018 C C . LEU A 1 380 ? -1.240 4.039 1.009 1.00 98.75 380 LEU A C 1
ATOM 3020 O O . LEU A 1 380 ? -1.325 3.105 0.205 1.00 98.75 380 LEU A O 1
ATOM 3024 N N . LYS A 1 381 ? -1.557 5.298 0.687 1.00 97.31 381 LYS A N 1
ATOM 3025 C CA . LYS A 1 381 ? -2.069 5.690 -0.633 1.00 97.31 381 LYS A CA 1
ATOM 3026 C C . LYS A 1 381 ? -1.471 7.018 -1.084 1.00 97.31 381 LYS A C 1
ATOM 3028 O O . LYS A 1 381 ? -1.476 7.981 -0.320 1.00 97.31 381 LYS A O 1
ATOM 3033 N N . ASN A 1 382 ? -1.060 7.108 -2.348 1.00 97.50 382 ASN A N 1
ATOM 3034 C CA . ASN A 1 382 ? -0.751 8.405 -2.969 1.00 97.50 382 ASN A CA 1
ATOM 3035 C C . ASN A 1 382 ? -1.991 9.079 -3.555 1.00 97.50 382 ASN A C 1
ATOM 3037 O O . ASN A 1 382 ? -1.962 10.263 -3.863 1.00 97.50 382 ASN A O 1
ATOM 3041 N N . SER A 1 383 ? -3.088 8.350 -3.749 1.00 94.69 383 SER A N 1
ATOM 3042 C CA . SER A 1 383 ? -4.334 8.944 -4.219 1.00 94.69 383 SER A CA 1
ATOM 3043 C C . SER A 1 383 ? -5.555 8.123 -3.830 1.00 94.69 383 SER A C 1
ATOM 3045 O O . SER A 1 383 ? -5.453 6.953 -3.451 1.00 94.69 383 SER A O 1
ATOM 3047 N N . ASN A 1 384 ? -6.726 8.747 -3.944 1.00 93.25 384 ASN A N 1
ATOM 3048 C CA . ASN A 1 384 ? -8.015 8.064 -3.884 1.00 93.25 384 ASN A CA 1
ATOM 3049 C C . ASN A 1 384 ? -8.124 6.974 -4.952 1.00 93.25 384 ASN A C 1
ATOM 3051 O O . ASN A 1 384 ? -7.426 7.015 -5.966 1.00 93.25 384 ASN A O 1
ATOM 3055 N N . ASN A 1 385 ? -9.026 6.015 -4.742 1.00 90.06 385 ASN A N 1
ATOM 3056 C CA . ASN A 1 385 ? -9.225 4.937 -5.701 1.00 90.06 385 ASN A CA 1
ATOM 3057 C C . ASN A 1 385 ? -9.648 5.477 -7.071 1.00 90.06 385 ASN A C 1
ATOM 3059 O O . ASN A 1 385 ? -10.556 6.303 -7.201 1.00 90.06 385 ASN A O 1
ATOM 3063 N N . VAL A 1 386 ? -8.984 4.978 -8.113 1.00 87.31 386 VAL A N 1
ATOM 3064 C CA . VAL A 1 386 ? -9.225 5.384 -9.498 1.00 87.31 386 VAL A CA 1
ATOM 3065 C C . VAL A 1 386 ? -9.978 4.304 -10.262 1.00 87.31 386 VAL A C 1
ATOM 3067 O O . VAL A 1 386 ? -9.859 3.113 -9.994 1.00 87.31 386 VAL A O 1
ATOM 3070 N N . THR A 1 387 ? -10.750 4.732 -11.256 1.00 85.56 387 THR A N 1
ATOM 3071 C CA . THR A 1 387 ? -11.429 3.834 -12.206 1.00 85.56 387 THR A CA 1
ATOM 3072 C C . THR A 1 387 ? -10.633 3.621 -13.485 1.00 85.56 387 THR A C 1
ATOM 3074 O O . THR A 1 387 ? -11.006 2.795 -14.309 1.00 85.56 387 THR A O 1
ATOM 3077 N N . ASP A 1 388 ? -9.541 4.362 -13.658 1.00 88.44 388 ASP A N 1
ATOM 3078 C CA . ASP A 1 388 ? -8.642 4.284 -14.799 1.00 88.44 388 ASP A CA 1
ATOM 3079 C C . ASP A 1 388 ? -7.208 4.441 -14.290 1.00 88.44 388 ASP A C 1
ATOM 3081 O O . ASP A 1 388 ? -6.860 5.485 -13.736 1.00 88.44 388 ASP A O 1
ATOM 3085 N N . LEU A 1 389 ? -6.371 3.416 -14.468 1.00 91.31 389 LEU A N 1
ATOM 3086 C CA . LEU A 1 389 ? -4.991 3.454 -13.976 1.00 91.31 389 LEU A CA 1
ATOM 3087 C C . LEU A 1 389 ? -4.153 4.551 -14.646 1.00 91.31 389 LEU A C 1
ATOM 3089 O O . LEU A 1 389 ? -3.181 4.985 -14.043 1.00 91.31 389 LEU A O 1
ATOM 3093 N N . THR A 1 390 ? -4.534 5.069 -15.824 1.00 89.44 390 THR A N 1
ATOM 3094 C CA . THR A 1 390 ? -3.856 6.229 -16.444 1.00 89.44 390 THR A CA 1
ATOM 3095 C C . THR A 1 390 ? -3.944 7.507 -15.606 1.00 89.44 390 THR A C 1
ATOM 3097 O O . THR A 1 390 ? -3.171 8.437 -15.802 1.00 89.44 390 THR A O 1
ATOM 3100 N N . TYR A 1 391 ? -4.842 7.569 -14.620 1.00 91.50 391 TYR A N 1
ATOM 3101 C CA . TYR A 1 391 ? -4.925 8.702 -13.691 1.00 91.50 391 TYR A CA 1
ATOM 3102 C C . TYR A 1 391 ? -3.753 8.736 -12.706 1.00 91.50 391 TYR A C 1
ATOM 3104 O O . TYR A 1 391 ? -3.531 9.744 -12.043 1.00 91.50 391 TYR A O 1
ATOM 3112 N N . LEU A 1 392 ? -2.981 7.651 -12.650 1.00 93.50 392 LEU A N 1
ATOM 3113 C CA . LEU A 1 392 ? -1.798 7.494 -11.818 1.00 93.50 392 LEU A CA 1
ATOM 3114 C C . LEU A 1 392 ? -0.496 7.851 -12.575 1.00 93.50 392 LEU A C 1
ATOM 3116 O O . LEU A 1 392 ? 0.591 7.592 -12.071 1.00 93.50 392 LEU A O 1
ATOM 3120 N N . ASP A 1 393 ? -0.567 8.460 -13.768 1.00 91.50 393 ASP A N 1
ATOM 3121 C CA . ASP A 1 393 ? 0.612 8.825 -14.585 1.00 91.50 393 ASP A CA 1
ATOM 3122 C C . ASP A 1 393 ? 1.600 9.769 -13.870 1.00 91.50 393 ASP A C 1
ATOM 3124 O O . ASP A 1 393 ? 2.786 9.783 -14.198 1.00 91.50 393 ASP A O 1
ATOM 3128 N N . TYR A 1 394 ? 1.131 10.552 -12.894 1.00 92.44 394 TYR A N 1
ATOM 3129 C CA . TYR A 1 394 ? 1.935 11.577 -12.218 1.00 92.44 394 TYR A CA 1
ATOM 3130 C C . TYR A 1 394 ? 2.004 11.426 -10.697 1.00 92.44 394 TYR A C 1
ATOM 3132 O O . TYR A 1 394 ? 2.598 12.275 -10.044 1.00 92.44 394 TYR A O 1
ATOM 3140 N N . VAL A 1 395 ? 1.431 10.364 -10.122 1.00 94.81 395 VAL A N 1
ATOM 3141 C CA . VAL A 1 395 ? 1.269 10.241 -8.658 1.00 94.81 395 VAL A CA 1
ATOM 3142 C C . VAL A 1 395 ? 2.507 9.706 -7.930 1.00 94.81 395 VAL A C 1
ATOM 3144 O O . VAL A 1 395 ? 2.468 9.540 -6.713 1.00 94.81 395 VAL A O 1
ATOM 3147 N N . GLY A 1 396 ? 3.602 9.434 -8.645 1.00 97.12 396 GLY A N 1
ATOM 3148 C CA . GLY A 1 396 ? 4.862 8.967 -8.061 1.00 97.12 396 GLY A CA 1
ATOM 3149 C C . GLY A 1 396 ? 4.834 7.531 -7.530 1.00 97.12 396 GLY A C 1
ATOM 3150 O O . GLY A 1 396 ? 3.877 6.785 -7.749 1.00 97.12 396 GLY A O 1
ATOM 3151 N N . THR A 1 397 ? 5.901 7.129 -6.843 1.00 98.56 397 THR A N 1
ATOM 3152 C CA . THR A 1 397 ? 5.973 5.857 -6.113 1.00 98.56 397 THR A CA 1
ATOM 3153 C C . THR A 1 397 ? 5.194 5.974 -4.799 1.00 98.56 397 THR A C 1
ATOM 3155 O O . THR A 1 397 ? 5.394 6.951 -4.075 1.00 98.56 397 THR A O 1
ATOM 3158 N N . THR A 1 398 ? 4.329 5.009 -4.450 1.00 98.88 398 THR A N 1
ATOM 3159 C CA . THR A 1 398 ? 3.643 5.043 -3.141 1.00 98.88 398 THR A CA 1
ATOM 3160 C C . THR A 1 398 ? 4.638 4.837 -2.006 1.00 98.88 398 THR A C 1
ATOM 3162 O O . THR A 1 398 ? 4.839 5.759 -1.228 1.00 98.88 398 THR A O 1
ATOM 3165 N N . LEU A 1 399 ? 5.308 3.688 -1.933 1.00 98.88 399 LEU A N 1
ATOM 3166 C CA . LEU A 1 399 ? 6.349 3.410 -0.943 1.00 98.88 399 LEU A CA 1
ATOM 3167 C C . LEU A 1 399 ? 7.683 3.115 -1.630 1.00 98.88 399 LEU A C 1
ATOM 3169 O O . LEU A 1 399 ? 7.761 2.258 -2.508 1.00 98.88 399 LEU A O 1
ATOM 3173 N N . GLU A 1 400 ? 8.747 3.780 -1.206 1.00 98.56 400 GLU A N 1
ATOM 3174 C CA . GLU A 1 400 ? 10.092 3.512 -1.696 1.00 98.56 400 GLU A CA 1
ATOM 3175 C C . GLU A 1 400 ? 11.050 3.175 -0.554 1.00 98.56 400 GLU A C 1
ATOM 3177 O O . GLU A 1 400 ? 11.072 3.857 0.469 1.00 98.56 400 GLU A O 1
ATOM 3182 N N . ILE A 1 401 ? 11.835 2.114 -0.743 1.00 98.00 401 ILE A N 1
ATOM 3183 C CA . ILE A 1 401 ? 12.910 1.696 0.155 1.00 98.00 401 ILE A CA 1
ATOM 3184 C C . ILE A 1 401 ? 14.229 2.002 -0.549 1.00 98.00 401 ILE A C 1
ATOM 3186 O O . ILE A 1 401 ? 14.454 1.531 -1.669 1.00 98.00 401 ILE A O 1
ATOM 3190 N N . ILE A 1 402 ? 15.065 2.816 0.095 1.00 92.31 402 ILE A N 1
ATOM 3191 C CA . ILE A 1 402 ? 16.336 3.295 -0.455 1.00 92.31 402 ILE A CA 1
ATOM 3192 C C . ILE A 1 402 ? 17.441 3.035 0.562 1.00 92.31 402 ILE A C 1
ATOM 3194 O O . ILE A 1 402 ? 17.368 3.569 1.666 1.00 92.31 402 ILE A O 1
ATOM 3198 N N . ASP A 1 403 ? 18.448 2.248 0.170 1.00 85.69 403 ASP A N 1
ATOM 3199 C CA . ASP A 1 403 ? 19.666 1.978 0.951 1.00 85.69 403 ASP A CA 1
ATOM 3200 C C . ASP A 1 403 ? 19.381 1.585 2.419 1.00 85.69 403 ASP A C 1
ATOM 3202 O O . ASP A 1 403 ? 20.081 1.987 3.350 1.00 85.69 403 ASP A O 1
ATOM 3206 N N . ALA A 1 404 ? 18.301 0.823 2.629 1.00 94.12 404 ALA A N 1
ATOM 3207 C CA . ALA A 1 404 ? 17.795 0.444 3.942 1.00 94.12 404 ALA A CA 1
ATOM 3208 C C . ALA A 1 404 ? 17.602 -1.072 4.042 1.00 94.12 404 ALA A C 1
ATOM 3210 O O . ALA A 1 404 ? 16.726 -1.647 3.392 1.00 94.12 404 ALA A O 1
ATOM 3211 N N . ASP A 1 405 ? 18.391 -1.702 4.908 1.00 97.38 405 ASP A N 1
ATOM 3212 C CA . ASP A 1 405 ? 18.409 -3.148 5.095 1.00 97.38 405 ASP A CA 1
ATOM 3213 C C . ASP A 1 405 ? 17.503 -3.589 6.247 1.00 97.38 405 ASP A C 1
ATOM 3215 O O . ASP A 1 405 ? 17.200 -2.834 7.175 1.00 97.38 405 ASP A O 1
ATOM 3219 N N . ASN A 1 406 ? 17.108 -4.862 6.233 1.00 98.19 406 ASN A N 1
ATOM 3220 C CA . ASN A 1 406 ? 16.301 -5.481 7.291 1.00 98.19 406 ASN A CA 1
ATOM 3221 C C . ASN A 1 406 ? 14.975 -4.733 7.536 1.00 98.19 406 ASN A C 1
ATOM 3223 O O . ASN A 1 406 ? 14.563 -4.516 8.679 1.00 98.19 406 ASN A O 1
ATOM 3227 N N . VAL A 1 407 ? 14.318 -4.315 6.455 1.00 98.75 407 VAL A N 1
ATOM 3228 C CA . VAL A 1 407 ? 13.009 -3.652 6.487 1.00 98.75 407 VAL A CA 1
ATOM 3229 C C . VAL A 1 407 ? 11.904 -4.696 6.368 1.00 98.75 407 VAL A C 1
ATOM 3231 O O . VAL A 1 407 ? 11.980 -5.598 5.535 1.00 98.75 407 VAL A O 1
ATOM 3234 N N . SER A 1 408 ? 10.853 -4.573 7.177 1.00 98.88 408 SER A N 1
ATOM 3235 C CA . SER A 1 408 ? 9.670 -5.436 7.089 1.00 98.88 408 SER A CA 1
ATOM 3236 C C . SER A 1 408 ? 8.396 -4.627 6.876 1.00 98.88 408 SER A C 1
ATOM 3238 O O . SER A 1 408 ? 8.103 -3.715 7.639 1.00 98.88 408 SER A O 1
ATOM 3240 N N . ILE A 1 409 ? 7.608 -4.992 5.868 1.00 98.88 409 ILE A N 1
ATOM 3241 C CA . ILE A 1 409 ? 6.269 -4.463 5.609 1.00 98.88 409 ILE A CA 1
ATOM 3242 C C . ILE A 1 409 ? 5.278 -5.596 5.852 1.00 98.88 409 ILE A C 1
ATOM 3244 O O . ILE A 1 409 ? 5.315 -6.604 5.145 1.00 98.88 409 ILE A O 1
ATOM 3248 N N . ILE A 1 410 ? 4.437 -5.463 6.875 1.00 98.69 410 ILE A N 1
ATOM 3249 C CA . ILE A 1 410 ? 3.637 -6.576 7.390 1.00 98.69 410 ILE A CA 1
ATOM 3250 C C . ILE A 1 410 ? 2.159 -6.186 7.490 1.00 98.69 410 ILE A C 1
ATOM 3252 O O . ILE A 1 410 ? 1.839 -5.082 7.930 1.00 98.69 410 ILE A O 1
ATOM 3256 N N . ASP A 1 411 ? 1.258 -7.074 7.073 1.00 98.19 411 ASP A N 1
ATOM 3257 C CA . ASP A 1 411 ? -0.201 -6.963 7.239 1.00 98.19 411 ASP A CA 1
ATOM 3258 C C . ASP A 1 411 ? -0.773 -5.633 6.718 1.00 98.19 411 ASP A C 1
ATOM 3260 O O . ASP A 1 411 ? -1.727 -5.076 7.255 1.00 98.19 411 ASP A O 1
ATOM 3264 N N . SER A 1 412 ? -0.147 -5.067 5.684 1.00 98.50 412 SER A N 1
ATOM 3265 C CA . SER A 1 412 ? -0.410 -3.703 5.217 1.00 98.50 412 SER A CA 1
ATOM 3266 C C . SER A 1 412 ? -1.066 -3.675 3.840 1.00 98.50 412 SER A C 1
ATOM 3268 O O . SER A 1 412 ? -0.882 -4.574 3.016 1.00 98.50 412 SER A O 1
ATOM 3270 N N . ILE A 1 413 ? -1.809 -2.600 3.572 1.00 97.75 413 ILE A N 1
ATOM 3271 C CA . ILE A 1 413 ? -2.409 -2.332 2.263 1.00 97.75 413 ILE A CA 1
ATOM 3272 C C . ILE A 1 413 ? -1.704 -1.127 1.649 1.00 97.75 413 ILE A C 1
ATOM 3274 O O . ILE A 1 413 ? -1.792 -0.018 2.168 1.00 97.75 413 ILE A O 1
ATOM 3278 N N . ILE A 1 414 ? -1.001 -1.313 0.537 1.00 98.69 414 ILE A N 1
ATOM 3279 C CA . ILE A 1 414 ? -0.272 -0.222 -0.126 1.00 98.69 414 ILE A CA 1
ATOM 3280 C C . ILE A 1 414 ? -0.800 -0.113 -1.547 1.00 98.69 414 ILE A C 1
ATOM 3282 O O . ILE A 1 414 ? -0.868 -1.114 -2.263 1.00 98.69 414 ILE A O 1
ATOM 3286 N N . SER A 1 415 ? -1.221 1.089 -1.946 1.00 97.38 415 SER A N 1
ATOM 3287 C CA . SER A 1 415 ? -1.953 1.248 -3.202 1.00 97.38 415 SER A CA 1
ATOM 3288 C C . SER A 1 415 ? -1.768 2.584 -3.917 1.00 97.38 415 SER A C 1
ATOM 3290 O O . SER A 1 415 ? -1.200 3.542 -3.383 1.00 97.38 415 SER A O 1
ATOM 3292 N N . ASN A 1 416 ? -2.291 2.634 -5.145 1.00 96.94 416 ASN A N 1
ATOM 3293 C CA . ASN A 1 416 ? -2.503 3.840 -5.947 1.00 96.94 416 ASN A CA 1
ATOM 3294 C C . ASN A 1 416 ? -1.228 4.644 -6.215 1.00 96.94 416 ASN A C 1
ATOM 3296 O O . ASN A 1 416 ? -1.166 5.838 -5.918 1.00 96.94 416 ASN A O 1
ATOM 3300 N N . GLY A 1 417 ? -0.235 3.988 -6.808 1.00 97.25 417 GLY A N 1
ATOM 3301 C CA . GLY A 1 417 ? 1.015 4.607 -7.242 1.00 97.25 417 GLY A CA 1
ATOM 3302 C C . GLY A 1 417 ? 1.187 4.545 -8.756 1.00 97.25 417 GLY A C 1
ATOM 3303 O O . GLY A 1 417 ? 0.557 3.738 -9.446 1.00 97.25 417 GLY A O 1
ATOM 3304 N N . ARG A 1 418 ? 2.112 5.335 -9.301 1.00 95.94 418 ARG A N 1
ATOM 3305 C CA . ARG A 1 418 ? 2.659 5.025 -10.623 1.00 95.94 418 ARG A CA 1
ATOM 3306 C C . ARG A 1 418 ? 3.396 3.688 -10.556 1.00 95.94 418 ARG A C 1
ATOM 3308 O O . ARG A 1 418 ? 3.131 2.789 -11.349 1.00 95.94 418 ARG A O 1
ATOM 3315 N N . THR A 1 419 ? 4.224 3.550 -9.523 1.00 97.62 419 THR A N 1
ATOM 3316 C CA . THR A 1 419 ? 4.677 2.277 -8.953 1.00 97.62 419 THR A CA 1
ATOM 3317 C C . THR A 1 419 ? 4.194 2.211 -7.503 1.00 97.62 419 THR A C 1
ATOM 3319 O O . THR A 1 419 ? 4.236 3.222 -6.809 1.00 97.62 419 THR A O 1
ATOM 3322 N N . VAL A 1 420 ? 3.706 1.066 -7.022 1.00 98.75 420 VAL A N 1
ATOM 3323 C CA . VAL A 1 420 ? 3.185 0.988 -5.640 1.00 98.75 420 VAL A CA 1
ATOM 3324 C C . VAL A 1 420 ? 4.331 0.842 -4.637 1.00 98.75 420 VAL A C 1
ATOM 3326 O O . VAL A 1 420 ? 4.434 1.644 -3.717 1.00 98.75 420 VAL A O 1
ATOM 3329 N N . ILE A 1 421 ? 5.242 -0.108 -4.842 1.00 98.81 421 ILE A N 1
ATOM 3330 C CA . ILE A 1 421 ? 6.463 -0.261 -4.049 1.00 98.81 421 ILE A CA 1
ATOM 3331 C C . ILE A 1 421 ? 7.678 -0.314 -4.971 1.00 98.81 421 ILE A C 1
ATOM 3333 O O . ILE A 1 421 ? 7.719 -1.133 -5.892 1.00 98.81 421 ILE A O 1
ATOM 3337 N N . ARG A 1 422 ? 8.694 0.507 -4.692 1.00 97.81 422 ARG A N 1
ATOM 3338 C CA . ARG A 1 422 ? 10.025 0.413 -5.311 1.00 97.81 422 ARG A CA 1
ATOM 3339 C C . ARG A 1 422 ? 11.079 0.089 -4.248 1.00 97.81 422 ARG A C 1
ATOM 3341 O O . ARG A 1 422 ? 11.098 0.701 -3.189 1.00 97.81 422 ARG A O 1
ATOM 3348 N N . SER A 1 423 ? 11.953 -0.869 -4.540 1.00 96.56 423 SER A N 1
ATOM 3349 C CA . SER A 1 423 ? 13.005 -1.348 -3.637 1.00 96.56 423 SER A CA 1
ATOM 3350 C C . SER A 1 423 ? 14.289 -1.565 -4.432 1.00 96.56 423 SER A C 1
ATOM 3352 O O . SER A 1 423 ? 14.348 -2.448 -5.288 1.00 96.56 423 SER A O 1
ATOM 3354 N N . PHE A 1 424 ? 15.279 -0.693 -4.247 1.00 94.69 424 PHE A N 1
ATOM 3355 C CA . PHE A 1 424 ? 16.539 -0.752 -4.988 1.00 94.69 424 PHE A CA 1
ATOM 3356 C C . PHE A 1 424 ? 17.724 -0.693 -4.032 1.00 94.69 424 PHE A C 1
ATOM 3358 O O . PHE A 1 424 ? 17.753 0.178 -3.170 1.00 94.69 424 PHE A O 1
ATOM 3365 N N . SER A 1 425 ? 18.707 -1.573 -4.258 1.00 93.50 425 SER A N 1
ATOM 3366 C CA . SER A 1 425 ? 19.950 -1.648 -3.471 1.00 93.50 425 SER A CA 1
ATOM 3367 C C . SER A 1 425 ? 19.695 -1.751 -1.958 1.00 93.50 425 SER A C 1
ATOM 3369 O O . SER A 1 425 ? 20.099 -0.898 -1.178 1.00 93.50 425 SER A O 1
ATOM 3371 N N . ASN A 1 426 ? 18.960 -2.789 -1.557 1.00 93.00 426 ASN A N 1
ATOM 3372 C CA . ASN A 1 426 ? 18.603 -3.057 -0.166 1.00 93.00 426 ASN A CA 1
ATOM 3373 C C . ASN A 1 426 ? 18.574 -4.564 0.109 1.00 93.00 426 ASN A C 1
ATOM 3375 O O . ASN A 1 426 ? 18.062 -5.340 -0.703 1.00 93.00 426 ASN A O 1
ATOM 3379 N N . GLU A 1 427 ? 19.040 -4.990 1.273 1.00 93.44 427 GLU A N 1
ATOM 3380 C CA . GLU A 1 427 ? 19.092 -6.391 1.674 1.00 93.44 427 GLU A CA 1
ATOM 3381 C C . GLU A 1 427 ? 18.015 -6.743 2.706 1.00 93.44 427 GLU A C 1
ATOM 3383 O O . GLU A 1 427 ? 17.610 -5.942 3.549 1.00 93.44 427 GLU A O 1
ATOM 3388 N N . ASN A 1 428 ? 17.555 -7.995 2.661 1.00 96.19 428 ASN A N 1
ATOM 3389 C CA . ASN A 1 428 ? 16.616 -8.562 3.632 1.00 96.19 428 ASN A CA 1
ATOM 3390 C C . ASN A 1 428 ? 15.284 -7.797 3.764 1.00 96.19 428 ASN A C 1
ATOM 3392 O O . ASN A 1 428 ? 14.737 -7.701 4.865 1.00 96.19 428 ASN A O 1
ATOM 3396 N N . LEU A 1 429 ? 14.731 -7.286 2.657 1.00 98.62 429 LEU A N 1
ATOM 3397 C CA . LEU A 1 429 ? 13.362 -6.762 2.651 1.00 98.62 429 LEU A CA 1
ATOM 3398 C C . LEU A 1 429 ? 12.361 -7.915 2.807 1.00 98.62 429 LEU A C 1
ATOM 3400 O O . LEU A 1 429 ? 12.353 -8.847 2.003 1.00 98.62 429 LEU A O 1
ATOM 3404 N N . LEU A 1 430 ? 11.471 -7.830 3.793 1.00 98.81 430 LEU A N 1
ATOM 3405 C CA . LEU A 1 430 ? 10.323 -8.724 3.945 1.00 98.81 430 LEU A CA 1
ATOM 3406 C C . LEU A 1 430 ? 9.027 -7.971 3.637 1.00 98.81 430 LEU A C 1
ATOM 3408 O O . LEU A 1 430 ? 8.742 -6.948 4.247 1.00 98.81 430 LEU A O 1
ATOM 3412 N N . ILE A 1 431 ? 8.205 -8.513 2.743 1.00 98.81 431 ILE A N 1
ATOM 3413 C CA . ILE A 1 431 ? 6.810 -8.101 2.555 1.00 98.81 431 ILE A CA 1
ATOM 3414 C C . ILE A 1 431 ? 5.942 -9.310 2.897 1.00 98.81 431 ILE A C 1
ATOM 3416 O O . ILE A 1 431 ? 6.070 -10.342 2.241 1.00 98.81 431 ILE A O 1
ATOM 3420 N N . SER A 1 432 ? 5.104 -9.220 3.931 1.00 98.56 432 SER A N 1
ATOM 3421 C CA . SER A 1 432 ? 4.346 -10.367 4.446 1.00 98.56 432 SER A CA 1
ATOM 3422 C C . SER A 1 432 ? 2.899 -10.018 4.768 1.00 98.56 432 SER A C 1
ATOM 3424 O O . SER A 1 432 ? 2.663 -9.013 5.425 1.00 98.56 432 SER A O 1
ATOM 3426 N N . GLY A 1 433 ? 1.941 -10.860 4.372 1.00 98.12 433 GLY A N 1
ATOM 3427 C CA . GLY A 1 433 ? 0.533 -10.655 4.741 1.00 98.12 433 GLY A CA 1
ATOM 3428 C C . GLY A 1 433 ? -0.097 -9.418 4.093 1.00 98.12 433 GLY A C 1
ATOM 3429 O O . GLY A 1 433 ? -1.066 -8.880 4.609 1.00 98.12 433 GLY A O 1
ATOM 3430 N N . CYS A 1 434 ? 0.466 -8.903 2.995 1.00 98.69 434 CYS A N 1
ATOM 3431 C CA . CYS A 1 434 ? 0.069 -7.610 2.436 1.00 98.69 434 CYS A CA 1
ATOM 3432 C C . CYS A 1 434 ? -0.930 -7.735 1.279 1.00 98.69 434 CYS A C 1
ATOM 3434 O O . CYS A 1 434 ? -0.942 -8.720 0.534 1.00 98.69 434 CYS A O 1
ATOM 3436 N N . LEU A 1 435 ? -1.704 -6.669 1.062 1.00 98.06 435 LEU A N 1
ATOM 3437 C CA . LEU A 1 435 ? -2.394 -6.412 -0.202 1.00 98.06 435 LEU A CA 1
ATOM 3438 C C . LEU A 1 435 ? -1.709 -5.244 -0.911 1.00 98.06 435 LEU A C 1
ATOM 3440 O O . LEU A 1 435 ? -1.678 -4.124 -0.406 1.00 98.06 435 LEU A O 1
ATOM 3444 N N . LEU A 1 436 ? -1.165 -5.501 -2.097 1.00 98.62 436 LEU A N 1
ATOM 3445 C CA . LEU A 1 436 ? -0.520 -4.488 -2.923 1.00 98.62 436 LEU A CA 1
ATOM 3446 C C . LEU A 1 436 ? -1.328 -4.287 -4.203 1.00 98.62 436 LEU A C 1
ATOM 3448 O O . LEU A 1 436 ? -1.513 -5.235 -4.975 1.00 98.62 436 LEU A O 1
ATOM 3452 N N . GLU A 1 437 ? -1.819 -3.073 -4.451 1.00 95.69 437 GLU A N 1
ATOM 3453 C CA . GLU A 1 437 ? -2.787 -2.883 -5.534 1.00 95.69 437 GLU A CA 1
ATOM 3454 C C . GLU A 1 437 ? -2.766 -1.534 -6.251 1.00 95.69 437 GLU A C 1
ATOM 3456 O O . GLU A 1 437 ? -2.312 -0.524 -5.726 1.00 95.69 437 GLU A O 1
ATOM 3461 N N . ALA A 1 438 ? -3.306 -1.529 -7.471 1.00 94.81 438 ALA A N 1
ATOM 3462 C CA . ALA A 1 438 ? -3.532 -0.339 -8.289 1.00 94.81 438 ALA A CA 1
ATOM 3463 C C . ALA A 1 438 ? -2.245 0.449 -8.594 1.00 94.81 438 ALA A C 1
ATOM 3465 O O . ALA A 1 438 ? -1.939 1.482 -7.997 1.00 94.81 438 ALA A O 1
ATOM 3466 N N . ALA A 1 439 ? -1.507 -0.040 -9.589 1.00 96.00 439 ALA A N 1
ATOM 3467 C CA . ALA A 1 439 ? -0.319 0.621 -10.118 1.00 96.00 439 ALA A CA 1
ATOM 3468 C C . ALA A 1 439 ? -0.525 1.064 -11.566 1.00 96.00 439 ALA A C 1
ATOM 3470 O O . ALA A 1 439 ? -1.012 0.276 -12.378 1.00 96.00 439 ALA A O 1
ATOM 3471 N N . ARG A 1 440 ? -0.060 2.262 -11.944 1.00 94.06 440 ARG A N 1
ATOM 3472 C CA . ARG A 1 440 ? 0.030 2.626 -13.372 1.00 94.06 440 ARG A CA 1
ATOM 3473 C C . ARG A 1 440 ? 0.958 1.696 -14.150 1.00 94.06 440 ARG A C 1
ATOM 3475 O O . ARG A 1 440 ? 0.726 1.430 -15.330 1.00 94.06 440 ARG A O 1
ATOM 3482 N N . GLU A 1 441 ? 2.033 1.271 -13.500 1.00 93.25 441 GLU A N 1
ATOM 3483 C CA . GLU A 1 441 ? 3.102 0.457 -14.061 1.00 93.25 441 GLU A CA 1
ATOM 3484 C C . GLU A 1 441 ? 3.177 -0.867 -13.311 1.00 93.25 441 GLU A C 1
ATOM 3486 O O . GLU A 1 441 ? 2.387 -1.776 -13.584 1.00 93.25 441 GLU A O 1
ATOM 3491 N N . PHE A 1 442 ? 4.110 -0.942 -12.360 1.00 96.75 442 PHE A N 1
ATOM 3492 C CA . PHE A 1 442 ? 4.399 -2.108 -11.554 1.00 96.75 442 PHE A CA 1
ATOM 3493 C C . PHE A 1 442 ? 3.866 -1.939 -10.142 1.00 96.75 442 PHE A C 1
ATOM 3495 O O . PHE A 1 442 ? 3.964 -0.862 -9.556 1.00 96.75 442 PHE A O 1
ATOM 3502 N N . ILE A 1 443 ? 3.326 -3.013 -9.573 1.00 98.50 443 ILE A N 1
ATOM 3503 C CA . ILE A 1 443 ? 2.921 -2.987 -8.168 1.00 98.50 443 ILE A CA 1
ATOM 3504 C C . ILE A 1 443 ? 4.176 -3.055 -7.297 1.00 98.50 443 ILE A C 1
ATOM 3506 O O . ILE A 1 443 ? 4.416 -2.157 -6.505 1.00 98.50 443 ILE A O 1
ATOM 3510 N N . PHE A 1 444 ? 5.030 -4.054 -7.492 1.00 98.69 444 PHE A N 1
ATOM 3511 C CA . PHE A 1 444 ? 6.326 -4.142 -6.827 1.00 98.69 444 PHE A CA 1
ATOM 3512 C C . PHE A 1 444 ? 7.451 -4.101 -7.855 1.00 98.69 444 PHE A C 1
ATOM 3514 O O . PHE A 1 444 ? 7.454 -4.858 -8.826 1.00 98.69 444 PHE A O 1
ATOM 3521 N N . LYS A 1 445 ? 8.417 -3.214 -7.644 1.00 97.31 445 LYS A N 1
ATOM 3522 C CA . LYS A 1 445 ? 9.580 -3.054 -8.506 1.00 97.31 445 LYS A CA 1
ATOM 3523 C C . LYS A 1 445 ? 10.850 -3.233 -7.685 1.00 97.31 445 LYS A C 1
ATOM 3525 O O . LYS A 1 445 ? 11.094 -2.454 -6.767 1.00 97.31 445 LYS A O 1
ATOM 3530 N N . ILE A 1 446 ? 11.660 -4.220 -8.054 1.00 96.69 446 ILE A N 1
ATOM 3531 C CA . ILE A 1 446 ? 12.962 -4.494 -7.439 1.00 96.69 446 ILE A CA 1
ATOM 3532 C C . ILE A 1 446 ? 14.086 -4.270 -8.449 1.00 96.69 446 ILE A C 1
ATOM 3534 O O . ILE A 1 446 ? 13.909 -4.541 -9.641 1.00 96.69 446 ILE A O 1
ATOM 3538 N N . GLY A 1 447 ? 15.226 -3.763 -7.994 1.00 94.50 447 GLY A N 1
ATOM 3539 C CA . GLY A 1 447 ? 16.381 -3.525 -8.851 1.00 94.50 447 GLY A CA 1
ATOM 3540 C C . GLY A 1 447 ? 17.620 -3.094 -8.079 1.00 94.50 447 GLY A C 1
ATOM 3541 O O . GLY A 1 447 ? 17.700 -3.226 -6.861 1.00 94.50 447 GLY A O 1
ATOM 3542 N N . SER A 1 448 ? 18.589 -2.550 -8.806 1.00 92.12 448 SER A N 1
ATOM 3543 C CA . SER A 1 448 ? 19.855 -2.079 -8.251 1.00 92.12 448 SER A CA 1
ATOM 3544 C C . SER A 1 448 ? 20.195 -0.688 -8.773 1.00 92.12 448 SER A C 1
ATOM 3546 O O . SER A 1 448 ? 20.059 -0.420 -9.972 1.00 92.12 448 SER A O 1
ATOM 3548 N N . ASN A 1 449 ? 20.636 0.189 -7.871 1.00 91.12 449 ASN A N 1
ATOM 3549 C CA . ASN A 1 449 ? 21.258 1.468 -8.209 1.00 91.12 449 ASN A CA 1
ATOM 3550 C C . ASN A 1 449 ? 22.773 1.304 -8.468 1.00 91.12 449 ASN A C 1
ATOM 3552 O O . ASN A 1 449 ? 23.396 2.184 -9.065 1.00 91.12 449 ASN A O 1
ATOM 3556 N N . SER A 1 450 ? 23.364 0.164 -8.094 1.00 91.06 450 SER A N 1
ATOM 3557 C CA . SER A 1 450 ? 24.751 -0.177 -8.408 1.00 91.06 450 SER A CA 1
ATOM 3558 C C . SER A 1 450 ? 24.877 -0.622 -9.863 1.00 91.06 450 SER A C 1
ATOM 3560 O O . SER A 1 450 ? 24.193 -1.540 -10.328 1.00 91.06 450 SER A O 1
ATOM 3562 N N . ILE A 1 451 ? 25.780 0.022 -10.605 1.00 91.38 451 ILE A N 1
ATOM 3563 C CA . ILE A 1 451 ? 25.966 -0.225 -12.038 1.00 91.38 451 ILE A CA 1
ATOM 3564 C C . ILE A 1 451 ? 27.441 -0.318 -12.434 1.00 91.38 451 ILE A C 1
ATOM 3566 O O . ILE A 1 451 ? 28.311 0.324 -11.849 1.00 91.38 451 ILE A O 1
ATOM 3570 N N . ILE A 1 452 ? 27.707 -1.063 -13.507 1.00 91.75 452 ILE A N 1
ATOM 3571 C CA . ILE A 1 452 ? 29.017 -1.172 -14.152 1.00 91.75 452 ILE A CA 1
ATOM 3572 C C . ILE A 1 452 ? 28.917 -0.606 -15.564 1.00 91.75 452 ILE A C 1
ATOM 3574 O O . ILE A 1 452 ? 28.188 -1.123 -16.413 1.00 91.75 452 ILE A O 1
ATOM 3578 N N . ARG A 1 453 ? 29.633 0.493 -15.808 1.00 92.38 453 ARG A N 1
ATOM 3579 C CA . ARG A 1 453 ? 29.600 1.226 -17.079 1.00 92.38 453 ARG A CA 1
ATOM 3580 C C . ARG A 1 453 ? 30.230 0.426 -18.210 1.00 92.38 453 ARG A C 1
ATOM 3582 O O . ARG A 1 453 ? 31.247 -0.239 -18.038 1.00 92.38 453 ARG A O 1
ATOM 3589 N N . SER A 1 454 ? 29.676 0.582 -19.406 1.00 92.12 454 SER A N 1
ATOM 3590 C CA . SER A 1 454 ? 30.363 0.155 -20.619 1.00 92.12 454 SER A CA 1
ATOM 3591 C C . SER A 1 454 ? 31.615 0.989 -20.887 1.00 92.12 454 SER A C 1
ATOM 3593 O O . SER A 1 454 ? 31.708 2.158 -20.507 1.00 92.12 454 SER A O 1
ATOM 3595 N N . TYR A 1 455 ? 32.550 0.424 -21.644 1.00 91.69 455 TYR A N 1
ATOM 3596 C CA . TYR A 1 455 ? 33.763 1.111 -22.080 1.00 91.69 455 TYR A CA 1
ATOM 3597 C C . TYR A 1 455 ? 34.109 0.774 -23.533 1.00 91.69 455 TYR A C 1
ATOM 3599 O O . TYR A 1 455 ? 33.432 -0.007 -24.207 1.00 91.69 455 TYR A O 1
ATOM 3607 N N . THR A 1 456 ? 35.151 1.430 -24.046 1.00 92.12 456 THR A N 1
ATOM 3608 C CA . THR A 1 456 ? 35.701 1.143 -25.373 1.00 92.12 456 THR A CA 1
ATOM 3609 C C . THR A 1 456 ? 36.995 0.362 -25.225 1.00 92.12 456 THR A C 1
ATOM 3611 O O . THR A 1 456 ? 37.966 0.892 -24.688 1.00 92.12 456 THR A O 1
ATOM 3614 N N . GLU A 1 457 ? 37.052 -0.836 -25.797 1.00 91.88 457 GLU A N 1
ATOM 3615 C CA . GLU A 1 457 ? 38.283 -1.615 -25.920 1.00 91.88 457 GLU A CA 1
ATOM 3616 C C . GLU A 1 457 ? 38.605 -1.826 -27.400 1.00 91.88 457 GLU A C 1
ATOM 3618 O O . GLU A 1 457 ? 37.759 -2.279 -28.171 1.00 91.88 457 GLU A O 1
ATOM 3623 N N . ASN A 1 458 ? 39.815 -1.463 -27.838 1.00 90.69 458 ASN A N 1
ATOM 3624 C CA . ASN A 1 458 ? 40.246 -1.616 -29.237 1.00 90.69 458 ASN A CA 1
ATOM 3625 C C . ASN A 1 458 ? 39.249 -1.033 -30.268 1.00 90.69 458 ASN A C 1
ATOM 3627 O O . ASN A 1 458 ? 39.058 -1.577 -31.356 1.00 90.69 458 ASN A O 1
ATOM 3631 N N . GLY A 1 459 ? 38.585 0.073 -29.912 1.00 83.56 459 GLY A N 1
ATOM 3632 C CA . GLY A 1 459 ? 37.588 0.742 -30.756 1.00 83.56 459 GLY A CA 1
ATOM 3633 C C . GLY A 1 459 ? 36.211 0.070 -30.802 1.00 83.56 459 GLY A C 1
ATOM 3634 O O . GLY A 1 459 ? 35.367 0.500 -31.586 1.00 83.56 459 GLY A O 1
ATOM 3635 N N . LYS A 1 460 ? 35.964 -0.959 -29.985 1.00 87.12 460 LYS A N 1
ATOM 3636 C CA . LYS A 1 460 ? 34.677 -1.656 -29.881 1.00 87.12 460 LYS A CA 1
ATOM 3637 C C . LYS A 1 460 ? 33.993 -1.343 -28.555 1.00 87.12 460 LYS A C 1
ATOM 3639 O O . LYS A 1 460 ? 34.655 -1.164 -27.538 1.00 87.12 460 LYS A O 1
ATOM 3644 N N . PHE A 1 461 ? 32.666 -1.287 -28.592 1.00 89.81 461 PHE A N 1
ATOM 3645 C CA . PHE A 1 461 ? 31.825 -1.236 -27.400 1.00 89.81 461 PHE A CA 1
ATOM 3646 C C . PHE A 1 461 ? 31.972 -2.536 -26.602 1.00 89.81 461 PHE A C 1
ATOM 3648 O O . PHE A 1 461 ? 31.854 -3.619 -27.179 1.00 89.81 461 PHE A O 1
ATOM 3655 N N . VAL A 1 462 ? 32.208 -2.414 -25.297 1.00 89.62 462 VAL A N 1
ATOM 3656 C CA . VAL A 1 462 ? 32.288 -3.537 -24.361 1.00 89.62 462 VAL A CA 1
ATOM 3657 C C . VAL A 1 462 ? 31.384 -3.259 -23.167 1.00 89.62 462 VAL A C 1
ATOM 3659 O O . VAL A 1 462 ? 31.428 -2.178 -22.581 1.00 89.62 462 VAL A O 1
ATOM 3662 N N . LEU A 1 463 ? 30.574 -4.255 -22.814 1.00 87.56 463 LEU A N 1
ATOM 3663 C CA . LEU A 1 463 ? 29.759 -4.273 -21.607 1.00 87.56 463 LEU A CA 1
ATOM 3664 C C . LEU A 1 463 ? 30.347 -5.304 -20.640 1.00 87.56 463 LEU A C 1
ATOM 3666 O O . LEU A 1 463 ? 30.439 -6.484 -20.996 1.00 87.56 463 LEU A O 1
ATOM 3670 N N . GLU A 1 464 ? 30.744 -4.875 -19.444 1.00 82.44 464 GLU A N 1
ATOM 3671 C CA . GLU A 1 464 ? 31.308 -5.791 -18.450 1.00 82.44 464 GLU A CA 1
ATOM 3672 C C . GLU A 1 464 ? 30.244 -6.746 -17.897 1.00 82.44 464 GLU A C 1
ATOM 3674 O O . GLU A 1 464 ? 29.091 -6.344 -17.676 1.00 82.44 464 GLU A O 1
ATOM 3679 N N . PRO A 1 465 ? 30.601 -8.026 -17.684 1.00 81.12 465 PRO A N 1
ATOM 3680 C CA . PRO A 1 465 ? 29.813 -8.892 -16.823 1.00 81.12 465 PRO A CA 1
ATOM 3681 C C . PRO A 1 465 ? 29.903 -8.405 -15.370 1.00 81.12 465 PRO A C 1
ATOM 3683 O O . PRO A 1 465 ? 30.894 -7.789 -14.979 1.00 81.12 465 PRO A O 1
ATOM 3686 N N . ILE A 1 466 ? 28.884 -8.714 -14.567 1.00 83.38 466 ILE A N 1
ATOM 3687 C CA . ILE A 1 466 ? 28.949 -8.484 -13.119 1.00 83.38 466 ILE A CA 1
ATOM 3688 C C . ILE A 1 466 ? 30.052 -9.387 -12.535 1.00 83.38 466 ILE A C 1
ATOM 3690 O O . ILE A 1 466 ? 30.148 -10.549 -12.952 1.00 83.38 466 ILE A O 1
ATOM 3694 N N . PRO A 1 467 ? 30.879 -8.890 -11.596 1.00 82.38 467 PRO A N 1
ATOM 3695 C CA . PRO A 1 467 ? 31.819 -9.720 -10.866 1.00 82.38 467 PRO A CA 1
ATOM 3696 C C . PRO A 1 467 ? 31.106 -10.842 -10.111 1.00 82.38 467 PRO A C 1
ATOM 3698 O O . PRO A 1 467 ? 29.937 -10.730 -9.735 1.00 82.38 467 PRO A O 1
ATOM 3701 N N . LEU A 1 468 ? 31.842 -11.922 -9.882 1.00 87.06 468 LEU A N 1
ATOM 3702 C CA . LEU A 1 468 ? 31.401 -12.995 -9.006 1.00 87.06 468 LEU A CA 1
ATOM 3703 C C . LEU A 1 468 ? 31.917 -12.738 -7.587 1.00 87.06 468 LEU A C 1
ATOM 3705 O O . LEU A 1 468 ? 32.984 -12.139 -7.419 1.00 87.06 468 LEU A O 1
ATOM 3709 N N . ASP A 1 469 ? 31.168 -13.186 -6.588 1.00 82.44 469 ASP A N 1
ATOM 3710 C CA . ASP A 1 469 ? 31.599 -13.216 -5.196 1.00 82.44 469 ASP A CA 1
ATOM 3711 C C . ASP A 1 469 ? 32.666 -14.306 -4.952 1.00 82.44 469 ASP A C 1
ATOM 3713 O O . ASP A 1 469 ? 33.114 -15.002 -5.870 1.00 82.44 469 ASP A O 1
ATOM 3717 N N . GLU A 1 470 ? 33.100 -14.463 -3.698 1.00 86.31 470 GLU A N 1
ATOM 3718 C CA . GLU A 1 470 ? 34.110 -15.460 -3.313 1.00 86.31 470 GLU A CA 1
ATOM 3719 C C . GLU A 1 470 ? 33.681 -16.921 -3.546 1.00 86.31 470 GLU A C 1
ATOM 3721 O O . GLU A 1 470 ? 34.539 -17.800 -3.667 1.00 86.31 470 GLU A O 1
ATOM 3726 N N . ASN A 1 471 ? 32.376 -17.173 -3.670 1.00 85.31 471 ASN A N 1
ATOM 3727 C CA . ASN A 1 471 ? 31.787 -18.482 -3.939 1.00 85.31 471 ASN A CA 1
ATOM 3728 C C . ASN A 1 471 ? 31.547 -18.723 -5.439 1.00 85.31 471 ASN A C 1
ATOM 3730 O O . ASN A 1 471 ? 31.154 -19.822 -5.837 1.00 85.31 471 ASN A O 1
ATOM 3734 N N . GLY A 1 472 ? 31.826 -17.728 -6.288 1.00 84.12 472 GLY A N 1
ATOM 3735 C CA . GLY A 1 472 ? 31.560 -17.786 -7.721 1.00 84.12 472 GLY A CA 1
ATOM 3736 C C . GLY A 1 472 ? 30.111 -17.455 -8.092 1.00 84.12 472 GLY A C 1
ATOM 3737 O O . GLY A 1 472 ? 29.709 -17.726 -9.226 1.00 84.12 472 GLY A O 1
ATOM 3738 N N . GLU A 1 473 ? 29.330 -16.886 -7.173 1.00 85.19 473 GLU A N 1
ATOM 3739 C CA . GLU A 1 473 ? 27.955 -16.442 -7.400 1.00 85.19 473 GLU A CA 1
ATOM 3740 C C . GLU A 1 473 ? 27.915 -14.994 -7.895 1.00 85.19 473 GLU A C 1
ATOM 3742 O O . GLU A 1 473 ? 28.831 -14.209 -7.673 1.00 85.19 473 GLU A O 1
ATOM 3747 N N . ILE A 1 474 ? 26.864 -14.624 -8.624 1.00 86.12 474 ILE A N 1
ATOM 3748 C CA . ILE A 1 474 ? 26.727 -13.263 -9.153 1.00 86.12 474 ILE A CA 1
ATOM 3749 C C . ILE A 1 474 ? 26.471 -12.298 -7.997 1.00 86.12 474 ILE A C 1
ATOM 3751 O O . ILE A 1 474 ? 25.548 -12.519 -7.216 1.00 86.12 474 ILE A O 1
ATOM 3755 N N . LEU A 1 475 ? 27.226 -11.196 -7.944 1.00 85.81 475 LEU A N 1
ATOM 3756 C CA . LEU A 1 475 ? 26.982 -10.153 -6.952 1.00 85.81 475 LEU A CA 1
ATOM 3757 C C . LEU A 1 475 ? 25.570 -9.570 -7.095 1.00 85.81 475 LEU A C 1
ATOM 3759 O O . LEU A 1 475 ? 25.167 -9.081 -8.157 1.00 85.81 475 LEU A O 1
ATOM 3763 N N . SER A 1 476 ? 24.853 -9.601 -5.980 1.00 89.81 476 SER A N 1
ATOM 3764 C CA . SER A 1 476 ? 23.545 -8.995 -5.784 1.00 89.81 476 SER A CA 1
ATOM 3765 C C . SER A 1 476 ? 23.672 -7.962 -4.676 1.00 89.81 476 SER A C 1
ATOM 3767 O O . SER A 1 476 ? 24.317 -8.238 -3.672 1.00 89.81 476 SER A O 1
ATOM 3769 N N . ASP A 1 477 ? 23.063 -6.795 -4.851 1.00 91.19 477 ASP A N 1
ATOM 3770 C CA . ASP A 1 477 ? 22.954 -5.770 -3.801 1.00 91.19 477 ASP A CA 1
ATOM 3771 C C . ASP A 1 477 ? 21.491 -5.483 -3.437 1.00 91.19 477 ASP A C 1
ATOM 3773 O O . ASP A 1 477 ? 21.189 -4.537 -2.719 1.00 91.19 477 ASP A O 1
ATOM 3777 N N . SER A 1 478 ? 20.557 -6.287 -3.956 1.00 94.00 478 SER A N 1
ATOM 3778 C CA . SER A 1 478 ? 19.139 -6.164 -3.649 1.00 94.00 478 SER A CA 1
ATOM 3779 C C . SER A 1 478 ? 18.497 -7.526 -3.413 1.00 94.00 478 SER A C 1
ATOM 3781 O O . SER A 1 478 ? 18.594 -8.421 -4.254 1.00 94.00 478 SER A O 1
ATOM 3783 N N . ASN A 1 479 ? 17.820 -7.692 -2.279 1.00 95.38 479 ASN A N 1
ATOM 3784 C CA . ASN A 1 479 ? 17.075 -8.900 -1.941 1.00 95.38 479 ASN A CA 1
ATOM 3785 C C . ASN A 1 479 ? 15.725 -8.550 -1.309 1.00 95.38 479 ASN A C 1
ATOM 3787 O O . ASN A 1 479 ? 15.659 -7.778 -0.349 1.00 95.38 479 ASN A O 1
ATOM 3791 N N . ALA A 1 480 ? 14.660 -9.171 -1.820 1.00 97.94 480 ALA A N 1
ATOM 3792 C CA . ALA A 1 480 ? 13.348 -9.138 -1.193 1.00 97.94 480 ALA A CA 1
ATOM 3793 C C . ALA A 1 480 ? 12.721 -10.532 -1.089 1.00 97.94 480 ALA A C 1
ATOM 3795 O O . ALA A 1 480 ? 12.784 -11.348 -2.012 1.00 97.94 480 ALA A O 1
ATOM 3796 N N . ARG A 1 481 ? 12.016 -10.762 0.017 1.00 98.31 481 ARG A N 1
ATOM 3797 C CA . ARG A 1 481 ? 11.152 -11.914 0.253 1.00 98.31 481 ARG A CA 1
ATOM 3798 C C . ARG A 1 481 ? 9.708 -11.451 0.369 1.00 98.31 481 ARG A C 1
ATOM 3800 O O . ARG A 1 481 ? 9.369 -10.666 1.248 1.00 98.31 481 ARG A O 1
ATOM 3807 N N . ILE A 1 482 ? 8.855 -11.980 -0.497 1.00 98.56 482 ILE A N 1
ATOM 3808 C CA . ILE A 1 482 ? 7.416 -11.735 -0.501 1.00 98.56 482 ILE A CA 1
ATOM 3809 C C . ILE A 1 482 ? 6.724 -13.000 -0.019 1.00 98.56 482 ILE A C 1
ATOM 3811 O O . ILE A 1 482 ? 6.878 -14.067 -0.617 1.00 98.56 482 ILE A O 1
ATOM 3815 N N . LYS A 1 483 ? 5.975 -12.875 1.071 1.00 98.12 483 LYS A N 1
ATOM 3816 C CA . LYS A 1 483 ? 5.329 -13.981 1.762 1.00 98.12 483 LYS A CA 1
ATOM 3817 C C . LYS A 1 483 ? 3.835 -13.713 1.913 1.00 98.12 483 LYS A C 1
ATOM 3819 O O . LYS A 1 483 ? 3.463 -12.605 2.279 1.00 98.12 483 LYS A O 1
ATOM 3824 N N . ASP A 1 484 ? 2.988 -14.703 1.637 1.00 97.31 484 ASP A N 1
ATOM 3825 C CA . ASP A 1 484 ? 1.547 -14.638 1.948 1.00 97.31 484 ASP A CA 1
ATOM 3826 C C . ASP A 1 484 ? 0.897 -13.297 1.515 1.00 97.31 484 ASP A C 1
ATOM 3828 O O . ASP A 1 484 ? 0.260 -12.616 2.306 1.00 97.31 484 ASP A O 1
ATOM 3832 N N . THR A 1 485 ? 1.180 -12.835 0.292 1.00 98.19 485 THR A N 1
ATOM 3833 C CA . THR A 1 485 ? 0.880 -11.465 -0.171 1.00 98.19 485 THR A CA 1
ATOM 3834 C C . THR A 1 485 ? 0.131 -11.495 -1.494 1.00 98.19 485 THR A C 1
ATOM 3836 O O . THR A 1 485 ? 0.477 -12.257 -2.404 1.00 98.19 485 THR A O 1
ATOM 3839 N N . PHE A 1 486 ? -0.894 -10.652 -1.620 1.00 97.88 486 PHE A N 1
ATOM 3840 C CA . PHE A 1 486 ? -1.749 -10.582 -2.802 1.00 97.88 486 PHE A CA 1
ATOM 3841 C C . PHE A 1 486 ? -1.477 -9.320 -3.627 1.00 97.88 486 PHE A C 1
ATOM 3843 O O . PHE A 1 486 ? -1.281 -8.230 -3.094 1.00 97.88 486 PHE A O 1
ATOM 3850 N N . PHE A 1 487 ? -1.505 -9.481 -4.951 1.00 98.00 487 PHE A N 1
ATOM 3851 C CA . PHE A 1 487 ? -1.308 -8.425 -5.942 1.00 98.00 487 PHE A CA 1
ATOM 3852 C C . PHE A 1 487 ? -2.567 -8.238 -6.784 1.00 98.00 487 PHE A C 1
ATOM 3854 O O . PHE A 1 487 ? -3.160 -9.229 -7.217 1.00 98.00 487 PHE A O 1
ATOM 3861 N N . SER A 1 488 ? -2.944 -6.993 -7.080 1.00 95.31 488 SER A N 1
ATOM 3862 C CA . SER A 1 488 ? -4.125 -6.687 -7.899 1.00 95.31 488 SER A CA 1
ATOM 3863 C C . SER A 1 488 ? -3.960 -5.405 -8.723 1.00 95.31 488 SER A C 1
ATOM 3865 O O . SER A 1 488 ? -3.397 -4.422 -8.251 1.00 95.31 488 SER A O 1
ATOM 3867 N N . LYS A 1 489 ? -4.483 -5.382 -9.956 1.00 92.88 489 LYS A N 1
ATOM 3868 C CA . LYS A 1 489 ? -4.577 -4.184 -10.823 1.00 92.88 489 LYS A CA 1
ATOM 3869 C C . LYS A 1 489 ? -3.237 -3.499 -11.134 1.00 92.88 489 LYS A C 1
ATOM 3871 O O . LYS A 1 489 ? -2.988 -2.366 -10.724 1.00 92.88 489 LYS A O 1
ATOM 3876 N N . SER A 1 490 ? -2.389 -4.144 -11.928 1.00 94.44 490 SER A N 1
ATOM 3877 C CA . SER A 1 490 ? -1.234 -3.463 -12.539 1.00 94.44 490 SER A CA 1
ATOM 3878 C C . SER A 1 490 ? -1.595 -2.846 -13.897 1.00 94.44 490 SER A C 1
ATOM 3880 O O . SER A 1 490 ? -2.488 -3.336 -14.595 1.00 94.44 490 SER A O 1
ATOM 3882 N N . GLY A 1 491 ? -0.905 -1.791 -14.323 1.00 92.44 491 GLY A N 1
ATOM 3883 C CA . GLY A 1 491 ? -1.015 -1.305 -15.701 1.00 92.44 491 GLY A CA 1
ATOM 3884 C C . GLY A 1 491 ? -0.080 -2.047 -16.659 1.00 92.44 491 GLY A C 1
ATOM 3885 O O . GLY A 1 491 ? -0.430 -2.236 -17.825 1.00 92.44 491 GLY A O 1
ATOM 3886 N N . VAL A 1 492 ? 1.067 -2.524 -16.159 1.00 92.19 492 VAL A N 1
ATOM 3887 C CA . VAL A 1 492 ? 2.052 -3.295 -16.932 1.00 92.19 492 VAL A CA 1
ATOM 3888 C C . VAL A 1 492 ? 2.149 -4.730 -16.395 1.00 92.19 492 VAL A C 1
ATOM 3890 O O . VAL A 1 492 ? 1.554 -5.627 -16.991 1.00 92.19 492 VAL A O 1
ATOM 3893 N N . PHE A 1 493 ? 2.838 -4.952 -15.270 1.00 95.81 493 PHE A N 1
ATOM 3894 C CA . PHE A 1 493 ? 2.903 -6.247 -14.569 1.00 95.81 493 PHE A CA 1
ATOM 3895 C C . PHE A 1 493 ? 2.903 -6.033 -13.048 1.00 95.81 493 PHE A C 1
ATOM 3897 O O . PHE A 1 493 ? 3.308 -4.980 -12.576 1.00 95.81 493 PHE A O 1
ATOM 3904 N N . CYS A 1 494 ? 2.485 -7.010 -12.251 1.00 97.94 494 CYS A N 1
ATOM 3905 C CA . CYS A 1 494 ? 2.494 -6.951 -10.798 1.00 97.94 494 CYS A CA 1
ATOM 3906 C C . CYS A 1 494 ? 3.916 -6.794 -10.268 1.00 97.94 494 CYS A C 1
ATOM 3908 O O . CYS A 1 494 ? 4.145 -5.915 -9.445 1.00 97.94 494 CYS A O 1
ATOM 3910 N N . ILE A 1 495 ? 4.866 -7.600 -10.753 1.00 98.56 495 ILE A N 1
ATOM 3911 C CA . ILE A 1 495 ? 6.264 -7.525 -10.320 1.00 98.56 495 ILE A CA 1
ATOM 3912 C C . ILE A 1 495 ? 7.174 -7.179 -11.496 1.00 98.56 495 ILE A C 1
ATOM 3914 O O . ILE A 1 495 ? 7.173 -7.857 -12.525 1.00 98.56 495 ILE A O 1
ATOM 3918 N N . GLY A 1 496 ? 7.982 -6.140 -11.317 1.00 96.94 496 GLY A N 1
ATOM 3919 C CA . GLY A 1 496 ? 9.038 -5.741 -12.234 1.00 96.94 496 GLY A CA 1
ATOM 3920 C C . GLY A 1 496 ? 10.420 -5.965 -11.623 1.00 96.94 496 GLY A C 1
ATOM 3921 O O . GLY A 1 496 ? 10.740 -5.374 -10.597 1.00 96.94 496 GLY A O 1
ATOM 3922 N N . ILE A 1 497 ? 11.256 -6.767 -12.279 1.00 96.62 497 ILE A N 1
ATOM 3923 C CA . ILE A 1 497 ? 12.668 -6.946 -11.925 1.00 96.62 497 ILE A CA 1
ATOM 3924 C C . ILE A 1 497 ? 13.499 -6.142 -12.927 1.00 96.62 497 ILE A C 1
ATOM 3926 O O . ILE A 1 497 ? 13.661 -6.539 -14.086 1.00 96.62 497 ILE A O 1
ATOM 3930 N N . ASP A 1 498 ? 13.952 -4.974 -12.486 1.00 92.75 498 ASP A N 1
ATOM 3931 C CA . ASP A 1 498 ? 14.596 -3.950 -13.308 1.00 92.75 498 ASP A CA 1
ATOM 3932 C C . ASP A 1 498 ? 16.091 -4.253 -13.524 1.00 92.75 498 ASP A C 1
ATOM 3934 O O . ASP A 1 498 ? 16.752 -4.866 -12.687 1.00 92.75 498 ASP A O 1
ATOM 3938 N N . THR A 1 499 ? 16.624 -3.818 -14.663 1.00 90.56 499 THR A N 1
ATOM 3939 C CA . THR A 1 499 ? 18.061 -3.704 -14.916 1.00 90.56 499 THR A CA 1
ATOM 3940 C C . THR A 1 499 ? 18.336 -2.442 -15.727 1.00 90.56 499 THR A C 1
ATOM 3942 O O . THR A 1 499 ? 17.511 -1.988 -16.516 1.00 90.56 499 THR A O 1
ATOM 3945 N N . HIS A 1 500 ? 19.557 -1.929 -15.635 1.00 90.50 500 HIS A N 1
ATOM 3946 C CA . HIS A 1 500 ? 19.993 -0.815 -16.459 1.00 90.50 500 HIS A CA 1
ATOM 3947 C C . HIS A 1 500 ? 19.921 -1.112 -17.966 1.00 90.50 500 HIS A C 1
ATOM 3949 O O . HIS A 1 500 ? 20.186 -2.233 -18.418 1.00 90.50 500 HIS A O 1
ATOM 3955 N N . PHE A 1 501 ? 19.653 -0.065 -18.750 1.00 89.12 501 PHE A N 1
ATOM 3956 C CA . PHE A 1 501 ? 19.796 -0.090 -20.202 1.00 89.12 501 PHE A CA 1
ATOM 3957 C C . PHE A 1 501 ? 21.276 -0.218 -20.585 1.00 89.12 501 PHE A C 1
ATOM 3959 O O . PHE A 1 501 ? 22.135 0.506 -20.070 1.00 89.12 501 PHE A O 1
ATOM 3966 N N . SER A 1 502 ? 21.583 -1.110 -21.527 1.00 90.06 502 SER A N 1
ATOM 3967 C CA . SER A 1 502 ? 22.965 -1.499 -21.831 1.00 90.06 502 SER A CA 1
ATOM 3968 C C . SER A 1 502 ? 23.315 -1.444 -23.322 1.00 90.06 502 SER A C 1
ATOM 3970 O O . SER A 1 502 ? 24.300 -2.050 -23.750 1.00 90.06 502 SER A O 1
ATOM 3972 N N . GLY A 1 503 ? 22.493 -0.795 -24.147 1.00 88.38 503 GLY A N 1
ATOM 3973 C CA . GLY A 1 503 ? 22.676 -0.785 -25.594 1.00 88.38 503 GLY A CA 1
ATOM 3974 C C . GLY A 1 503 ? 23.849 0.092 -26.065 1.00 88.38 503 GLY A C 1
ATOM 3975 O O . GLY A 1 503 ? 24.117 1.145 -25.484 1.00 88.38 503 GLY A O 1
ATOM 3976 N N . PRO A 1 504 ? 24.537 -0.270 -27.164 1.00 88.25 504 PRO A N 1
ATOM 3977 C CA . PRO A 1 504 ? 25.706 0.461 -27.665 1.00 88.25 504 PRO A CA 1
ATOM 3978 C C . PRO A 1 504 ? 25.435 1.934 -28.023 1.00 88.25 504 PRO A C 1
ATOM 3980 O O . PRO A 1 504 ? 26.349 2.756 -27.937 1.00 88.25 504 PRO A O 1
ATOM 3983 N N . MET A 1 505 ? 24.199 2.308 -28.382 1.00 87.56 505 MET A N 1
ATOM 3984 C CA . MET A 1 505 ? 23.844 3.712 -28.642 1.00 87.56 505 MET A CA 1
ATOM 3985 C C . MET A 1 505 ? 23.862 4.582 -27.385 1.00 87.56 505 MET A C 1
ATOM 3987 O O . MET A 1 505 ? 23.904 5.802 -27.514 1.00 87.56 505 MET A O 1
ATOM 3991 N N . LEU A 1 506 ? 23.831 3.990 -26.190 1.00 89.56 506 LEU A N 1
ATOM 3992 C CA . LEU A 1 506 ? 23.955 4.717 -24.929 1.00 89.56 506 LEU A CA 1
ATOM 3993 C C . LEU A 1 506 ? 25.418 4.942 -24.526 1.00 89.56 506 LEU A C 1
ATOM 3995 O O . LEU A 1 506 ? 25.714 5.862 -23.767 1.00 89.56 506 LEU A O 1
ATOM 3999 N N . HIS A 1 507 ? 26.353 4.151 -25.059 1.00 90.31 507 HIS A N 1
ATOM 4000 C CA . HIS A 1 507 ? 27.787 4.335 -24.820 1.00 90.31 507 HIS A CA 1
ATOM 4001 C C . HIS A 1 507 ? 28.341 5.542 -25.570 1.00 90.31 507 HIS A C 1
ATOM 4003 O O . HIS A 1 507 ? 28.955 6.433 -24.984 1.00 90.31 507 HIS A O 1
ATOM 4009 N N . LYS A 1 508 ? 28.093 5.599 -26.879 1.00 85.00 508 LYS A N 1
ATOM 4010 C CA . LYS A 1 508 ? 28.494 6.722 -27.722 1.00 85.00 508 LYS A CA 1
ATOM 4011 C C . LYS A 1 508 ? 27.534 6.864 -28.891 1.00 85.00 508 LYS A C 1
ATOM 4013 O O . LYS A 1 508 ? 27.377 5.937 -29.683 1.00 85.00 508 LYS A O 1
ATOM 4018 N N . ASN A 1 509 ? 26.963 8.055 -29.037 1.00 77.88 509 ASN A N 1
ATOM 4019 C CA . ASN A 1 509 ? 26.061 8.372 -30.130 1.00 77.88 509 ASN A CA 1
ATOM 4020 C C . ASN A 1 509 ? 26.528 9.616 -30.892 1.00 77.88 509 ASN A C 1
ATOM 4022 O O . ASN A 1 509 ? 26.477 10.731 -30.379 1.00 77.88 509 ASN A O 1
ATOM 4026 N N . ASP A 1 510 ? 26.959 9.432 -32.141 1.00 77.50 510 ASP A N 1
ATOM 4027 C CA . ASP A 1 510 ? 27.427 10.544 -32.976 1.00 77.50 510 ASP A CA 1
ATOM 4028 C C . ASP A 1 510 ? 26.275 11.458 -33.448 1.00 77.50 510 ASP A C 1
ATOM 4030 O O . ASP A 1 510 ? 26.511 12.610 -33.810 1.00 77.50 510 ASP A O 1
ATOM 4034 N N . PHE A 1 511 ? 25.026 10.971 -33.437 1.00 74.25 511 PHE A N 1
ATOM 4035 C CA . PHE A 1 511 ? 23.843 11.754 -33.819 1.00 74.25 511 PHE A CA 1
ATOM 4036 C C . PHE A 1 511 ? 23.270 12.552 -32.647 1.00 74.25 511 PHE A C 1
ATOM 4038 O O . PHE A 1 511 ? 22.829 13.686 -32.827 1.00 74.25 511 PHE A O 1
ATOM 4045 N N . PHE A 1 512 ? 23.301 11.966 -31.451 1.00 80.81 512 PHE A N 1
ATOM 4046 C CA . PHE A 1 512 ? 22.862 12.592 -30.209 1.00 80.81 512 PHE A CA 1
ATOM 4047 C C . PHE A 1 512 ? 24.045 12.670 -29.242 1.00 80.81 512 PHE A C 1
ATOM 4049 O O . PHE A 1 512 ? 24.153 11.832 -28.353 1.00 80.81 512 PHE A O 1
ATOM 4056 N N . PRO A 1 513 ? 24.936 13.668 -29.374 1.00 82.19 513 PRO A N 1
ATOM 4057 C CA . PRO A 1 513 ? 26.187 13.722 -28.608 1.00 82.19 513 PRO A CA 1
ATOM 4058 C C . PRO A 1 513 ? 25.986 13.809 -27.086 1.00 82.19 513 PRO A C 1
ATOM 4060 O O . PRO A 1 513 ? 26.899 13.494 -26.323 1.00 82.19 513 PRO A O 1
ATOM 4063 N N . ASN A 1 514 ? 24.792 14.201 -26.636 1.00 86.50 514 ASN A N 1
ATOM 4064 C CA . ASN A 1 514 ? 24.413 14.226 -25.221 1.00 86.50 514 ASN A CA 1
ATOM 4065 C C . ASN A 1 514 ? 24.030 12.835 -24.673 1.00 86.50 514 ASN A C 1
ATOM 4067 O O . ASN A 1 514 ? 23.895 12.658 -23.466 1.00 86.50 514 ASN A O 1
ATOM 4071 N N . ILE A 1 515 ? 23.874 11.841 -25.550 1.00 89.75 515 ILE A N 1
ATOM 4072 C CA . ILE A 1 515 ? 23.626 10.440 -25.213 1.00 89.75 515 ILE A CA 1
ATOM 4073 C C . ILE A 1 515 ? 24.960 9.704 -25.331 1.00 89.75 515 ILE A C 1
ATOM 4075 O O . ILE A 1 515 ? 25.360 9.236 -26.399 1.00 89.75 515 ILE A O 1
ATOM 4079 N N . ARG A 1 516 ? 25.698 9.681 -24.223 1.00 91.25 516 ARG A N 1
ATOM 4080 C CA . ARG A 1 516 ? 27.015 9.050 -24.114 1.00 91.25 516 ARG A CA 1
ATOM 4081 C C . ARG A 1 516 ? 27.273 8.601 -22.682 1.00 91.25 516 ARG A C 1
ATOM 4083 O O . ARG A 1 516 ? 26.788 9.238 -21.752 1.00 91.25 516 ARG A O 1
ATOM 4090 N N . ASN A 1 517 ? 28.074 7.554 -22.516 1.00 92.44 517 ASN A N 1
ATOM 4091 C CA . ASN A 1 517 ? 28.436 6.966 -21.224 1.00 92.44 517 ASN A CA 1
ATOM 4092 C C . ASN A 1 517 ? 27.228 6.564 -20.352 1.00 92.44 517 ASN A C 1
ATOM 4094 O O . ASN A 1 517 ? 27.337 6.562 -19.133 1.00 92.44 517 ASN A O 1
ATOM 4098 N N . LEU A 1 518 ? 26.088 6.242 -20.968 1.00 92.00 518 LEU A N 1
ATOM 4099 C CA . LEU A 1 518 ? 24.858 5.824 -20.288 1.00 92.00 518 LEU A CA 1
ATOM 4100 C C . LEU A 1 518 ? 24.680 4.301 -20.280 1.00 92.00 518 LEU A C 1
ATOM 4102 O O . LEU A 1 518 ? 23.949 3.786 -19.452 1.00 92.00 518 LEU A O 1
ATOM 4106 N N . ALA A 1 519 ? 25.332 3.554 -21.174 1.00 92.00 519 ALA A N 1
ATOM 4107 C CA . ALA A 1 519 ? 25.220 2.095 -21.168 1.00 92.00 519 ALA A CA 1
ATOM 4108 C C . ALA A 1 519 ? 25.884 1.499 -19.919 1.00 92.00 519 ALA A C 1
ATOM 4110 O O . ALA A 1 519 ? 27.035 1.819 -19.603 1.00 92.00 519 ALA A O 1
ATOM 4111 N N . ALA A 1 520 ? 25.164 0.617 -19.227 1.00 91.81 520 ALA A N 1
ATOM 4112 C CA . ALA A 1 520 ? 25.677 -0.078 -18.055 1.00 91.81 520 ALA A CA 1
ATOM 4113 C C . ALA A 1 520 ? 24.981 -1.427 -17.822 1.00 91.81 520 ALA A C 1
ATOM 4115 O O . ALA A 1 520 ? 23.933 -1.711 -18.402 1.00 91.81 520 ALA A O 1
ATOM 4116 N N . THR A 1 521 ? 25.587 -2.245 -16.966 1.00 90.94 521 THR A N 1
ATOM 4117 C CA . THR A 1 521 ? 25.011 -3.462 -16.383 1.00 90.94 521 THR A CA 1
ATOM 4118 C C . THR A 1 521 ? 24.664 -3.173 -14.921 1.00 90.94 521 THR A C 1
ATOM 4120 O O . THR A 1 521 ? 25.545 -2.721 -14.193 1.00 90.94 521 THR A O 1
ATOM 4123 N N . SER A 1 522 ? 23.430 -3.425 -14.477 1.00 91.56 522 SER A N 1
ATOM 4124 C CA . SER A 1 522 ? 23.075 -3.358 -13.044 1.00 91.56 522 SER A CA 1
ATOM 4125 C C . SER A 1 522 ? 23.604 -4.563 -12.283 1.00 91.56 522 SER A C 1
ATOM 4127 O O . SER A 1 522 ? 23.723 -5.636 -12.871 1.00 91.56 522 SER A O 1
ATOM 4129 N N . TYR A 1 523 ? 23.842 -4.413 -10.979 1.00 92.75 523 TYR A N 1
ATOM 4130 C CA . TYR A 1 523 ? 24.003 -5.565 -10.090 1.00 92.75 523 TYR A CA 1
ATOM 4131 C C . TYR A 1 523 ? 22.711 -6.394 -10.061 1.00 92.75 523 TYR A C 1
ATOM 4133 O O . TYR A 1 523 ? 21.632 -5.909 -10.420 1.00 92.75 523 TYR A O 1
ATOM 4141 N N . ALA A 1 524 ? 22.827 -7.675 -9.707 1.00 92.88 524 ALA A N 1
ATOM 4142 C CA . ALA A 1 524 ? 21.672 -8.558 -9.674 1.00 92.88 524 ALA A CA 1
ATOM 4143 C C . ALA A 1 524 ? 20.739 -8.205 -8.506 1.00 92.88 524 ALA A C 1
ATOM 4145 O O . ALA A 1 524 ? 21.142 -7.609 -7.509 1.00 92.88 524 ALA A O 1
ATOM 4146 N N . SER A 1 525 ? 19.484 -8.617 -8.638 1.00 94.38 525 SER A N 1
ATOM 4147 C CA . SER A 1 525 ? 18.523 -8.643 -7.538 1.00 94.38 525 SER A CA 1
ATOM 4148 C C . SER A 1 525 ? 18.022 -10.065 -7.321 1.00 94.38 525 SER A C 1
ATOM 4150 O O . SER A 1 525 ? 17.852 -10.829 -8.280 1.00 94.38 525 SER A O 1
ATOM 4152 N N . HIS A 1 526 ? 17.743 -10.413 -6.072 1.00 95.81 526 HIS A N 1
ATOM 4153 C CA . HIS A 1 526 ? 17.174 -11.699 -5.700 1.00 95.81 526 HIS A CA 1
ATOM 4154 C C . HIS A 1 526 ? 15.763 -11.525 -5.142 1.00 95.81 526 HIS A C 1
ATOM 4156 O O . HIS A 1 526 ? 15.555 -10.835 -4.147 1.00 95.81 526 HIS A O 1
ATOM 4162 N N . LEU A 1 527 ? 14.785 -12.170 -5.775 1.00 97.44 527 LEU A N 1
ATOM 4163 C CA . LEU A 1 527 ? 13.409 -12.189 -5.293 1.00 97.44 527 LEU A CA 1
ATOM 4164 C C . LEU A 1 527 ? 13.036 -13.589 -4.814 1.00 97.44 527 LEU A C 1
ATOM 4166 O O . LEU A 1 527 ? 13.102 -14.547 -5.575 1.00 97.44 527 LEU A O 1
ATOM 4170 N N . THR A 1 528 ? 12.562 -13.703 -3.580 1.00 97.62 528 THR A N 1
ATOM 4171 C CA . THR A 1 528 ? 11.947 -14.928 -3.067 1.00 97.62 528 THR A CA 1
ATOM 4172 C C . THR A 1 528 ? 10.438 -14.761 -2.951 1.00 97.62 528 THR A C 1
ATOM 4174 O O . THR A 1 528 ? 9.973 -13.834 -2.292 1.00 97.62 528 THR A O 1
ATOM 4177 N N . LEU A 1 529 ? 9.670 -15.684 -3.531 1.00 98.06 529 LEU A N 1
ATOM 4178 C CA . LEU A 1 529 ? 8.231 -15.814 -3.297 1.00 98.06 529 LEU A CA 1
ATOM 4179 C C . LEU A 1 529 ? 7.954 -17.020 -2.396 1.00 98.06 529 LEU A C 1
ATOM 4181 O O . LEU A 1 529 ? 8.372 -18.137 -2.706 1.00 98.06 529 LEU A O 1
ATOM 4185 N N . GLU A 1 530 ? 7.213 -16.816 -1.309 1.00 96.38 530 GLU A N 1
ATOM 4186 C CA . GLU A 1 530 ? 6.947 -17.849 -0.306 1.00 96.38 530 GLU A CA 1
ATOM 4187 C C . GLU A 1 530 ? 5.497 -17.876 0.181 1.00 96.38 530 GLU A C 1
ATOM 4189 O O . GLU A 1 530 ? 4.843 -16.846 0.298 1.00 96.38 530 GLU A O 1
ATOM 4194 N N . GLY A 1 531 ? 5.003 -19.070 0.510 1.00 94.69 531 GLY A N 1
ATOM 4195 C CA . GLY A 1 531 ? 3.653 -19.233 1.040 1.00 94.69 531 GLY A CA 1
ATOM 4196 C C . GLY A 1 531 ? 2.585 -18.928 -0.009 1.00 94.69 531 GLY A C 1
ATOM 4197 O O . GLY A 1 531 ? 2.748 -19.252 -1.186 1.00 94.69 531 GLY A O 1
ATOM 4198 N N . ASP A 1 532 ? 1.478 -18.332 0.421 1.00 94.56 532 ASP A N 1
ATOM 4199 C CA . ASP A 1 532 ? 0.314 -18.060 -0.423 1.00 94.56 532 ASP A CA 1
ATOM 4200 C C . ASP A 1 532 ? 0.432 -16.696 -1.116 1.00 94.56 532 ASP A C 1
ATOM 4202 O O . ASP A 1 532 ? -0.135 -15.697 -0.679 1.00 94.56 532 ASP A O 1
ATOM 4206 N N . VAL A 1 533 ? 1.208 -16.640 -2.199 1.00 96.31 533 VAL A N 1
ATOM 4207 C CA . VAL A 1 533 ? 1.312 -15.438 -3.039 1.00 96.31 533 VAL A CA 1
ATOM 4208 C C . VAL A 1 533 ? 0.349 -15.550 -4.221 1.00 96.31 533 VAL A C 1
ATOM 4210 O O . VAL A 1 533 ? 0.365 -16.533 -4.959 1.00 96.31 533 VAL A O 1
ATOM 4213 N N . ARG A 1 534 ? -0.505 -14.541 -4.428 1.00 95.12 534 ARG A N 1
ATOM 4214 C CA . ARG A 1 534 ? -1.553 -14.570 -5.466 1.00 95.12 534 ARG A CA 1
ATOM 4215 C C . ARG A 1 534 ? -1.567 -13.305 -6.308 1.00 95.12 534 ARG A C 1
ATOM 4217 O O . ARG A 1 534 ? -1.413 -12.202 -5.799 1.00 95.12 534 ARG A O 1
ATOM 4224 N N . PHE A 1 535 ? -1.838 -13.472 -7.599 1.00 96.50 535 PHE A N 1
ATOM 4225 C CA . PHE A 1 535 ? -1.875 -12.390 -8.581 1.00 96.50 535 PHE A CA 1
ATOM 4226 C C . PHE A 1 535 ? -3.271 -12.280 -9.214 1.00 96.50 535 PHE A C 1
ATOM 4228 O O . PHE A 1 535 ? -3.559 -12.957 -10.206 1.00 96.50 535 PHE A O 1
ATOM 4235 N N . TYR A 1 536 ? -4.125 -11.421 -8.656 1.00 95.19 536 TYR A N 1
ATOM 4236 C CA . TYR A 1 536 ? -5.479 -11.098 -9.129 1.00 95.19 536 TYR A CA 1
ATOM 4237 C C . TYR A 1 536 ? -5.434 -10.058 -10.251 1.00 95.19 536 TYR A C 1
ATOM 4239 O O . TYR A 1 536 ? -5.930 -8.942 -10.123 1.00 95.19 536 TYR A O 1
ATOM 4247 N N . ASP A 1 537 ? -4.769 -10.404 -11.353 1.00 94.38 537 ASP A N 1
ATOM 4248 C CA . ASP A 1 537 ? -4.391 -9.403 -12.345 1.00 94.38 537 ASP A CA 1
ATOM 4249 C C . ASP A 1 537 ? -4.527 -9.903 -13.784 1.00 94.38 537 ASP A C 1
ATOM 4251 O O . ASP A 1 537 ? -3.555 -10.116 -14.502 1.00 94.38 537 ASP A O 1
ATOM 4255 N N . TRP A 1 538 ? -5.767 -10.099 -14.223 1.00 93.19 538 TRP A N 1
ATOM 4256 C CA . TRP A 1 538 ? -6.080 -10.346 -15.629 1.00 93.19 538 TRP A CA 1
ATOM 4257 C C . TRP A 1 538 ? -6.495 -9.045 -16.307 1.00 93.19 538 TRP A C 1
ATOM 4259 O O . TRP A 1 538 ? -7.457 -8.398 -15.902 1.00 93.19 538 TRP A O 1
ATOM 4269 N N . LYS A 1 539 ? -5.796 -8.676 -17.379 1.00 91.19 539 LYS A N 1
ATOM 4270 C CA . LYS A 1 539 ? -6.025 -7.422 -18.107 1.00 91.19 539 LYS A CA 1
ATOM 4271 C C . LYS A 1 539 ? -6.086 -7.660 -19.604 1.00 91.19 539 LYS A C 1
ATOM 4273 O O . LYS A 1 539 ? -5.635 -8.692 -20.099 1.00 91.19 539 LYS A O 1
ATOM 4278 N N . LYS A 1 540 ? -6.658 -6.710 -20.337 1.00 92.06 540 LYS A N 1
ATOM 4279 C CA . LYS A 1 540 ? -6.693 -6.793 -21.797 1.00 92.06 540 LYS A CA 1
ATOM 4280 C C . LYS A 1 540 ? -5.271 -6.692 -22.339 1.00 92.06 540 LYS A C 1
ATOM 4282 O O . LYS A 1 540 ? -4.518 -5.819 -21.928 1.00 92.06 540 LYS A O 1
ATOM 4287 N N . VAL A 1 541 ? -4.920 -7.517 -23.321 1.00 91.81 541 VAL A N 1
ATOM 4288 C CA . VAL A 1 541 ? -3.621 -7.407 -24.008 1.00 91.81 541 VAL A CA 1
ATOM 4289 C C . VAL A 1 541 ? -3.461 -6.004 -24.586 1.00 91.81 541 VAL A C 1
ATOM 4291 O O . VAL A 1 541 ? -2.422 -5.390 -24.408 1.00 91.81 541 VAL A O 1
ATOM 4294 N N . SER A 1 542 ? -4.523 -5.444 -25.172 1.00 88.00 542 SER A N 1
ATOM 4295 C CA . SER A 1 542 ? -4.527 -4.090 -25.736 1.00 88.00 542 SER A CA 1
ATOM 4296 C C . SER A 1 542 ? -4.335 -2.967 -24.714 1.00 88.00 542 SER A C 1
ATOM 4298 O O . SER A 1 542 ? -4.222 -1.814 -25.121 1.00 88.00 542 SER A O 1
ATOM 4300 N N . SER A 1 543 ? -4.393 -3.268 -23.415 1.00 86.62 543 SER A N 1
ATOM 4301 C CA . SER A 1 543 ? -4.200 -2.295 -22.344 1.00 86.62 543 SER A CA 1
ATOM 4302 C C . SER A 1 543 ? -2.761 -2.292 -21.816 1.00 86.62 543 SER A C 1
ATOM 4304 O O . SER A 1 543 ? -2.420 -1.422 -21.030 1.00 86.62 543 SER A O 1
ATOM 4306 N N . LEU A 1 544 ? -1.900 -3.225 -22.239 1.00 87.44 544 LEU A N 1
ATOM 4307 C CA . LEU A 1 544 ? -0.485 -3.201 -21.873 1.00 87.44 544 LEU A CA 1
ATOM 4308 C C . LEU A 1 544 ? 0.208 -2.006 -22.533 1.00 87.44 544 LEU A C 1
ATOM 4310 O O . LEU A 1 544 ? 0.476 -2.010 -23.739 1.00 87.44 544 LEU A O 1
ATOM 4314 N N . ASP A 1 545 ? 0.514 -1.002 -21.717 1.00 79.69 545 ASP A N 1
ATOM 4315 C CA . ASP A 1 545 ? 1.042 0.280 -22.162 1.00 79.69 545 ASP A CA 1
ATOM 4316 C C . ASP A 1 545 ? 2.376 0.613 -21.512 1.00 79.69 545 ASP A C 1
ATOM 4318 O O . ASP A 1 545 ? 2.476 0.809 -20.304 1.00 79.69 545 ASP A O 1
ATOM 4322 N N . SER A 1 546 ? 3.393 0.713 -22.356 1.00 81.81 546 SER A N 1
ATOM 4323 C CA . SER A 1 546 ? 4.763 1.050 -21.998 1.00 81.81 546 SER A CA 1
ATOM 4324 C C . SER A 1 546 ? 5.071 2.543 -22.111 1.00 81.81 546 SER A C 1
ATOM 4326 O O . SER A 1 546 ? 6.213 2.930 -21.863 1.00 81.81 546 SER A O 1
ATOM 4328 N N . SER A 1 547 ? 4.094 3.383 -22.477 1.00 82.25 547 SER A N 1
ATOM 4329 C CA . SER A 1 547 ? 4.290 4.823 -22.691 1.00 82.25 547 SER A CA 1
ATOM 4330 C C . SER A 1 547 ? 4.811 5.557 -21.457 1.00 82.25 547 SER A C 1
ATOM 4332 O O . SER A 1 547 ? 5.499 6.570 -21.582 1.00 82.25 547 SER A O 1
ATOM 4334 N N . THR A 1 548 ? 4.530 5.020 -20.272 1.00 84.31 548 THR A N 1
ATOM 4335 C CA . THR A 1 548 ? 5.029 5.542 -19.004 1.00 84.31 548 THR A CA 1
ATOM 4336 C C . THR A 1 548 ? 6.439 5.055 -18.689 1.00 84.31 548 THR A C 1
ATOM 4338 O O . THR A 1 548 ? 7.114 5.683 -17.897 1.00 84.31 548 THR A O 1
ATOM 4341 N N . LEU A 1 549 ? 6.955 4.011 -19.339 1.00 86.94 549 LEU A N 1
ATOM 4342 C CA . LEU A 1 549 ? 8.364 3.608 -19.228 1.00 86.94 549 LEU A CA 1
ATOM 4343 C C . LEU A 1 549 ? 9.226 4.336 -20.267 1.00 86.94 549 LEU A C 1
ATOM 4345 O O . LEU A 1 549 ? 10.330 4.796 -19.970 1.00 86.94 549 LEU A O 1
ATOM 4349 N N . ILE A 1 550 ? 8.705 4.444 -21.493 1.00 84.44 550 ILE A N 1
ATOM 4350 C CA . ILE A 1 550 ? 9.360 5.081 -22.634 1.00 84.44 550 ILE A CA 1
ATOM 4351 C C . ILE A 1 550 ? 8.308 5.831 -23.457 1.00 84.44 550 ILE A C 1
ATOM 4353 O O . ILE A 1 550 ? 7.353 5.223 -23.934 1.00 84.44 550 ILE A O 1
ATOM 4357 N N . SER A 1 551 ? 8.506 7.126 -23.707 1.00 84.50 551 SER A N 1
ATOM 4358 C CA . SER A 1 551 ? 7.591 7.951 -24.510 1.00 84.50 551 SER A CA 1
ATOM 4359 C C . SER A 1 551 ? 8.222 8.474 -25.808 1.00 84.50 551 SER A C 1
ATOM 4361 O O . SER A 1 551 ? 9.424 8.340 -26.060 1.00 84.50 551 SER A O 1
ATOM 4363 N N . GLY A 1 552 ? 7.387 9.033 -26.689 1.00 80.19 552 GLY A N 1
ATOM 4364 C CA . GLY A 1 552 ? 7.786 9.519 -28.013 1.00 80.19 552 GLY A CA 1
ATOM 4365 C C . GLY A 1 552 ? 7.949 8.401 -29.050 1.00 80.19 552 GLY A C 1
ATOM 4366 O O . GLY A 1 552 ? 7.292 7.362 -28.972 1.00 80.19 552 GLY A O 1
ATOM 4367 N N . LEU A 1 553 ? 8.825 8.606 -30.043 1.00 69.19 553 LEU A N 1
ATOM 4368 C CA . LEU A 1 553 ? 9.038 7.642 -31.133 1.00 69.19 553 LEU A CA 1
ATOM 4369 C C . LEU A 1 553 ? 9.524 6.289 -30.594 1.00 69.19 553 LEU A C 1
ATOM 4371 O O . LEU A 1 553 ? 9.035 5.244 -31.019 1.00 69.19 553 LEU A O 1
ATOM 4375 N N . LEU A 1 554 ? 10.445 6.308 -29.625 1.00 68.38 554 LEU A N 1
ATOM 4376 C CA . LEU A 1 554 ? 10.926 5.087 -28.973 1.00 68.38 554 LEU A CA 1
ATOM 4377 C C . LEU A 1 554 ? 9.797 4.341 -28.248 1.00 68.38 554 LEU A C 1
ATOM 4379 O O . LEU A 1 554 ? 9.727 3.120 -28.352 1.00 68.38 554 LEU A O 1
ATOM 4383 N N . GLY A 1 555 ? 8.881 5.066 -27.598 1.00 68.56 555 GLY A N 1
ATOM 4384 C CA . GLY A 1 555 ? 7.713 4.478 -26.936 1.00 68.56 555 GLY A CA 1
ATOM 4385 C C . GLY A 1 555 ? 6.806 3.719 -27.902 1.00 68.56 555 GLY A C 1
ATOM 4386 O O . GLY A 1 555 ? 6.422 2.586 -27.632 1.00 68.56 555 GLY A O 1
ATOM 4387 N N . THR A 1 556 ? 6.541 4.281 -29.088 1.00 69.94 556 THR A N 1
ATOM 4388 C CA . THR A 1 556 ? 5.716 3.598 -30.107 1.00 69.94 556 THR A CA 1
ATOM 4389 C C . THR A 1 556 ? 6.329 2.290 -30.615 1.00 69.94 556 THR A C 1
ATOM 4391 O O . THR A 1 556 ? 5.597 1.368 -30.971 1.00 69.94 556 THR A O 1
ATOM 4394 N N . ALA A 1 557 ? 7.661 2.193 -30.628 1.00 71.81 557 ALA A N 1
ATOM 4395 C CA . ALA A 1 557 ? 8.378 0.991 -31.041 1.00 71.81 557 ALA A CA 1
ATOM 4396 C C . ALA A 1 557 ? 8.493 -0.043 -29.907 1.00 71.81 557 ALA A C 1
ATOM 4398 O O . ALA A 1 557 ? 8.584 -1.245 -30.173 1.00 71.81 557 ALA A O 1
ATOM 4399 N N . PHE A 1 558 ? 8.510 0.409 -28.648 1.00 78.75 558 PHE A N 1
ATOM 4400 C CA . PHE A 1 558 ? 8.666 -0.441 -27.472 1.00 78.75 558 PHE A CA 1
ATOM 4401 C C . PHE A 1 558 ? 7.308 -0.988 -27.037 1.00 78.75 558 PHE A C 1
ATOM 4403 O O . PHE A 1 558 ? 6.720 -0.548 -26.058 1.00 78.75 558 PHE A O 1
ATOM 4410 N N . ASN A 1 559 ? 6.775 -1.943 -27.793 1.00 84.31 559 ASN A N 1
ATOM 4411 C CA . ASN A 1 559 ? 5.411 -2.423 -27.606 1.00 84.31 559 ASN A CA 1
ATOM 4412 C C . ASN A 1 559 ? 5.364 -3.728 -26.785 1.00 84.31 559 ASN A C 1
ATOM 4414 O O . ASN A 1 559 ? 5.541 -4.822 -27.326 1.00 84.31 559 ASN A O 1
ATOM 4418 N N . ILE A 1 560 ? 5.081 -3.613 -25.483 1.00 88.38 560 ILE A N 1
ATOM 4419 C CA . ILE A 1 560 ? 4.962 -4.767 -24.571 1.00 88.38 560 ILE A CA 1
ATOM 4420 C C . ILE A 1 560 ? 3.785 -5.674 -24.958 1.00 88.38 560 ILE A C 1
ATOM 4422 O O . ILE A 1 560 ? 3.928 -6.895 -24.916 1.00 88.38 560 ILE A O 1
ATOM 4426 N N . SER A 1 561 ? 2.655 -5.113 -25.413 1.00 89.88 561 SER A N 1
ATOM 4427 C CA . SER A 1 561 ? 1.535 -5.918 -25.933 1.00 89.88 561 SER A CA 1
ATOM 4428 C C . SER A 1 561 ? 2.019 -6.855 -27.043 1.00 89.88 561 SER A C 1
ATOM 4430 O O . SER A 1 561 ? 1.708 -8.045 -27.048 1.00 89.88 561 SER A O 1
ATOM 4432 N N . LYS A 1 562 ? 2.853 -6.335 -27.955 1.00 90.06 562 LYS A N 1
ATOM 4433 C CA . LYS A 1 562 ? 3.400 -7.114 -29.066 1.00 90.06 562 LYS A CA 1
ATOM 4434 C C . LYS A 1 562 ? 4.376 -8.192 -28.605 1.00 90.06 562 LYS A C 1
ATOM 4436 O O . LYS A 1 562 ? 4.357 -9.289 -29.157 1.00 90.06 562 LYS A O 1
ATOM 4441 N N . MET A 1 563 ? 5.201 -7.904 -27.596 1.00 91.06 563 MET A N 1
ATOM 4442 C CA . MET A 1 563 ? 6.068 -8.915 -26.979 1.00 91.06 563 MET A CA 1
ATOM 4443 C C . MET A 1 563 ? 5.238 -10.093 -26.472 1.00 91.06 563 MET A C 1
ATOM 4445 O O . MET A 1 563 ? 5.534 -11.234 -26.819 1.00 91.06 563 MET A O 1
ATOM 4449 N N . ILE A 1 564 ? 4.163 -9.804 -25.732 1.00 93.25 564 ILE A N 1
ATOM 4450 C CA . ILE A 1 564 ? 3.241 -10.811 -25.203 1.00 93.25 564 ILE A CA 1
ATOM 4451 C C . ILE A 1 564 ? 2.576 -11.614 -26.316 1.00 93.25 564 ILE A C 1
ATOM 4453 O O . ILE A 1 564 ? 2.582 -12.841 -26.252 1.00 93.25 564 ILE A O 1
ATOM 4457 N N . GLU A 1 565 ? 2.059 -10.972 -27.364 1.00 91.94 565 GLU A N 1
ATOM 4458 C CA . GLU A 1 565 ? 1.493 -11.686 -28.518 1.00 91.94 565 GLU A CA 1
ATOM 4459 C C . GLU A 1 565 ? 2.481 -12.692 -29.117 1.00 91.94 565 GLU A C 1
ATOM 4461 O O . GLU A 1 565 ? 2.101 -13.815 -29.447 1.00 91.94 565 GLU A O 1
ATOM 4466 N N . ILE A 1 566 ? 3.750 -12.298 -29.243 1.00 91.75 566 ILE A N 1
ATOM 4467 C CA . ILE A 1 566 ? 4.794 -13.112 -29.862 1.00 91.75 566 ILE A CA 1
ATOM 4468 C C . ILE A 1 566 ? 5.177 -14.308 -28.978 1.00 91.75 566 ILE A C 1
ATOM 4470 O O . ILE A 1 566 ? 5.297 -15.422 -29.498 1.00 91.75 566 ILE A O 1
ATOM 4474 N N . VAL A 1 567 ? 5.344 -14.110 -27.664 1.00 90.31 567 VAL A N 1
ATOM 4475 C CA . VAL A 1 567 ? 5.672 -15.210 -26.733 1.00 90.31 567 VAL A CA 1
ATOM 4476 C C . VAL A 1 567 ? 4.483 -16.113 -26.422 1.00 90.31 567 VAL A C 1
ATOM 4478 O O . VAL A 1 567 ? 4.663 -17.220 -25.938 1.00 90.31 567 VAL A O 1
ATOM 4481 N N . SER A 1 568 ? 3.259 -15.674 -26.714 1.00 88.31 568 SER A N 1
ATOM 4482 C CA . SER A 1 568 ? 2.053 -16.463 -26.443 1.00 88.31 568 SER A CA 1
ATOM 4483 C C . SER A 1 568 ? 1.802 -17.577 -27.464 1.00 88.31 568 SER A C 1
ATOM 4485 O O . SER A 1 568 ? 0.988 -18.469 -27.203 1.00 88.31 568 SER A O 1
ATOM 4487 N N . VAL A 1 569 ? 2.449 -17.533 -28.636 1.00 80.75 569 VAL A N 1
ATOM 4488 C CA . VAL A 1 569 ? 2.225 -18.496 -29.725 1.00 80.75 569 VAL A CA 1
ATOM 4489 C C . VAL A 1 569 ? 2.701 -19.888 -29.304 1.00 80.75 569 VAL A C 1
ATOM 4491 O O . VAL A 1 569 ? 3.895 -20.142 -29.225 1.00 80.75 569 VAL A O 1
ATOM 4494 N N . GLY A 1 570 ? 1.753 -20.803 -29.079 1.00 74.06 570 GLY A N 1
ATOM 4495 C CA . GLY A 1 570 ? 2.025 -22.189 -28.671 1.00 74.06 570 GLY A CA 1
ATOM 4496 C C . GLY A 1 570 ? 1.985 -22.428 -27.159 1.00 74.06 570 GLY A C 1
ATOM 4497 O O . GLY A 1 570 ? 1.887 -23.577 -26.736 1.00 74.06 570 GLY A O 1
ATOM 4498 N N . ASP A 1 571 ? 1.954 -21.364 -26.352 1.00 80.06 571 ASP A N 1
ATOM 4499 C CA . ASP A 1 571 ? 2.054 -21.458 -24.894 1.00 80.06 571 ASP A CA 1
ATOM 4500 C C . ASP A 1 571 ? 0.746 -21.225 -24.132 1.00 80.06 571 ASP A C 1
ATOM 4502 O O . ASP A 1 571 ? 0.731 -21.329 -22.906 1.00 80.06 571 ASP A O 1
ATOM 4506 N N . ASN A 1 572 ? -0.376 -21.008 -24.824 1.00 88.50 572 ASN A N 1
ATOM 4507 C CA . ASN A 1 572 ? -1.695 -20.811 -24.209 1.00 88.50 572 ASN A CA 1
ATOM 4508 C C . ASN A 1 572 ? -1.675 -19.731 -23.114 1.00 88.50 572 ASN A C 1
ATOM 4510 O O . ASN A 1 572 ? -2.200 -19.961 -22.032 1.00 88.50 572 ASN A O 1
ATOM 4514 N N . ILE A 1 573 ? -1.068 -18.573 -23.368 1.00 94.12 573 ILE A N 1
ATOM 4515 C CA . ILE A 1 573 ? -0.967 -17.467 -22.397 1.00 94.12 573 ILE A CA 1
ATOM 4516 C C . ILE A 1 573 ? -2.156 -16.509 -22.510 1.00 94.12 573 ILE A C 1
ATOM 4518 O O . ILE A 1 573 ? -2.737 -16.101 -21.508 1.00 94.12 573 ILE A O 1
ATOM 4522 N N . ILE A 1 574 ? -2.567 -16.192 -23.740 1.00 94.06 574 ILE A N 1
ATOM 4523 C CA . ILE A 1 574 ? -3.681 -15.280 -24.004 1.00 94.06 574 ILE A CA 1
ATOM 4524 C C . ILE A 1 574 ? -5.013 -16.024 -23.917 1.00 94.06 574 ILE A C 1
ATOM 4526 O O . ILE A 1 574 ? -5.223 -17.040 -24.583 1.00 94.06 574 ILE A O 1
ATOM 4530 N N . ARG A 1 575 ? -5.945 -15.474 -23.137 1.00 91.88 575 ARG A N 1
ATOM 4531 C CA . ARG A 1 575 ? -7.326 -15.950 -23.021 1.00 91.88 575 ARG A CA 1
ATOM 4532 C C . ARG A 1 575 ? -8.269 -15.024 -23.782 1.00 91.88 575 ARG A C 1
ATOM 4534 O O . ARG A 1 575 ? -8.304 -13.830 -23.516 1.00 91.88 575 ARG A O 1
ATOM 4541 N N . ASN A 1 576 ? -9.082 -15.571 -24.683 1.00 91.19 576 ASN A N 1
ATOM 4542 C CA . ASN A 1 576 ? -10.120 -14.798 -25.370 1.00 91.19 576 ASN A CA 1
ATOM 4543 C C . ASN A 1 576 ? -11.447 -14.867 -24.605 1.00 91.19 576 ASN A C 1
ATOM 4545 O O . ASN A 1 576 ? -11.906 -15.954 -24.250 1.00 91.19 576 ASN A O 1
ATOM 4549 N N . ARG A 1 577 ? -12.085 -13.716 -24.383 1.00 89.12 577 ARG A N 1
ATOM 4550 C CA . ARG A 1 577 ? -13.409 -13.608 -23.757 1.00 89.12 577 ARG A CA 1
ATOM 4551 C C . ARG A 1 577 ? -14.172 -12.439 -24.368 1.00 89.12 577 ARG A C 1
ATOM 4553 O O . ARG A 1 577 ? -13.652 -11.334 -24.428 1.00 89.12 577 ARG A O 1
ATOM 4560 N N . ASN A 1 578 ? -15.407 -12.677 -24.811 1.00 90.12 578 ASN A N 1
ATOM 4561 C CA . ASN A 1 578 ? -16.280 -11.654 -25.407 1.00 90.12 578 ASN A CA 1
ATOM 4562 C C . ASN A 1 578 ? -15.626 -10.859 -26.560 1.00 90.12 578 ASN A C 1
ATOM 4564 O O . ASN A 1 578 ? -15.870 -9.668 -26.709 1.00 90.12 578 ASN A O 1
ATOM 4568 N N . GLY A 1 579 ? -14.786 -11.517 -27.369 1.00 89.19 579 GLY A N 1
ATOM 4569 C CA . GLY A 1 579 ? -14.068 -10.884 -28.485 1.00 89.19 579 GLY A CA 1
ATOM 4570 C C . GLY A 1 579 ? -12.799 -10.120 -28.092 1.00 89.19 579 GLY A C 1
ATOM 4571 O O . GLY A 1 579 ? -12.123 -9.595 -28.969 1.00 89.19 579 GLY A O 1
ATOM 4572 N N . GLU A 1 580 ? -12.446 -10.094 -26.808 1.00 91.94 580 GLU A N 1
ATOM 4573 C CA . GLU A 1 580 ? -11.278 -9.390 -26.281 1.00 91.94 580 GLU A CA 1
ATOM 4574 C C . GLU A 1 580 ? -10.217 -10.390 -25.798 1.00 91.94 580 GLU A C 1
ATOM 4576 O O . GLU A 1 580 ? -10.537 -11.430 -25.211 1.00 91.94 580 GLU A O 1
ATOM 4581 N N . ALA A 1 581 ? -8.947 -10.065 -26.043 1.00 93.38 581 ALA A N 1
ATOM 4582 C CA . ALA A 1 581 ? -7.797 -10.855 -25.619 1.00 93.38 581 ALA A CA 1
ATOM 4583 C C . ALA A 1 581 ? -7.305 -10.387 -24.245 1.00 93.38 581 ALA A C 1
ATOM 4585 O O . ALA A 1 581 ? -7.059 -9.197 -24.050 1.00 93.38 581 ALA A O 1
ATOM 4586 N N . TYR A 1 582 ? -7.115 -11.322 -23.318 1.00 93.94 582 TYR A N 1
ATOM 4587 C CA . TYR A 1 582 ? -6.652 -11.078 -21.955 1.00 93.94 582 TYR A CA 1
ATOM 4588 C C . TYR A 1 582 ? -5.346 -11.811 -21.671 1.00 93.94 582 TYR A C 1
ATOM 4590 O O . TYR A 1 582 ? -5.127 -12.917 -22.163 1.00 93.94 582 TYR A O 1
ATOM 4598 N N . VAL A 1 583 ? -4.515 -11.212 -20.829 1.00 95.00 583 VAL A N 1
ATOM 4599 C CA . VAL A 1 583 ? -3.272 -11.787 -20.319 1.00 95.00 583 VAL A CA 1
ATOM 4600 C C . VAL A 1 583 ? -3.167 -11.545 -18.818 1.00 95.00 583 VAL A C 1
ATOM 4602 O O . VAL A 1 583 ? -3.702 -10.565 -18.292 1.00 95.00 583 VAL A O 1
ATOM 4605 N N . HIS A 1 584 ? -2.506 -12.471 -18.133 1.00 95.06 584 HIS A N 1
ATOM 4606 C CA . HIS A 1 584 ? -2.170 -12.343 -16.725 1.00 95.06 584 HIS A CA 1
ATOM 4607 C C . HIS A 1 584 ? -0.975 -11.405 -16.537 1.00 95.06 584 HIS A C 1
ATOM 4609 O O . HIS A 1 584 ? -0.015 -11.464 -17.297 1.00 95.06 584 HIS A O 1
ATOM 4615 N N . GLY A 1 585 ? -1.026 -10.536 -15.536 1.00 91.88 585 GLY A N 1
ATOM 4616 C CA . GLY A 1 585 ? -0.021 -9.514 -15.286 1.00 91.88 585 GLY A CA 1
ATOM 4617 C C . GLY A 1 585 ? 1.126 -9.935 -14.374 1.00 91.88 585 GLY A C 1
ATOM 4618 O O . GLY A 1 585 ? 1.714 -9.045 -13.806 1.00 91.88 585 GLY A O 1
ATOM 4619 N N . GLY A 1 586 ? 1.476 -11.217 -14.230 1.00 95.25 586 GLY A N 1
ATOM 4620 C CA . GLY A 1 586 ? 2.474 -11.747 -13.276 1.00 95.25 586 GLY A CA 1
ATOM 4621 C C . GLY A 1 586 ? 3.804 -10.981 -13.101 1.00 95.25 586 GLY A C 1
ATOM 4622 O O . GLY A 1 586 ? 3.865 -9.957 -12.419 1.00 95.25 586 GLY A O 1
ATOM 4623 N N . ILE A 1 587 ? 4.910 -11.534 -13.607 1.00 97.62 587 ILE A N 1
ATOM 4624 C CA . ILE A 1 587 ? 6.273 -11.039 -13.328 1.00 97.62 587 ILE A CA 1
ATOM 4625 C C . ILE A 1 587 ? 7.004 -10.761 -14.637 1.00 97.62 587 ILE A C 1
ATOM 4627 O O . ILE A 1 587 ? 6.967 -11.592 -15.546 1.00 97.62 587 ILE A O 1
ATOM 4631 N N . ALA A 1 588 ? 7.715 -9.637 -14.716 1.00 95.69 588 ALA A N 1
ATOM 4632 C CA . ALA A 1 588 ? 8.548 -9.278 -15.857 1.00 95.69 588 ALA A CA 1
ATOM 4633 C C . ALA A 1 588 ? 9.967 -8.878 -15.438 1.00 95.69 588 ALA A C 1
ATOM 4635 O O . ALA A 1 588 ? 10.162 -8.021 -14.580 1.00 95.69 588 ALA A O 1
ATOM 4636 N N . PHE A 1 589 ? 10.962 -9.448 -16.114 1.00 94.69 589 PHE A N 1
ATOM 4637 C CA . PHE A 1 589 ? 12.342 -8.973 -16.104 1.00 94.69 589 PHE A CA 1
ATOM 4638 C C . PHE A 1 589 ? 12.523 -8.043 -17.300 1.00 94.69 589 PHE A C 1
ATOM 4640 O O . PHE A 1 589 ? 12.349 -8.461 -18.451 1.00 94.69 589 PHE A O 1
ATOM 4647 N N . PHE A 1 590 ? 12.860 -6.787 -17.034 1.00 87.62 590 PHE A N 1
ATOM 4648 C CA . PHE A 1 590 ? 12.892 -5.727 -18.041 1.00 87.62 590 PHE A CA 1
ATOM 4649 C C . PHE A 1 590 ? 14.092 -4.802 -17.830 1.00 87.62 590 PHE A C 1
ATOM 4651 O O . PHE A 1 590 ? 14.878 -5.019 -16.916 1.00 87.62 590 PHE A O 1
ATOM 4658 N N . GLY A 1 591 ? 14.251 -3.807 -18.711 1.00 75.12 591 GLY A N 1
ATOM 4659 C CA . GLY A 1 591 ? 15.381 -2.867 -18.690 1.00 75.12 591 GLY A CA 1
ATOM 4660 C C . GLY A 1 591 ? 16.368 -3.044 -19.847 1.00 75.12 591 GLY A C 1
ATOM 4661 O O . GLY A 1 591 ? 17.236 -2.210 -20.070 1.00 75.12 591 GLY A O 1
ATOM 4662 N N . GLY A 1 592 ? 16.200 -4.103 -20.650 1.00 66.56 592 GLY A N 1
ATOM 4663 C CA . GLY A 1 592 ? 16.889 -4.284 -21.933 1.00 66.56 592 GLY A CA 1
ATOM 4664 C C . GLY A 1 592 ? 18.328 -4.799 -21.859 1.00 66.56 592 GLY A C 1
ATOM 4665 O O . GLY A 1 592 ? 18.805 -5.416 -22.816 1.00 66.56 592 GLY A O 1
ATOM 4666 N N . GLY A 1 593 ? 19.016 -4.567 -20.741 1.00 69.62 593 GLY A N 1
ATOM 4667 C CA . GLY A 1 593 ? 20.366 -5.063 -20.517 1.00 69.62 593 GLY A CA 1
ATOM 4668 C C . GLY A 1 593 ? 20.427 -6.550 -20.178 1.00 69.62 593 GLY A C 1
ATOM 4669 O O . GLY A 1 593 ? 19.412 -7.248 -20.095 1.00 69.62 593 GLY A O 1
ATOM 4670 N N . LYS A 1 594 ? 21.646 -7.062 -19.966 1.00 83.94 594 LYS A N 1
ATOM 4671 C CA . LYS A 1 594 ? 21.819 -8.384 -19.352 1.00 83.94 594 LYS A CA 1
ATOM 4672 C C . LYS A 1 594 ? 21.290 -8.322 -17.919 1.00 83.94 594 LYS A C 1
ATOM 4674 O O . LYS A 1 594 ? 21.961 -7.809 -17.035 1.00 83.94 594 LYS A O 1
ATOM 4679 N N . ASN A 1 595 ? 20.084 -8.837 -17.719 1.00 89.56 595 ASN A N 1
ATOM 4680 C CA . ASN A 1 595 ? 19.458 -8.927 -16.412 1.00 89.56 595 ASN A CA 1
ATOM 4681 C C . ASN A 1 595 ? 19.911 -10.235 -15.742 1.00 89.56 595 ASN A C 1
ATOM 4683 O O . ASN A 1 595 ? 19.508 -11.319 -16.165 1.00 89.56 595 ASN A O 1
ATOM 4687 N N . TYR A 1 596 ? 20.779 -10.131 -14.737 1.00 91.25 596 TYR A N 1
ATOM 4688 C CA . TYR A 1 596 ? 21.314 -11.282 -13.999 1.00 91.25 596 TYR A CA 1
ATOM 4689 C C . TYR A 1 596 ? 20.495 -11.637 -12.755 1.00 91.25 596 TYR A C 1
ATOM 4691 O O . TYR A 1 596 ? 20.817 -12.590 -12.050 1.00 91.25 596 TYR A O 1
ATOM 4699 N N . SER A 1 597 ? 19.423 -10.890 -12.501 1.00 94.00 597 SER A N 1
ATOM 4700 C CA . SER A 1 597 ? 18.535 -11.104 -11.371 1.00 94.00 597 SER A CA 1
ATOM 4701 C C . SER A 1 597 ? 17.831 -12.456 -11.461 1.00 94.00 597 SER A C 1
ATOM 4703 O O . SER A 1 597 ? 17.609 -13.007 -12.553 1.00 94.00 597 SER A O 1
ATOM 4705 N N . THR A 1 598 ? 17.462 -12.972 -10.293 1.00 94.19 598 THR A N 1
ATOM 4706 C CA . THR A 1 598 ? 16.909 -14.314 -10.104 1.00 94.19 598 THR A CA 1
ATOM 4707 C C . THR A 1 598 ? 15.635 -14.278 -9.271 1.00 94.19 598 THR A C 1
ATOM 4709 O O . THR A 1 598 ? 15.367 -13.324 -8.539 1.00 94.19 598 THR A O 1
ATOM 4712 N N . ILE A 1 599 ? 14.834 -15.332 -9.419 1.00 95.56 599 ILE A N 1
ATOM 4713 C CA . ILE A 1 599 ? 13.646 -15.574 -8.611 1.00 95.56 599 ILE A CA 1
ATOM 4714 C C . ILE A 1 599 ? 13.711 -16.986 -8.035 1.00 95.56 599 ILE A C 1
ATOM 4716 O O . ILE A 1 599 ? 14.064 -17.924 -8.749 1.00 95.56 599 ILE A O 1
ATOM 4720 N N . SER A 1 600 ? 13.350 -17.114 -6.764 1.00 95.12 600 SER A N 1
ATOM 4721 C CA . SER A 1 600 ? 13.224 -18.381 -6.050 1.00 95.12 600 SER A CA 1
ATOM 4722 C C . SER A 1 600 ? 11.794 -18.554 -5.556 1.00 95.12 600 SER A C 1
ATOM 4724 O O . SER A 1 600 ? 11.193 -17.622 -5.018 1.00 95.12 600 SER A O 1
ATOM 4726 N N . PHE A 1 601 ? 11.256 -19.763 -5.692 1.00 93.94 601 PHE A N 1
ATOM 4727 C CA . PHE A 1 601 ? 9.940 -20.129 -5.177 1.00 93.94 601 PHE A CA 1
ATOM 4728 C C . PHE A 1 601 ? 10.126 -21.093 -4.000 1.00 93.94 601 PHE A C 1
ATOM 4730 O O . PHE A 1 601 ? 10.549 -22.234 -4.173 1.00 93.94 601 PHE A O 1
ATOM 4737 N N . HIS A 1 602 ? 9.841 -20.643 -2.779 1.00 89.81 602 HIS A N 1
ATOM 4738 C CA . HIS A 1 602 ? 10.056 -21.435 -1.567 1.00 89.81 602 HIS A CA 1
ATOM 4739 C C . HIS A 1 602 ? 8.731 -21.822 -0.922 1.00 89.81 602 HIS A C 1
ATOM 4741 O O . HIS A 1 602 ? 7.920 -20.960 -0.606 1.00 89.81 602 HIS A O 1
ATOM 4747 N N . LYS A 1 603 ? 8.513 -23.126 -0.687 1.00 76.69 603 LYS A N 1
ATOM 4748 C CA . LYS A 1 603 ? 7.268 -23.650 -0.081 1.00 76.69 603 LYS A CA 1
ATOM 4749 C C . LYS A 1 603 ? 6.009 -23.103 -0.775 1.00 76.69 603 LYS A C 1
ATOM 4751 O O . LYS A 1 603 ? 5.022 -22.780 -0.120 1.00 76.69 603 LYS A O 1
ATOM 4756 N N . ASN A 1 604 ? 6.090 -22.954 -2.094 1.00 73.81 604 ASN A N 1
ATOM 4757 C CA . ASN A 1 604 ? 5.102 -22.268 -2.904 1.00 73.81 604 ASN A CA 1
ATOM 4758 C C . ASN A 1 604 ? 4.823 -23.092 -4.171 1.00 73.81 604 ASN A C 1
ATOM 4760 O O . ASN A 1 604 ? 5.759 -23.500 -4.855 1.00 73.81 604 ASN A O 1
ATOM 4764 N N . GLU A 1 605 ? 3.548 -23.348 -4.479 1.00 82.25 605 GLU A N 1
ATOM 4765 C CA . GLU A 1 605 ? 3.134 -24.081 -5.687 1.00 82.25 605 GLU A CA 1
ATOM 4766 C C . GLU A 1 605 ? 3.291 -23.243 -6.970 1.00 82.25 605 GLU A C 1
ATOM 4768 O O . GLU A 1 605 ? 3.323 -23.810 -8.066 1.00 82.25 605 GLU A O 1
ATOM 4773 N N . LEU A 1 606 ? 3.437 -21.914 -6.846 1.00 85.12 606 LEU A N 1
ATOM 4774 C CA . LEU A 1 606 ? 3.435 -20.950 -7.955 1.00 85.12 606 LEU A CA 1
ATOM 4775 C C . LEU A 1 606 ? 4.429 -21.258 -9.069 1.00 85.12 606 LEU A C 1
ATOM 4777 O O . LEU A 1 606 ? 4.116 -20.998 -10.230 1.00 85.12 606 LEU A O 1
ATOM 4781 N N . GLU A 1 607 ? 5.599 -21.819 -8.749 1.00 86.69 607 GLU A N 1
ATOM 4782 C CA . GLU A 1 607 ? 6.598 -22.180 -9.763 1.00 86.69 607 GLU A CA 1
ATOM 4783 C C . GLU A 1 607 ? 6.008 -23.123 -10.818 1.00 86.69 607 GLU A C 1
ATOM 4785 O O . GLU A 1 607 ? 6.239 -22.956 -12.012 1.00 86.69 607 GLU A O 1
ATOM 4790 N N . SER A 1 608 ? 5.195 -24.087 -10.378 1.00 87.31 608 SER A N 1
ATOM 4791 C CA . SER A 1 608 ? 4.541 -25.058 -11.260 1.00 87.31 608 SER A CA 1
ATOM 4792 C C . SER A 1 608 ? 3.309 -24.498 -11.979 1.00 87.31 608 SER A C 1
ATOM 4794 O O . SER A 1 608 ? 2.847 -25.074 -12.966 1.00 87.31 608 SER A O 1
ATOM 4796 N N . GLU A 1 609 ? 2.771 -23.378 -11.495 1.00 91.00 609 GLU A N 1
ATOM 4797 C CA . GLU A 1 609 ? 1.555 -22.748 -12.010 1.00 91.00 609 GLU A CA 1
ATOM 4798 C C . GLU A 1 609 ? 1.838 -21.671 -13.062 1.00 91.00 609 GLU A C 1
ATOM 4800 O O . GLU A 1 609 ? 0.972 -21.372 -13.889 1.00 91.00 609 GLU A O 1
ATOM 4805 N N . MET A 1 610 ? 3.037 -21.087 -13.043 1.00 92.56 610 MET A N 1
ATOM 4806 C CA . MET A 1 610 ? 3.460 -20.049 -13.978 1.00 92.56 610 MET A CA 1
ATOM 4807 C C . MET A 1 610 ? 4.290 -20.610 -15.130 1.00 92.56 610 MET A C 1
ATOM 4809 O O . MET A 1 610 ? 5.114 -21.507 -14.977 1.00 92.56 610 MET A O 1
ATOM 4813 N N . LYS A 1 611 ? 4.116 -20.023 -16.314 1.00 94.06 611 LYS A N 1
ATOM 4814 C CA . LYS A 1 611 ? 4.960 -20.281 -17.478 1.00 94.06 611 LYS A CA 1
ATOM 4815 C C . LYS A 1 611 ? 6.092 -19.272 -17.560 1.00 94.06 611 LYS A C 1
ATOM 4817 O O . LYS A 1 611 ? 5.836 -18.069 -17.561 1.00 94.06 611 LYS A O 1
ATOM 4822 N N . TYR A 1 612 ? 7.312 -19.781 -17.713 1.00 94.38 612 TYR A N 1
ATOM 4823 C CA . TYR A 1 612 ? 8.482 -18.986 -18.068 1.00 94.38 612 TYR A CA 1
ATOM 4824 C C . TYR A 1 612 ? 8.524 -18.735 -19.578 1.00 94.38 612 TYR A C 1
ATOM 4826 O O . TYR A 1 612 ? 8.484 -19.677 -20.369 1.00 94.38 612 TYR A O 1
ATOM 4834 N N . LEU A 1 613 ? 8.627 -17.468 -19.972 1.00 94.81 613 LEU A N 1
ATOM 4835 C CA . LEU A 1 613 ? 8.689 -17.033 -21.366 1.00 94.81 613 LEU A CA 1
ATOM 4836 C C . LEU A 1 613 ? 9.860 -16.078 -21.561 1.00 94.81 613 LEU A C 1
ATOM 4838 O O . LEU A 1 613 ? 10.186 -15.296 -20.669 1.00 94.81 613 LEU A O 1
ATOM 4842 N N . GLU A 1 614 ? 10.444 -16.078 -22.754 1.00 93.75 614 GLU A N 1
ATOM 4843 C CA . GLU A 1 614 ? 11.535 -15.173 -23.101 1.00 93.75 614 GLU A CA 1
ATOM 4844 C C . GLU A 1 614 ? 11.410 -14.636 -24.527 1.00 93.75 614 GLU A C 1
ATOM 4846 O O . GLU A 1 614 ? 10.951 -15.325 -25.438 1.00 93.75 614 GLU A O 1
ATOM 4851 N N . ILE A 1 615 ? 11.847 -13.395 -24.733 1.00 92.25 615 ILE A N 1
ATOM 4852 C CA . ILE A 1 615 ? 11.889 -12.776 -26.057 1.00 92.25 615 ILE A CA 1
ATOM 4853 C C . ILE A 1 615 ? 13.044 -11.793 -26.174 1.00 92.25 615 ILE A C 1
ATOM 4855 O O . ILE A 1 615 ? 13.300 -10.984 -25.283 1.00 92.25 615 ILE A O 1
ATOM 4859 N N . SER A 1 616 ? 13.750 -11.860 -27.298 1.00 91.06 616 SER A N 1
ATOM 4860 C CA . SER A 1 616 ? 14.755 -10.863 -27.658 1.00 91.06 616 SER A CA 1
ATOM 4861 C C . SER A 1 616 ? 14.115 -9.774 -28.507 1.00 91.06 616 SER A C 1
ATOM 4863 O O . SER A 1 616 ? 13.316 -10.067 -29.394 1.00 91.06 616 SER A O 1
ATOM 4865 N N . LEU A 1 617 ? 14.536 -8.524 -28.314 1.00 88.38 617 LEU A N 1
ATOM 4866 C CA . LEU A 1 617 ? 14.178 -7.441 -29.231 1.00 88.38 617 LEU A CA 1
ATOM 4867 C C . LEU A 1 617 ? 14.666 -7.694 -30.662 1.00 88.38 617 LEU A C 1
ATOM 4869 O O . LEU A 1 617 ? 14.115 -7.100 -31.575 1.00 88.38 617 LEU A O 1
ATOM 4873 N N . ASN A 1 618 ? 15.639 -8.586 -30.876 1.00 89.25 618 ASN A N 1
ATOM 4874 C CA . ASN A 1 618 ? 16.124 -8.969 -32.204 1.00 89.25 618 ASN A CA 1
ATOM 4875 C C . ASN A 1 618 ? 15.273 -10.050 -32.897 1.00 89.25 618 ASN A C 1
ATOM 4877 O O . ASN A 1 618 ? 15.624 -10.462 -34.003 1.00 89.25 618 ASN A O 1
ATOM 4881 N N . ASP A 1 619 ? 14.184 -10.520 -32.279 1.00 91.12 619 ASP A N 1
ATOM 4882 C CA . ASP A 1 619 ? 13.300 -11.530 -32.869 1.00 91.12 619 ASP A CA 1
ATOM 4883 C C . ASP A 1 619 ? 12.781 -11.085 -34.250 1.00 91.12 619 ASP A C 1
ATOM 4885 O O . ASP A 1 619 ? 12.358 -9.942 -34.456 1.00 91.12 619 ASP A O 1
ATOM 4889 N N . GLU A 1 620 ? 12.827 -11.990 -35.227 1.00 92.00 620 GLU A N 1
ATOM 4890 C CA . GLU A 1 620 ? 12.475 -11.694 -36.618 1.00 92.00 620 GLU A CA 1
ATOM 4891 C C . GLU A 1 620 ? 11.000 -11.313 -36.806 1.00 92.00 620 GLU A C 1
ATOM 4893 O O . GLU A 1 620 ? 10.659 -10.644 -37.784 1.00 92.00 620 GLU A O 1
ATOM 4898 N N . ARG A 1 621 ? 10.143 -11.687 -35.846 1.00 92.12 621 ARG A N 1
ATOM 4899 C CA . ARG A 1 621 ? 8.709 -11.374 -35.825 1.00 92.12 621 ARG A CA 1
ATOM 4900 C C . ARG A 1 621 ? 8.425 -9.910 -35.481 1.00 92.12 621 ARG A C 1
ATOM 4902 O O . ARG A 1 621 ? 7.309 -9.447 -35.721 1.00 92.12 621 ARG A O 1
ATOM 4909 N N . PHE A 1 622 ? 9.402 -9.178 -34.942 1.00 89.88 622 PHE A N 1
ATOM 4910 C CA . PHE A 1 622 ? 9.314 -7.727 -34.792 1.00 89.88 622 PHE A CA 1
ATOM 4911 C C . PHE A 1 622 ? 9.603 -7.000 -36.104 1.00 89.88 622 PHE A C 1
ATOM 4913 O O . PHE A 1 622 ? 10.327 -7.491 -36.970 1.00 89.88 622 PHE A O 1
ATOM 4920 N N . ASP A 1 623 ? 9.072 -5.788 -36.246 1.00 86.56 623 ASP A N 1
ATOM 4921 C CA . ASP A 1 623 ? 9.469 -4.911 -37.341 1.00 86.56 623 ASP A CA 1
ATOM 4922 C C . ASP A 1 623 ? 10.900 -4.368 -37.152 1.00 86.56 623 ASP A C 1
ATOM 4924 O O . ASP A 1 623 ? 11.528 -4.486 -36.095 1.00 86.56 623 ASP A O 1
ATOM 4928 N N . GLU A 1 624 ? 11.451 -3.779 -38.214 1.00 83.88 624 GLU A N 1
ATOM 4929 C CA . GLU A 1 624 ? 12.817 -3.251 -38.202 1.00 83.88 624 GLU A CA 1
ATOM 4930 C C . GLU A 1 624 ? 13.021 -2.136 -37.161 1.00 83.88 624 GLU A C 1
ATOM 4932 O O . GLU A 1 624 ? 14.122 -1.994 -36.626 1.00 83.88 624 GLU A O 1
ATOM 4937 N N . LEU A 1 625 ? 11.988 -1.340 -36.871 1.00 79.25 625 LEU A N 1
ATOM 4938 C CA . LEU A 1 625 ? 12.077 -0.229 -35.930 1.00 79.25 625 LEU A CA 1
ATOM 4939 C C . LEU A 1 625 ? 12.140 -0.742 -34.488 1.00 79.25 625 LEU A C 1
ATOM 4941 O O . LEU A 1 625 ? 13.012 -0.307 -33.739 1.00 79.25 625 LEU A O 1
ATOM 4945 N N . THR A 1 626 ? 11.295 -1.705 -34.117 1.00 81.94 626 THR A N 1
ATOM 4946 C CA . THR A 1 626 ? 11.353 -2.361 -32.805 1.00 81.94 626 THR A CA 1
ATOM 4947 C C . THR A 1 626 ? 12.678 -3.089 -32.609 1.00 81.94 626 THR A C 1
ATOM 4949 O O . THR A 1 626 ? 13.290 -2.940 -31.554 1.00 81.94 626 THR A O 1
ATOM 4952 N N . ARG A 1 627 ? 13.204 -3.786 -33.628 1.00 86.12 627 ARG A N 1
ATOM 4953 C CA . ARG A 1 627 ? 14.524 -4.438 -33.513 1.00 86.12 627 ARG A CA 1
ATOM 4954 C C . ARG A 1 627 ? 15.662 -3.455 -33.235 1.00 86.12 627 ARG A C 1
ATOM 4956 O O . ARG A 1 627 ? 16.601 -3.784 -32.516 1.00 86.12 627 ARG A O 1
ATOM 4963 N N . LYS A 1 628 ? 15.574 -2.215 -33.730 1.00 83.62 628 LYS A N 1
ATOM 4964 C CA . LYS A 1 628 ? 16.568 -1.168 -33.426 1.00 83.62 628 LYS A CA 1
ATOM 4965 C C . LYS A 1 628 ? 16.568 -0.743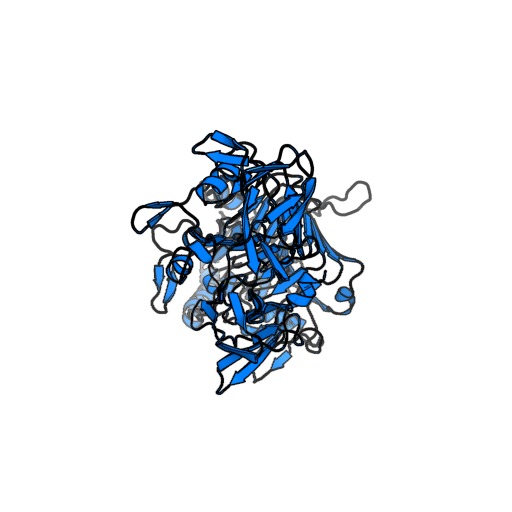 -31.960 1.00 83.62 628 LYS A C 1
ATOM 4967 O O . LYS A 1 628 ? 17.573 -0.194 -31.515 1.00 83.62 628 LYS A O 1
ATOM 4972 N N . LEU A 1 629 ? 15.516 -1.028 -31.188 1.00 83.81 629 LEU A N 1
ATOM 4973 C CA . LEU A 1 629 ? 15.524 -0.766 -29.748 1.00 83.81 629 LEU A CA 1
ATOM 4974 C C . LEU A 1 629 ? 16.579 -1.582 -29.012 1.00 83.81 629 LEU A C 1
ATOM 4976 O O . LEU A 1 629 ? 17.067 -1.101 -27.997 1.00 83.81 629 LEU A O 1
ATOM 4980 N N . ALA A 1 630 ? 17.007 -2.737 -29.533 1.00 84.88 630 ALA A N 1
ATOM 4981 C CA . ALA A 1 630 ? 18.121 -3.492 -28.958 1.00 84.88 630 ALA A CA 1
ATOM 4982 C C . ALA A 1 630 ? 19.418 -2.661 -28.887 1.00 84.88 630 ALA A C 1
ATOM 4984 O O . ALA A 1 630 ? 20.252 -2.868 -28.010 1.00 84.88 630 ALA A O 1
ATOM 4985 N N . LEU A 1 631 ? 19.575 -1.654 -29.755 1.00 83.94 631 LEU A N 1
ATOM 4986 C CA . LEU A 1 631 ? 20.725 -0.749 -29.727 1.00 83.94 631 LEU A CA 1
ATOM 4987 C C . LEU A 1 631 ? 20.702 0.230 -28.542 1.00 83.94 631 LEU A C 1
ATOM 4989 O O . LEU A 1 631 ? 21.741 0.806 -28.226 1.00 83.94 631 LEU A O 1
ATOM 4993 N N . VAL A 1 632 ? 19.545 0.420 -27.900 1.00 85.00 632 VAL A N 1
ATOM 4994 C CA . VAL A 1 632 ? 19.340 1.286 -26.726 1.00 85.00 632 VAL A CA 1
ATOM 4995 C C . VAL A 1 632 ? 19.124 0.439 -25.470 1.00 85.00 632 VAL A C 1
ATOM 4997 O O . VAL A 1 632 ? 19.856 0.584 -24.498 1.00 85.00 632 VAL A O 1
ATOM 5000 N N . ALA A 1 633 ? 18.162 -0.480 -25.525 1.00 84.56 633 ALA A N 1
ATOM 5001 C CA . ALA A 1 633 ? 17.839 -1.466 -24.500 1.00 84.56 633 ALA A CA 1
ATOM 5002 C C . ALA A 1 633 ? 19.051 -2.339 -24.156 1.00 84.56 633 ALA A C 1
ATOM 5004 O O . ALA A 1 633 ? 19.431 -2.436 -22.995 1.00 84.56 633 ALA A O 1
ATOM 5005 N N . GLY A 1 634 ? 19.703 -2.893 -25.175 1.00 87.69 634 GLY A N 1
ATOM 5006 C CA . GLY A 1 634 ? 20.636 -4.005 -25.053 1.00 87.69 634 GLY A CA 1
ATOM 5007 C C . GLY A 1 634 ? 20.091 -5.251 -25.756 1.00 87.69 634 GLY A C 1
ATOM 5008 O O . GLY A 1 634 ? 18.944 -5.299 -26.202 1.00 87.69 634 GLY A O 1
ATOM 5009 N N . GLU A 1 635 ? 20.944 -6.266 -25.888 1.00 86.38 635 GLU A N 1
ATOM 5010 C CA . GLU A 1 635 ? 20.600 -7.539 -26.542 1.00 86.38 635 GLU A CA 1
ATOM 5011 C C . GLU A 1 635 ? 20.021 -8.579 -25.565 1.00 86.38 635 GLU A C 1
ATOM 5013 O O . GLU A 1 635 ? 19.734 -9.713 -25.959 1.00 86.38 635 GLU A O 1
ATOM 5018 N N . GLY A 1 636 ? 19.855 -8.206 -24.290 1.00 88.06 636 GLY A N 1
ATOM 5019 C CA . GLY A 1 636 ? 19.273 -9.063 -23.266 1.00 88.06 636 GLY A CA 1
ATOM 5020 C C . GLY A 1 636 ? 17.847 -9.483 -23.620 1.00 88.06 636 GLY A C 1
ATOM 5021 O O . GLY A 1 636 ? 17.096 -8.749 -24.269 1.00 88.06 636 GLY A O 1
ATOM 5022 N N . LYS A 1 637 ? 17.464 -10.693 -23.206 1.00 91.50 637 LYS A N 1
ATOM 5023 C CA . LYS A 1 637 ? 16.085 -11.158 -23.362 1.00 91.50 637 LYS A CA 1
ATOM 5024 C C . LYS A 1 637 ? 15.212 -10.557 -22.266 1.00 91.50 637 LYS A C 1
ATOM 5026 O O . LYS A 1 637 ? 15.585 -10.570 -21.094 1.00 91.50 637 LYS A O 1
ATOM 5031 N N . PHE A 1 638 ? 14.024 -10.115 -22.652 1.00 92.56 638 PHE A N 1
ATOM 5032 C CA . PHE A 1 638 ? 12.926 -9.899 -21.719 1.00 92.56 638 PHE A CA 1
ATOM 5033 C C . PHE A 1 638 ? 12.423 -11.264 -21.267 1.00 92.56 638 PHE A C 1
ATOM 5035 O O . PHE A 1 638 ? 12.342 -12.184 -22.086 1.00 92.56 638 PHE A O 1
ATOM 5042 N N . ARG A 1 639 ? 12.118 -11.401 -19.976 1.00 94.62 639 ARG A N 1
ATOM 5043 C CA . ARG A 1 639 ? 11.651 -12.662 -19.387 1.00 94.62 639 ARG A CA 1
ATOM 5044 C C . ARG A 1 639 ? 10.354 -12.425 -18.639 1.00 94.62 639 ARG A C 1
ATOM 5046 O O . ARG A 1 639 ? 10.205 -11.382 -18.007 1.00 94.62 639 ARG A O 1
ATOM 5053 N N . PHE A 1 640 ? 9.450 -13.392 -18.681 1.00 95.12 640 PHE A N 1
ATOM 5054 C CA . PHE A 1 640 ? 8.149 -13.291 -18.033 1.00 95.12 640 PHE A CA 1
ATOM 5055 C C . PHE A 1 640 ? 7.810 -14.574 -17.283 1.00 95.12 640 PHE A C 1
ATOM 5057 O O . PHE A 1 640 ? 8.125 -15.660 -17.765 1.00 95.12 640 PHE A O 1
ATOM 5064 N N . TYR A 1 641 ? 7.124 -14.435 -16.149 1.00 96.00 641 TYR A N 1
ATOM 5065 C CA . TYR A 1 641 ? 6.416 -15.525 -15.479 1.00 96.00 641 TYR A CA 1
ATOM 5066 C C . TYR A 1 641 ? 4.935 -15.171 -15.419 1.00 96.00 641 TYR A C 1
ATOM 5068 O O . TYR A 1 641 ? 4.558 -14.219 -14.736 1.00 96.00 641 TYR A O 1
ATOM 5076 N N . LEU A 1 642 ? 4.108 -15.902 -16.168 1.00 95.50 642 LEU A N 1
ATOM 5077 C CA . LEU A 1 642 ? 2.686 -15.592 -16.345 1.00 95.50 642 LEU A CA 1
ATOM 5078 C C . LEU A 1 642 ? 1.831 -16.836 -16.124 1.00 95.50 642 LEU A C 1
ATOM 5080 O O . LEU A 1 642 ? 2.236 -17.940 -16.492 1.00 95.50 642 LEU A O 1
ATOM 5084 N N . TYR A 1 643 ? 0.617 -16.667 -15.599 1.00 94.88 643 TYR A N 1
ATOM 5085 C CA . TYR A 1 643 ? -0.339 -17.771 -15.591 1.00 94.88 643 TYR A CA 1
ATOM 5086 C C . TYR A 1 643 ? -0.769 -18.155 -17.011 1.00 94.88 643 TYR A C 1
ATOM 5088 O O . TYR A 1 643 ? -0.998 -17.279 -17.855 1.00 94.88 643 TYR A O 1
ATOM 5096 N N . PRO A 1 644 ? -0.938 -19.458 -17.293 1.00 93.50 644 PRO A N 1
ATOM 5097 C CA . PRO A 1 644 ? -1.531 -19.893 -18.541 1.00 93.50 644 PRO A CA 1
ATOM 5098 C C . PRO A 1 644 ? -3.023 -19.524 -18.583 1.00 93.50 644 PRO A C 1
ATOM 5100 O O . PRO A 1 644 ? -3.718 -19.461 -17.572 1.00 93.50 644 PRO A O 1
ATOM 5103 N N . SER A 1 645 ? -3.554 -19.331 -19.786 1.00 90.88 645 SER A N 1
ATOM 5104 C CA . SER A 1 645 ? -4.951 -18.973 -20.079 1.00 90.88 645 SER A CA 1
ATOM 5105 C C . SER A 1 645 ? -5.996 -19.928 -19.490 1.00 90.88 645 SER A C 1
ATOM 5107 O O . SER A 1 645 ? -7.146 -19.532 -19.291 1.00 90.88 645 SER A O 1
ATOM 5109 N N . ASN A 1 646 ? -5.622 -21.178 -19.212 1.00 88.50 646 ASN A N 1
ATOM 5110 C CA . ASN A 1 646 ? -6.486 -22.188 -18.607 1.00 88.50 646 ASN A CA 1
ATOM 5111 C C . ASN A 1 646 ? -6.364 -22.264 -17.076 1.00 88.50 646 ASN A C 1
ATOM 5113 O O . ASN A 1 646 ? -7.006 -23.129 -16.482 1.00 88.50 646 ASN A O 1
ATOM 5117 N N . TYR A 1 647 ? -5.573 -21.395 -16.438 1.00 90.69 647 TYR A N 1
ATOM 5118 C CA . TYR A 1 647 ? -5.473 -21.328 -14.984 1.00 90.69 647 TYR A CA 1
ATOM 5119 C C . TYR A 1 647 ? -6.844 -21.018 -14.361 1.00 90.69 647 TYR A C 1
ATOM 5121 O O . TYR A 1 647 ? -7.550 -20.102 -14.796 1.00 90.69 647 TYR A O 1
ATOM 5129 N N . GLN A 1 648 ? -7.253 -21.829 -13.379 1.00 86.25 648 GLN A N 1
ATOM 5130 C CA . GLN A 1 648 ? -8.622 -21.813 -12.843 1.00 86.25 648 GLN A CA 1
ATOM 5131 C C . GLN A 1 648 ? -8.742 -21.175 -11.458 1.00 86.25 648 GLN A C 1
ATOM 5133 O O . GLN A 1 648 ? -9.795 -20.608 -11.174 1.00 86.25 648 GLN A O 1
ATOM 5138 N N . LYS A 1 649 ? -7.691 -21.239 -10.619 1.00 89.50 649 LYS A N 1
ATOM 5139 C CA . LYS A 1 649 ? -7.731 -20.724 -9.236 1.00 89.50 649 LYS A CA 1
ATOM 5140 C C . LYS A 1 649 ? -8.008 -19.211 -9.212 1.00 89.50 649 LYS A C 1
ATOM 5142 O O . LYS A 1 649 ? -8.793 -18.749 -8.394 1.00 89.50 649 LYS A O 1
ATOM 5147 N N . ILE A 1 650 ? -7.416 -18.459 -10.147 1.00 90.19 650 ILE A N 1
ATOM 5148 C CA . ILE A 1 650 ? -7.633 -17.014 -10.321 1.00 90.19 650 ILE A CA 1
ATOM 5149 C C . ILE A 1 650 ? -7.886 -16.729 -11.802 1.00 90.19 650 ILE A C 1
ATOM 5151 O O . ILE A 1 650 ? -6.998 -16.898 -12.636 1.00 90.19 650 ILE A O 1
ATOM 5155 N N . ASN A 1 651 ? -9.095 -16.296 -12.143 1.00 88.25 651 ASN A 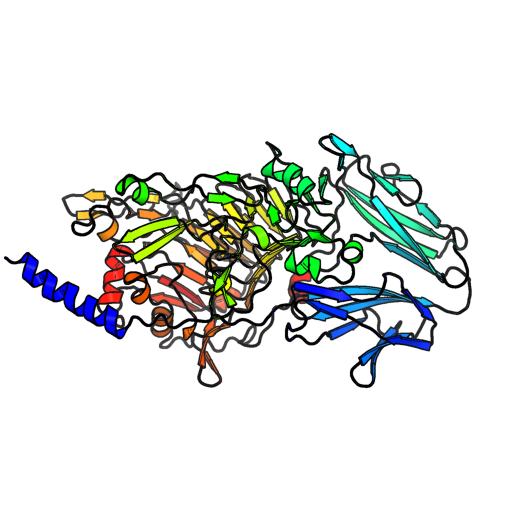N 1
ATOM 5156 C CA . ASN A 1 651 ? -9.517 -16.010 -13.512 1.00 88.25 651 ASN A CA 1
ATOM 5157 C C . ASN A 1 651 ? -9.877 -14.523 -13.695 1.00 88.25 651 ASN A C 1
ATOM 5159 O O . ASN A 1 651 ? -9.690 -13.715 -12.791 1.00 88.25 651 ASN A O 1
ATOM 5163 N N . ILE A 1 652 ? -10.377 -14.161 -14.881 1.00 87.69 652 ILE A N 1
ATOM 5164 C CA . ILE A 1 652 ? -10.669 -12.767 -15.259 1.00 87.69 652 ILE A CA 1
ATOM 5165 C C . ILE A 1 652 ? -11.691 -12.091 -14.321 1.00 87.69 652 ILE A C 1
ATOM 5167 O O . ILE A 1 652 ? -11.639 -10.879 -14.163 1.00 87.69 652 ILE A O 1
ATOM 5171 N N . ASP A 1 653 ? -12.604 -12.851 -13.711 1.00 85.31 653 ASP A N 1
ATOM 5172 C CA . ASP A 1 653 ? -13.637 -12.337 -12.797 1.00 85.31 653 ASP A CA 1
ATOM 5173 C C . ASP A 1 653 ? -13.260 -12.468 -11.315 1.00 85.31 653 ASP A C 1
ATOM 5175 O O . ASP A 1 653 ? -14.038 -12.080 -10.442 1.00 85.31 653 ASP A O 1
ATOM 5179 N N . SER A 1 654 ? -12.104 -13.061 -11.007 1.00 89.50 654 SER A N 1
ATOM 5180 C CA . SER A 1 654 ? -11.682 -13.267 -9.625 1.00 89.50 654 SER A CA 1
ATOM 5181 C C . SER A 1 654 ? -11.415 -11.929 -8.945 1.00 89.50 654 SER A C 1
ATOM 5183 O O . SER A 1 654 ? -10.578 -11.149 -9.395 1.00 89.50 654 SER A O 1
ATOM 5185 N N . LYS A 1 655 ? -12.102 -11.699 -7.827 1.00 86.25 655 LYS A N 1
ATOM 5186 C CA . LYS A 1 655 ? -11.847 -10.579 -6.919 1.00 86.25 655 LYS A CA 1
ATOM 5187 C C . LYS A 1 655 ? -10.859 -10.998 -5.836 1.00 86.25 655 LYS A C 1
ATOM 5189 O O . LYS A 1 655 ? -10.718 -12.189 -5.559 1.00 86.25 655 LYS A O 1
ATOM 5194 N N . VAL A 1 656 ? -10.187 -10.015 -5.244 1.00 90.38 656 VAL A N 1
ATOM 5195 C CA . VAL A 1 656 ? -9.293 -10.233 -4.103 1.00 90.38 656 VAL A CA 1
ATOM 5196 C C . VAL A 1 656 ? -10.094 -10.832 -2.947 1.00 90.38 656 VAL A C 1
ATOM 5198 O O . VAL A 1 656 ? -11.105 -10.270 -2.529 1.00 90.38 656 VAL A O 1
ATOM 5201 N N . ASP A 1 657 ? -9.632 -11.970 -2.441 1.00 89.94 657 ASP A N 1
ATOM 5202 C CA . ASP A 1 657 ? -10.189 -12.633 -1.263 1.00 89.94 657 ASP A CA 1
ATOM 5203 C C . ASP A 1 657 ? -9.489 -12.109 -0.001 1.00 89.94 657 ASP A C 1
ATOM 5205 O O . ASP A 1 657 ? -8.470 -12.645 0.432 1.00 89.94 657 ASP A O 1
ATOM 5209 N N . ILE A 1 658 ? -9.992 -10.998 0.540 1.00 86.88 658 ILE A N 1
ATOM 5210 C CA . ILE A 1 658 ? -9.379 -10.328 1.697 1.00 86.88 658 ILE A CA 1
ATOM 5211 C C . ILE A 1 658 ? -9.447 -11.186 2.969 1.00 86.88 658 ILE A C 1
ATOM 5213 O O . ILE A 1 658 ? -8.551 -11.118 3.807 1.00 86.88 658 ILE A O 1
ATOM 5217 N N . ASP A 1 659 ? -10.475 -12.029 3.090 1.00 86.88 659 ASP A N 1
ATOM 5218 C CA . ASP A 1 659 ? -10.683 -12.894 4.251 1.00 86.88 659 ASP A CA 1
ATOM 5219 C C . ASP A 1 659 ? -9.655 -14.039 4.249 1.00 86.88 659 ASP A C 1
ATOM 5221 O O . ASP A 1 659 ? -9.085 -14.364 5.290 1.00 86.88 659 ASP A O 1
ATOM 5225 N N . ALA A 1 660 ? -9.318 -14.587 3.074 1.00 91.00 660 ALA A N 1
ATOM 5226 C CA . ALA A 1 660 ? -8.220 -15.546 2.946 1.00 91.00 660 ALA A CA 1
ATOM 5227 C C . ALA A 1 660 ? -6.840 -14.943 3.244 1.00 91.00 660 ALA A C 1
ATOM 5229 O O . ALA A 1 660 ? -5.952 -15.687 3.661 1.00 91.00 660 ALA A O 1
ATOM 5230 N N . LEU A 1 661 ? -6.650 -13.639 3.010 1.00 91.88 661 LEU A N 1
ATOM 5231 C CA . LEU A 1 661 ? -5.407 -12.935 3.333 1.00 91.88 661 LEU A CA 1
ATOM 5232 C C . LEU A 1 661 ? -5.276 -12.689 4.841 1.00 91.88 661 LEU A C 1
ATOM 5234 O O . LEU A 1 661 ? -4.244 -13.023 5.404 1.00 91.88 661 LEU A O 1
ATOM 5238 N N . LYS A 1 662 ? -6.341 -12.200 5.496 1.00 89.69 662 LYS A N 1
ATOM 5239 C CA . LYS A 1 662 ? -6.423 -12.038 6.965 1.00 89.69 662 LYS A CA 1
ATOM 5240 C C . LYS A 1 662 ? -6.155 -13.339 7.739 1.00 89.69 662 LYS A C 1
ATOM 5242 O O . LYS A 1 662 ? -5.784 -13.301 8.903 1.00 89.69 662 LYS A O 1
ATOM 5247 N N . ALA A 1 663 ? -6.402 -14.495 7.123 1.00 87.25 663 ALA A N 1
ATOM 5248 C CA . ALA A 1 663 ? -6.215 -15.804 7.748 1.00 87.25 663 ALA A CA 1
ATOM 5249 C C . ALA A 1 663 ? -4.767 -16.341 7.689 1.00 87.25 663 ALA A C 1
ATOM 5251 O O . ALA A 1 663 ? -4.535 -17.482 8.103 1.00 87.25 663 ALA A O 1
ATOM 5252 N N . LYS A 1 664 ? -3.823 -15.590 7.110 1.00 83.50 664 LYS A N 1
ATOM 5253 C CA . LYS A 1 664 ? -2.400 -15.954 6.998 1.00 83.50 664 LYS A CA 1
ATOM 5254 C C . LYS A 1 664 ? -1.588 -15.363 8.131 1.00 83.50 664 LYS A C 1
ATOM 5256 O O . LYS A 1 664 ? -0.644 -16.069 8.563 1.00 83.50 664 LYS A O 1
#

pLDDT: mean 88.93, std 12.16, range [32.56, 98.88]

Sequence (664 aa):
MKARVWCLIFILPILVIFVLYGVSKGLSLVVEAEVDILEIEHENGEEILEGESMRLYAKTYPLNAASTINWETDDESIARIEMIDGIPYLIAIQTGIVQVTAKSGTKRASVTFVVVTDDPTPRYILCFDPNQTEEGLDDTYYYGMYRFLGDDLIKDSIELVVKVYPQLFASQEVIFEVDSSVEVNGNKFSFTKTGTFPLRVRSREKEDVYTDFVFNVVEGVNVYSYEDLMKCTNSSLTGEVVVMQTNLESSSNYSKLSNPKKANTKIAGYQQGEKIVFDFLEIDTQYDVQYYHNIGKEVPKLKVGVNFKKDVYGNAFTINLHDLCFPSDLGSNRRPLLGKDDLFRGPLEFLNASGSIVYGQDNIGFLISESNLTVRNIKLKNSNNVTDLTYLDYVGTTLEIIDADNVSIIDSIISNGRTVIRSFSNENLLISGCLLEAAREFIFKIGSNSIIRSYTENGKFVLEPIPLDENGEILSDSNARIKDTFFSKSGVFCIGIDTHFSGPMLHKNDFFPNIRNLAATSYASHLTLEGDVRFYDWKKVSSLDSSTLISGLLGTAFNISKMIEIVSVGDNIIRNRNGEAYVHGGIAFFGGGKNYSTISFHKNELESEMKYLEISLNDERFDELTRKLALVAGEGKFRFYLYPSNYQKINIDSKVDIDALKAK